Protein 4OVD (pdb70)

CATH classification: 3.90.1310.10 (+1 more: 3.40.710.10)

Solvent-accessible surface area: 17662 Å² total

Secondary structure (DSSP, 8-state):
----BPPPPPPEE-TT--B---BS-----B---TTTTTTHHHH--B-TTS-B-SHHHHHTHHHHS-B-B--------BPPPPEE-S--HHHHHHHHHHHHHHHHHHT-TT-EE---TTT-B-S---EESPP----GGGGS-HHHH--BB-GGGGHHHHHHHHHHTTS--TT------SEEEETTEEEE-SSS-S---------S--S---HIIIIII-HHHHHHHHHHTTTTS----SSTT----B---GGG--TTTTT---S-S-BB-HHHHHHHHHHHHTTT----B--EETTEEPP------S-HHHHHHHH--HHHHHSTTGGG--TTS-EEEEEEEEE---TTTS---TTPPEEEEEEEEESGGG----EEEEES-SS-GGGTHHHHHHHHHHHHHHHSS---

Foldseek 3Di:
DKDKAAAAFAWEAEQVGDTQWWDVVPCPIAMDGVVFQQCCLQVAGADPVRQGDFHLSPLCVVQRGWAIWMHVDTGHTGGHWYHYWHEDRVLQVVQVVLQVVQCVVQVQVQGWKKKFLAQQGDHYIATPPAAHPHDVVNSHRQLFAFKWLWFQLCLLLLLLLCVLVVQFFQADKDWFAQWDQFQHDIAHDPDDDNGTMGSVVLLARTLRVLCCQVVTCDLVSSLVLCVLLQQLHFLPESGPNGDSWAADHSVRDDRRRRSCSRRPDIMHRCLSSVSSLSCLLHQQKFRNYTADINNDGDHGDMHRRGGSVSSVSSQVQCNCVPHLLVLLDEPPKRKRKHKGKIWHADGVHNHDDDPTAIKIKMDIDINSVVSGMMIIIRHRGPDHNSPRRSNSNRVSVVVVCVVDPHDD

Radius of gyration: 22.69 Å; Cα contacts (8 Å, |Δi|>4): 1002; chains: 1; bounding box: 75×40×60 Å

InterPro domains:
  IPR001460 Penicillin-binding protein, transpeptidase [PF00905] (258-558)
  IPR005311 Penicillin-binding protein, dimerisation domain [PF03717] (66-213)
  IPR012338 Beta-lactamase/transpeptidase-like [G3DSA:3.40.710.10] (294-482)
  IPR012338 Beta-lactamase/transpeptidase-like [SSF56601] (183-571)
  IPR036138 Penicillin-binding protein, dimerisation domain superfamily [SSF56519] (63-231)
  IPR050515 Class D beta-lactamase/transpeptidase [PTHR30627] (20-571)

B-factor: mean 49.45, std 16.81, range [25.14, 133.22]

Nearest PDB structures (foldseek):
  4ovd-assembly1_A  TM=1.002E+00  e=6.703E-86  Lancefieldella parvula DSM 20469
  5ksh-assembly1_A  TM=9.116E-01  e=1.071E-32  Neisseria gonorrhoeae
  3eqv-assembly1_A  TM=8.928E-01  e=1.205E-32  Neisseria gonorrhoeae
  4u3t-assembly1_A  TM=8.725E-01  e=2.625E-22  Neisseria gonorrhoeae FA6140
  6hzj-assembly1_A  TM=8.715E-01  e=5.332E-22  Neisseria gonorrhoeae FA6140

Sequence (408 aa):
NDIVLHARRGTIYDRNGNVLASVDCKNNTKRVYPYGNVGVQILGFVNADNEGASGLEYYYNDILAGTNGHISNITEAQNGQDIVLSIDIELQKKAEEQLTAAVKDFEAKQGGSIANPRTGEIYAAASYPLPDFVDYESLNLKLVSSIYEPGSVFKVITTSIGVDNNLFGPNSTFNIPTELQVGDNKVTDDDWRTSADSVRELRRSSNVGAFLETQLIGDKRFAEGIDKFGIGHTTGIDFPGEATGIVRSLDQYEGPTGGNAFGQGLAIPFIQVIRAYTAVANKGTVTPHFVSKGGQEVSWPTKDVISSSTASAELDTTVVKEGTGVRAGIYGYTVAGKTGTGQQVVEETGSYGENSGFVASFCGIVNPSESDLVYVGLNDTHQLASQSAAVVFSQFAKDAATRLNIQP

Organism: Lancefieldella parvula (strain ATCC 33793 / DSM 20469 / CCUG 32760 / JCM 10300 / KCTC 3663 / VPI 0546 / 1246) (NCBI:txid521095)

Structure (mmCIF, N/CA/C/O backbone):
data_4OVD
#
_entry.id   4OVD
#
_cell.length_a   153.680
_cell.length_b   45.510
_cell.length_c   71.290
_cell.angle_alpha   90.00
_cell.angle_beta   102.78
_cell.angle_gamma   90.00
#
_symmetry.space_group_name_H-M   'C 1 2 1'
#
loop_
_entity.id
_entity.type
_entity.pdbx_description
1 polymer 'Peptidoglycan glycosyltransferase'
2 non-polymer 'CALCIUM ION'
3 water water
#
loop_
_atom_site.group_PDB
_atom_site.id
_atom_site.type_symbol
_atom_site.label_atom_id
_atom_site.label_alt_id
_atom_site.label_comp_id
_atom_site.label_asym_id
_atom_site.label_entity_id
_atom_site.label_seq_id
_atom_site.pdbx_PDB_ins_code
_atom_site.Cartn_x
_atom_site.Cartn_y
_atom_site.Cartn_z
_atom_site.occupancy
_atom_site.B_iso_or_equiv
_atom_site.auth_seq_id
_atom_site.auth_comp_id
_atom_site.auth_asym_id
_atom_site.auth_atom_id
_atom_site.pdbx_PDB_model_num
ATOM 1 N N . ASN A 1 51 ? -25.186 6.814 -5.452 1.00 87.80 61 ASN A N 1
ATOM 2 C CA . ASN A 1 51 ? -24.475 7.226 -4.202 1.00 101.30 61 ASN A CA 1
ATOM 3 C C . ASN A 1 51 ? -23.100 6.556 -4.070 1.00 100.39 61 ASN A C 1
ATOM 4 O O . ASN A 1 51 ? -22.743 6.046 -2.995 1.00 96.52 61 ASN A O 1
ATOM 9 N N . ASP A 1 52 ? -22.320 6.588 -5.150 1.00 88.05 62 ASP A N 1
ATOM 10 C CA . ASP A 1 52 ? -20.996 5.959 -5.173 1.00 87.00 62 ASP A CA 1
ATOM 11 C C . ASP A 1 52 ? -19.867 7.000 -5.153 1.00 72.58 62 ASP A C 1
ATOM 12 O O . ASP A 1 52 ? -19.559 7.664 -6.126 1.00 65.64 62 ASP A O 1
ATOM 17 N N . ILE A 1 53 ? -19.267 7.143 -3.986 1.00 72.59 63 ILE A N 1
ATOM 18 C CA . ILE A 1 53 ? -18.242 8.127 -3.796 1.00 68.04 63 ILE A CA 1
ATOM 19 C C . ILE A 1 53 ? -16.887 7.483 -4.106 1.00 69.00 63 ILE A C 1
ATOM 20 O O . ILE A 1 53 ? -16.669 6.282 -3.866 1.00 63.63 63 ILE A O 1
ATOM 25 N N . VAL A 1 54 ? -16.012 8.264 -4.731 1.00 61.80 64 VAL A N 1
ATOM 26 C CA . VAL A 1 54 ? -14.679 7.801 -5.061 1.00 54.34 64 VAL A CA 1
ATOM 27 C C . VAL A 1 54 ? -13.667 8.208 -3.970 1.00 49.32 64 VAL A C 1
ATOM 28 O O . VAL A 1 54 ? -13.670 9.343 -3.483 1.00 58.07 64 VAL A O 1
ATOM 32 N N . LEU A 1 55 ? -12.896 7.227 -3.506 1.00 47.37 65 LEU A N 1
ATOM 33 C CA . LEU A 1 55 ? -11.808 7.459 -2.553 1.00 47.00 65 LEU A CA 1
ATOM 34 C C . LEU A 1 55 ? -10.564 7.454 -3.476 1.00 44.65 65 LEU A C 1
ATOM 35 O O . LEU A 1 55 ? -10.069 6.389 -3.886 1.00 47.97 65 LEU A O 1
ATOM 40 N N . HIS A 1 56 ? -10.067 8.632 -3.826 1.00 52.25 66 HIS A N 1
ATOM 41 C CA . HIS A 1 56 ? -8.963 8.732 -4.803 1.00 57.35 66 HIS A CA 1
ATOM 42 C C . HIS A 1 56 ? -7.615 8.209 -4.329 1.00 57.24 66 HIS A C 1
ATOM 43 O O . HIS A 1 56 ? -7.132 8.685 -3.353 1.00 49.40 66 HIS A O 1
ATOM 50 N N . ALA A 1 57 ? -7.020 7.229 -5.012 1.00 55.33 67 ALA A N 1
ATOM 51 C CA . ALA A 1 57 ? -5.692 6.723 -4.591 1.00 46.54 67 ALA A CA 1
ATOM 52 C C . ALA A 1 57 ? -4.716 7.797 -4.917 1.00 44.64 67 ALA A C 1
ATOM 53 O O . ALA A 1 57 ? -4.973 8.663 -5.749 1.00 48.16 67 ALA A O 1
ATOM 55 N N . ARG A 1 58 ? -3.580 7.755 -4.274 1.00 49.47 68 ARG A N 1
ATOM 56 C CA . ARG A 1 58 ? -2.497 8.705 -4.577 1.00 57.97 68 ARG A CA 1
ATOM 57 C C . ARG A 1 58 ? -1.466 7.996 -5.450 1.00 48.58 68 ARG A C 1
ATOM 58 O O . ARG A 1 58 ? -1.192 6.826 -5.213 1.00 45.67 68 ARG A O 1
ATOM 66 N N . ARG A 1 59 ? -0.929 8.651 -6.481 1.00 52.82 69 ARG A N 1
ATOM 67 C CA . ARG A 1 59 ? 0.078 7.981 -7.307 1.00 51.21 69 ARG A CA 1
ATOM 68 C C . ARG A 1 59 ? 1.298 7.847 -6.471 1.00 49.16 69 ARG A C 1
ATOM 69 O O . ARG A 1 59 ? 1.579 8.665 -5.557 1.00 45.18 69 ARG A O 1
ATOM 77 N N . GLY A 1 60 ? 2.086 6.869 -6.872 1.00 56.42 70 GLY A N 1
ATOM 78 C CA . GLY A 1 60 ? 3.379 6.609 -6.253 1.00 54.79 70 GLY A CA 1
ATOM 79 C C . GLY A 1 60 ? 4.279 7.838 -6.338 1.00 50.46 70 GLY A C 1
ATOM 80 O O . GLY A 1 60 ? 4.176 8.651 -7.242 1.00 46.12 70 GLY A O 1
ATOM 81 N N . THR A 1 61 ? 5.187 7.935 -5.381 1.00 52.99 71 THR A N 1
ATOM 82 C CA . THR A 1 61 ? 6.092 9.034 -5.254 1.00 49.41 71 THR A CA 1
ATOM 83 C C . THR A 1 61 ? 7.330 8.714 -6.125 1.00 50.13 71 THR A C 1
ATOM 84 O O . THR A 1 61 ? 7.684 7.546 -6.322 1.00 52.57 71 THR A O 1
ATOM 88 N N . ILE A 1 62 ? 7.935 9.755 -6.681 1.00 46.22 72 ILE A N 1
ATOM 89 C CA . ILE A 1 62 ? 9.138 9.616 -7.503 1.00 46.32 72 ILE A CA 1
ATOM 90 C C . ILE A 1 62 ? 10.260 10.311 -6.742 1.00 48.03 72 ILE A C 1
ATOM 91 O O . ILE A 1 62 ? 10.152 11.501 -6.462 1.00 47.89 72 ILE A O 1
ATOM 96 N N . TYR A 1 63 ? 11.277 9.528 -6.345 1.00 44.91 73 TYR A N 1
ATOM 97 C CA . TYR A 1 63 ? 12.446 10.014 -5.652 1.00 48.03 73 TYR A CA 1
ATOM 98 C C . TYR A 1 63 ? 13.652 10.090 -6.574 1.00 47.10 73 TYR A C 1
ATOM 99 O O . TYR A 1 63 ? 13.766 9.307 -7.498 1.00 46.92 73 TYR A O 1
ATOM 108 N N . ASP A 1 64 ? 14.560 11.018 -6.324 1.00 50.23 74 ASP A N 1
ATOM 109 C CA . ASP A 1 64 ? 15.794 11.057 -7.079 1.00 50.48 74 ASP A CA 1
ATOM 110 C C . ASP A 1 64 ? 16.806 10.141 -6.315 1.00 54.20 74 ASP A C 1
ATOM 111 O O . ASP A 1 64 ? 16.448 9.551 -5.291 1.00 54.70 74 ASP A O 1
ATOM 116 N N . ARG A 1 65 ? 18.053 10.029 -6.790 1.00 52.74 75 ARG A N 1
ATOM 117 C CA . ARG A 1 65 ? 19.024 9.108 -6.205 1.00 51.77 75 ARG A CA 1
ATOM 118 C C . ARG A 1 65 ? 19.411 9.421 -4.757 1.00 56.30 75 ARG A C 1
ATOM 119 O O . ARG A 1 65 ? 19.893 8.528 -4.077 1.00 58.53 75 ARG A O 1
ATOM 127 N N . ASN A 1 66 ? 19.277 10.677 -4.322 1.00 54.45 76 ASN A N 1
ATOM 128 C CA . ASN A 1 66 ? 19.613 11.070 -2.953 1.00 58.79 76 ASN A CA 1
ATOM 129 C C . ASN A 1 66 ? 18.352 11.085 -2.085 1.00 62.95 76 ASN A C 1
ATOM 130 O O . ASN A 1 66 ? 18.385 11.481 -0.925 1.00 66.57 76 ASN A O 1
ATOM 135 N N . GLY A 1 67 ? 17.215 10.673 -2.641 1.00 56.83 77 GLY A N 1
ATOM 136 C CA . GLY A 1 67 ? 15.994 10.675 -1.873 1.00 61.40 77 GLY A CA 1
ATOM 137 C C . GLY A 1 67 ? 15.170 11.953 -1.934 1.00 60.54 77 GLY A C 1
ATOM 138 O O . GLY A 1 67 ? 14.168 12.041 -1.284 1.00 62.14 77 GLY A O 1
ATOM 139 N N . ASN A 1 68 ? 15.589 12.968 -2.667 1.00 59.04 78 ASN A N 1
ATOM 140 C CA . ASN A 1 68 ? 14.736 14.121 -2.798 1.00 59.93 78 ASN A CA 1
ATOM 141 C C . ASN A 1 68 ? 13.440 13.710 -3.554 1.00 60.97 78 ASN A C 1
ATOM 142 O O . ASN A 1 68 ? 13.422 12.850 -4.490 1.00 53.61 78 ASN A O 1
ATOM 147 N N . VAL A 1 69 ? 12.339 14.303 -3.112 1.00 57.89 79 VAL A N 1
ATOM 148 C CA . VAL A 1 69 ? 11.026 14.044 -3.690 1.00 53.49 79 VAL A CA 1
ATOM 149 C C . VAL A 1 69 ? 10.954 14.898 -4.946 1.00 59.76 79 VAL A C 1
ATOM 150 O O . VAL A 1 69 ? 11.198 16.125 -4.893 1.00 54.63 79 VAL A O 1
ATOM 154 N N . LEU A 1 70 ? 10.674 14.243 -6.079 1.00 50.99 80 LEU A N 1
ATOM 155 C CA . LEU A 1 70 ? 10.615 14.965 -7.324 1.00 50.15 80 LEU A CA 1
ATOM 156 C C . LEU A 1 70 ? 9.173 15.159 -7.638 1.00 50.36 80 LEU A C 1
ATOM 157 O O . LEU A 1 70 ? 8.782 16.213 -8.091 1.00 59.65 80 LEU A O 1
ATOM 162 N N . ALA A 1 71 ? 8.364 14.138 -7.351 1.00 57.65 81 ALA A N 1
ATOM 163 C CA . ALA A 1 71 ? 6.940 14.214 -7.568 1.00 50.89 81 ALA A CA 1
ATOM 164 C C . ALA A 1 71 ? 6.165 13.438 -6.514 1.00 51.06 81 ALA A C 1
ATOM 165 O O . ALA A 1 71 ? 6.496 12.308 -6.160 1.00 49.28 81 ALA A O 1
ATOM 175 N N . SER A 1 73 ? 1.906 13.020 -4.895 1.00 55.96 83 SER A N 1
ATOM 176 C CA . SER A 1 73 ? 0.471 13.279 -5.062 1.00 56.99 83 SER A CA 1
ATOM 177 C C . SER A 1 73 ? -0.116 13.716 -3.752 1.00 59.04 83 SER A C 1
ATOM 178 O O . SER A 1 73 ? 0.202 13.188 -2.694 1.00 52.52 83 SER A O 1
ATOM 181 N N . VAL A 1 74 ? -1.042 14.648 -3.889 1.00 60.67 84 VAL A N 1
ATOM 182 C CA . VAL A 1 74 ? -1.664 15.379 -2.824 1.00 65.12 84 VAL A CA 1
ATOM 183 C C . VAL A 1 74 ? -3.159 15.518 -3.091 1.00 61.72 84 VAL A C 1
ATOM 184 O O . VAL A 1 74 ? -3.579 15.543 -4.231 1.00 66.76 84 VAL A O 1
ATOM 188 N N . ASP A 1 75 ? -3.946 15.607 -2.024 1.00 64.38 85 ASP A N 1
ATOM 189 C CA . ASP A 1 75 ? -5.392 15.742 -2.147 1.00 67.77 85 ASP A CA 1
ATOM 190 C C . ASP A 1 75 ? -5.807 17.208 -2.205 1.00 76.27 85 ASP A C 1
ATOM 191 O O . ASP A 1 75 ? -6.994 17.525 -2.288 1.00 74.23 85 ASP A O 1
ATOM 196 N N . CYS A 1 76 ? -4.822 18.099 -2.159 1.00 84.77 86 CYS A N 1
ATOM 197 C CA . CYS A 1 76 ? -5.083 19.533 -2.205 1.00 98.92 86 CYS A CA 1
ATOM 198 C C . CYS A 1 76 ? -5.733 19.933 -3.525 1.00 94.84 86 CYS A C 1
ATOM 199 O O . CYS A 1 76 ? -5.968 21.114 -3.780 1.00 107.05 86 CYS A O 1
ATOM 202 N N . LYS A 1 77 ? -6.023 18.941 -4.361 1.00 81.62 87 LYS A N 1
ATOM 203 C CA . LYS A 1 77 ? -6.646 19.188 -5.656 1.00 75.61 87 LYS A CA 1
ATOM 204 C C . LYS A 1 77 ? -8.167 19.171 -5.548 1.00 83.64 87 LYS A C 1
ATOM 205 O O . LYS A 1 77 ? -8.725 18.643 -4.586 1.00 69.34 87 LYS A O 1
ATOM 207 N N . ASN A 1 148 ? -13.324 17.182 -5.068 1.00 65.46 158 ASN A N 1
ATOM 208 C CA . ASN A 1 148 ? -12.213 16.279 -4.691 1.00 78.30 158 ASN A CA 1
ATOM 209 C C . ASN A 1 148 ? -11.430 15.656 -5.824 1.00 80.47 158 ASN A C 1
ATOM 210 O O . ASN A 1 148 ? -11.992 15.007 -6.696 1.00 85.12 158 ASN A O 1
ATOM 215 N N . ASN A 1 149 ? -10.111 15.779 -5.732 1.00 75.27 159 ASN A N 1
ATOM 216 C CA . ASN A 1 149 ? -9.217 15.260 -6.732 1.00 73.76 159 ASN A CA 1
ATOM 217 C C . ASN A 1 149 ? -7.829 15.131 -6.061 1.00 69.22 159 ASN A C 1
ATOM 218 O O . ASN A 1 149 ? -7.673 15.430 -4.862 1.00 70.73 159 ASN A O 1
ATOM 223 N N . THR A 1 150 ? -6.837 14.668 -6.821 1.00 57.96 160 THR A N 1
ATOM 224 C CA . THR A 1 150 ? -5.452 14.600 -6.361 1.00 67.66 160 THR A CA 1
ATOM 225 C C . THR A 1 150 ? -4.633 15.335 -7.399 1.00 61.75 160 THR A C 1
ATOM 226 O O . THR A 1 150 ? -5.008 15.403 -8.556 1.00 60.30 160 THR A O 1
ATOM 230 N N . LYS A 1 151 ? -3.511 15.893 -7.017 1.00 67.17 161 LYS A N 1
ATOM 231 C CA . LYS A 1 151 ? -2.640 16.477 -8.039 1.00 60.24 161 LYS A CA 1
ATOM 232 C C . LYS A 1 151 ? -1.228 16.227 -7.656 1.00 60.21 161 LYS A C 1
ATOM 233 O O . LYS A 1 151 ? -0.937 16.055 -6.472 1.00 59.69 161 LYS A O 1
ATOM 239 N N . ARG A 1 152 ? -0.350 16.183 -8.647 1.00 54.72 162 ARG A N 1
ATOM 240 C CA . ARG A 1 152 ? 1.051 16.085 -8.405 1.00 55.14 162 ARG A CA 1
ATOM 241 C C . ARG A 1 152 ? 1.599 17.439 -8.100 1.00 56.54 162 ARG A C 1
ATOM 242 O O . ARG A 1 152 ? 1.170 18.442 -8.660 1.00 66.80 162 ARG A O 1
ATOM 250 N N . VAL A 1 153 ? 2.612 17.430 -7.265 1.00 59.03 163 VAL A N 1
ATOM 251 C CA . VAL A 1 153 ? 3.326 18.603 -6.916 1.00 67.78 163 VAL A CA 1
ATOM 252 C C . VAL A 1 153 ? 4.778 18.235 -7.225 1.00 66.87 163 VAL A C 1
ATOM 253 O O . VAL A 1 153 ? 5.210 17.102 -6.893 1.00 56.68 163 VAL A O 1
ATOM 257 N N . TYR A 1 154 ? 5.439 19.154 -7.914 1.00 72.58 164 TYR A N 1
ATOM 258 C CA . TYR A 1 154 ? 6.821 19.048 -8.336 1.00 68.79 164 TYR A CA 1
ATOM 259 C C . TYR A 1 154 ? 7.577 20.104 -7.605 1.00 70.90 164 TYR A C 1
ATOM 260 O O . TYR A 1 154 ? 7.546 21.268 -7.948 1.00 74.59 164 TYR A O 1
ATOM 269 N N . PRO A 1 155 ? 8.265 19.604 -6.493 1.00 60.10 165 PRO A N 1
ATOM 270 C CA . PRO A 1 155 ? 8.912 20.633 -5.687 1.00 66.21 165 PRO A CA 1
ATOM 271 C C . PRO A 1 155 ? 10.032 21.422 -6.310 1.00 78.39 165 PRO A C 1
ATOM 272 O O . PRO A 1 155 ? 10.309 22.494 -5.801 1.00 74.24 165 PRO A O 1
ATOM 276 N N . TYR A 1 156 ? 10.707 20.912 -7.326 1.00 70.17 166 TYR A N 1
ATOM 277 C CA . TYR A 1 156 ? 11.844 21.627 -7.852 1.00 65.65 166 TYR A CA 1
ATOM 278 C C . TYR A 1 156 ? 11.420 22.391 -9.040 1.00 70.96 166 TYR A C 1
ATOM 279 O O . TYR A 1 156 ? 12.217 22.886 -9.783 1.00 74.37 166 TYR A O 1
ATOM 288 N N . GLY A 1 157 ? 10.126 22.498 -9.194 1.00 72.53 167 GLY A N 1
ATOM 289 C CA . GLY A 1 157 ? 9.520 23.217 -10.303 1.00 76.73 167 GLY A CA 1
ATOM 290 C C . GLY A 1 157 ? 9.768 22.545 -11.626 1.00 70.18 167 GLY A C 1
ATOM 291 O O . GLY A 1 157 ? 9.536 21.350 -11.751 1.00 84.94 167 GLY A O 1
ATOM 292 N N . ASN A 1 158 ? 10.289 23.312 -12.584 1.00 63.37 168 ASN A N 1
ATOM 293 C CA . ASN A 1 158 ? 10.563 22.839 -13.950 1.00 61.89 168 ASN A CA 1
ATOM 294 C C . ASN A 1 158 ? 11.795 22.002 -14.151 1.00 57.12 168 ASN A C 1
ATOM 295 O O . ASN A 1 158 ? 12.024 21.484 -15.260 1.00 65.26 168 ASN A O 1
ATOM 300 N N . VAL A 1 159 ? 12.553 21.813 -13.082 1.00 55.68 169 VAL A N 1
ATOM 301 C CA . VAL A 1 159 ? 13.784 21.055 -13.161 1.00 54.19 169 VAL A CA 1
ATOM 302 C C . VAL A 1 159 ? 13.503 19.571 -13.330 1.00 52.23 169 VAL A C 1
ATOM 303 O O . VAL A 1 159 ? 12.952 18.929 -12.460 1.00 54.95 169 VAL A O 1
ATOM 307 N N . GLY A 1 160 ? 13.933 19.004 -14.431 1.00 49.33 170 GLY A N 1
ATOM 308 C CA . GLY A 1 160 ? 13.750 17.577 -14.620 1.00 49.84 170 GLY A CA 1
ATOM 309 C C . GLY A 1 160 ? 12.350 17.174 -15.002 1.00 50.78 170 GLY A C 1
ATOM 310 O O . GLY A 1 160 ? 12.075 15.961 -15.146 1.00 49.75 170 GLY A O 1
ATOM 311 N N . VAL A 1 161 ? 11.477 18.156 -15.235 1.00 46.03 171 VAL A N 1
ATOM 312 C CA . VAL A 1 161 ? 10.097 17.810 -15.557 1.00 50.15 171 VAL A CA 1
ATOM 313 C C . VAL A 1 161 ? 9.998 17.118 -16.934 1.00 48.19 171 VAL A C 1
ATOM 314 O O . VAL A 1 161 ? 9.050 16.362 -17.213 1.00 48.45 171 VAL A O 1
ATOM 318 N N . GLN A 1 162 ? 10.956 17.393 -17.809 1.00 40.86 172 GLN A N 1
ATOM 319 C CA . GLN A 1 162 ? 11.017 16.738 -19.084 1.00 38.13 172 GLN A CA 1
ATOM 320 C C . GLN A 1 162 ? 11.167 15.220 -18.890 1.00 41.45 172 GLN A C 1
ATOM 321 O O . GLN A 1 162 ? 10.570 14.413 -19.620 1.00 43.43 172 GLN A O 1
ATOM 327 N N . ILE A 1 163 ? 11.950 14.819 -17.903 1.00 37.48 173 ILE A N 1
ATOM 328 C CA . ILE A 1 163 ? 12.168 13.395 -17.604 1.00 36.36 173 ILE A CA 1
ATOM 329 C C . ILE A 1 163 ? 10.970 12.925 -16.821 1.00 39.76 173 ILE A C 1
ATOM 330 O O . ILE A 1 163 ? 10.411 11.883 -17.086 1.00 36.83 173 ILE A O 1
ATOM 335 N N . LEU A 1 164 ? 10.560 13.693 -15.831 1.00 39.03 174 LEU A N 1
ATOM 336 C CA . LEU A 1 164 ? 9.424 13.280 -15.015 1.00 45.28 174 LEU A CA 1
ATOM 337 C C . LEU A 1 164 ? 8.123 13.105 -15.793 1.00 40.95 174 LEU A C 1
ATOM 338 O O . LEU A 1 164 ? 7.393 12.150 -15.575 1.00 41.46 174 LEU A O 1
ATOM 343 N N . GLY A 1 165 ? 7.832 14.037 -16.680 1.00 45.32 175 GLY A N 1
ATOM 344 C CA . GLY A 1 165 ? 6.582 14.023 -17.447 1.00 42.91 175 GLY A CA 1
ATOM 345 C C . GLY A 1 165 ? 5.513 14.717 -16.649 1.00 46.03 175 GLY A C 1
ATOM 346 O O . GLY A 1 165 ? 5.747 15.133 -15.523 1.00 46.16 175 GLY A O 1
ATOM 347 N N . PHE A 1 166 ? 4.321 14.860 -17.198 1.00 42.86 176 PHE A N 1
ATOM 348 C CA . PHE A 1 166 ? 3.238 15.495 -16.431 1.00 41.50 176 PHE A CA 1
ATOM 349 C C . PHE A 1 166 ? 2.127 14.538 -16.342 1.00 40.49 176 PHE A C 1
ATOM 350 O O . PHE A 1 166 ? 2.083 13.526 -17.075 1.00 43.54 176 PHE A O 1
ATOM 358 N N . VAL A 1 167 ? 1.248 14.821 -15.408 1.00 40.00 177 VAL A N 1
ATOM 359 C CA . VAL A 1 167 ? 0.061 14.021 -15.144 1.00 46.78 177 VAL A CA 1
ATOM 360 C C . VAL A 1 167 ? -1.092 14.931 -15.528 1.00 48.95 177 VAL A C 1
ATOM 361 O O . VAL A 1 167 ? -1.101 16.114 -15.168 1.00 43.77 177 VAL A O 1
ATOM 365 N N . ASN A 1 168 ? -2.039 14.433 -16.316 1.00 50.45 178 ASN A N 1
ATOM 366 C CA . ASN A 1 168 ? -3.192 15.273 -16.652 1.00 49.67 178 ASN A CA 1
ATOM 367 C C . ASN A 1 168 ? -4.272 15.276 -15.577 1.00 53.59 178 ASN A C 1
ATOM 368 O O . ASN A 1 168 ? -4.137 14.623 -14.547 1.00 54.12 178 ASN A O 1
ATOM 373 N N . ALA A 1 169 ? -5.351 16.030 -15.847 1.00 65.20 179 ALA A N 1
ATOM 374 C CA . ALA A 1 169 ? -6.534 16.193 -14.969 1.00 66.55 179 ALA A CA 1
ATOM 375 C C . ALA A 1 169 ? -7.199 14.887 -14.570 1.00 60.78 179 ALA A C 1
ATOM 376 O O . ALA A 1 169 ? -7.768 14.794 -13.499 1.00 75.40 179 ALA A O 1
ATOM 378 N N . ASP A 1 170 ? -7.184 13.899 -15.445 1.00 59.79 180 ASP A N 1
ATOM 379 C CA . ASP A 1 170 ? -7.694 12.575 -15.085 1.00 56.98 180 ASP A CA 1
ATOM 380 C C . ASP A 1 170 ? -6.650 11.837 -14.288 1.00 54.87 180 ASP A C 1
ATOM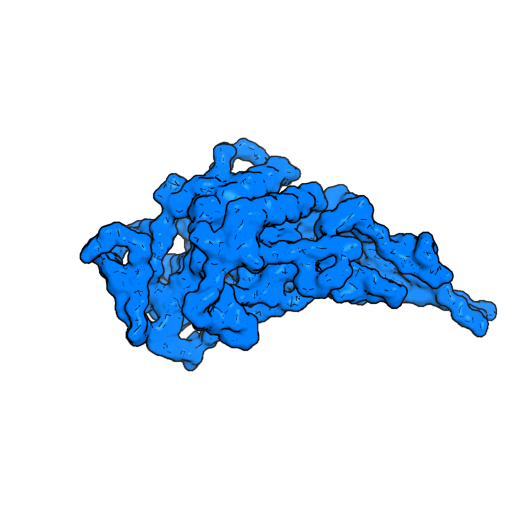 381 O O . ASP A 1 170 ? -6.752 10.637 -14.111 1.00 58.72 180 ASP A O 1
ATOM 386 N N . ASN A 1 171 ? -5.629 12.542 -13.835 1.00 57.27 181 ASN A N 1
ATOM 387 C CA . ASN A 1 171 ? -4.562 11.929 -13.085 1.00 60.69 181 ASN A CA 1
ATOM 388 C C . ASN A 1 171 ? -3.887 10.767 -13.831 1.00 60.66 181 ASN A C 1
ATOM 389 O O . ASN A 1 171 ? -3.488 9.805 -13.198 1.00 55.88 181 ASN A O 1
ATOM 394 N N . GLU A 1 172 ? -3.793 10.826 -15.166 1.00 52.45 182 GLU A N 1
ATOM 395 C CA . GLU A 1 172 ? -3.077 9.790 -15.904 1.00 51.60 182 GLU A CA 1
ATOM 396 C C . GLU A 1 172 ? -1.727 10.402 -16.300 1.00 50.43 182 GLU A C 1
ATOM 397 O O . GLU A 1 172 ? -1.619 11.589 -16.513 1.00 46.64 182 GLU A O 1
ATOM 403 N N . GLY A 1 173 ? -0.684 9.591 -16.323 1.00 45.80 183 GLY A N 1
ATOM 404 C CA . GLY A 1 173 ? 0.621 10.071 -16.705 1.00 46.26 183 GLY A CA 1
ATOM 405 C C . GLY A 1 173 ? 0.519 10.350 -18.175 1.00 41.85 183 GLY A C 1
ATOM 406 O O . GLY A 1 173 ? 0.122 9.480 -18.952 1.00 41.91 183 GLY A O 1
ATOM 407 N N . ALA A 1 174 ? 0.959 11.523 -18.584 1.00 37.47 184 ALA A N 1
ATOM 408 C CA . ALA A 1 174 ? 0.830 11.944 -19.968 1.00 38.67 184 ALA A CA 1
ATOM 409 C C . ALA A 1 174 ? 2.118 12.030 -20.762 1.00 40.97 184 ALA A C 1
ATOM 410 O O . ALA A 1 174 ? 2.057 12.082 -21.984 1.00 42.82 184 ALA A O 1
ATOM 412 N N . SER A 1 175 ? 3.276 12.069 -20.110 1.00 38.41 185 SER A N 1
ATOM 413 C CA . SER A 1 175 ? 4.546 12.094 -20.849 1.00 38.94 185 SER A CA 1
ATOM 414 C C . SER A 1 175 ? 5.640 11.644 -19.890 1.00 36.04 185 SER A C 1
ATOM 415 O O . SER A 1 175 ? 5.373 11.438 -18.729 1.00 36.66 185 SER A O 1
ATOM 418 N N . GLY A 1 176 ? 6.838 11.429 -20.390 1.00 32.79 186 GLY A N 1
ATOM 419 C CA . GLY A 1 176 ? 7.944 11.063 -19.523 1.00 32.39 186 GLY A CA 1
ATOM 420 C C . GLY A 1 176 ? 7.742 9.794 -18.734 1.00 33.47 186 GLY A C 1
ATOM 421 O O . GLY A 1 176 ? 7.106 8.838 -19.190 1.00 35.20 186 GLY A O 1
ATOM 422 N N . LEU A 1 177 ? 8.309 9.776 -17.554 1.00 35.69 187 LEU A N 1
ATOM 423 C CA . LEU A 1 177 ? 8.261 8.599 -16.644 1.00 40.21 187 LEU A CA 1
ATOM 424 C C . LEU A 1 177 ? 6.864 8.399 -16.009 1.00 36.46 187 LEU A C 1
ATOM 425 O O . LEU A 1 177 ? 6.417 7.243 -15.794 1.00 43.62 187 LEU A O 1
ATOM 430 N N . GLU A 1 178 ? 6.141 9.497 -15.847 1.00 36.65 188 GLU A N 1
ATOM 431 C CA . GLU A 1 178 ? 4.759 9.423 -15.355 1.00 40.72 188 GLU A CA 1
ATOM 432 C C . GLU A 1 178 ? 3.949 8.524 -16.267 1.00 42.02 188 GLU A C 1
ATOM 433 O O . GLU A 1 178 ? 3.125 7.739 -15.800 1.00 42.27 188 GLU A O 1
ATOM 439 N N . TYR A 1 179 ? 4.197 8.643 -17.578 1.00 38.39 189 TYR A N 1
ATOM 440 C CA . TYR A 1 179 ? 3.543 7.825 -18.570 1.00 39.50 189 TYR A CA 1
ATOM 441 C C . TYR A 1 179 ? 4.173 6.441 -18.652 1.00 39.32 189 TYR A C 1
ATOM 442 O O . TYR A 1 179 ? 3.496 5.412 -18.629 1.00 39.45 189 TYR A O 1
ATOM 451 N N . TYR A 1 180 ? 5.475 6.406 -18.756 1.00 36.00 190 TYR A N 1
ATOM 452 C CA . TYR A 1 180 ? 6.178 5.117 -18.955 1.00 39.86 190 TYR A CA 1
ATOM 453 C C . TYR A 1 180 ? 5.855 4.119 -17.829 1.00 36.58 190 TYR A C 1
ATOM 454 O O . TYR A 1 180 ? 5.580 2.945 -18.096 1.00 45.63 190 TYR A O 1
ATOM 463 N N . TYR A 1 181 ? 5.831 4.596 -16.610 1.00 34.11 191 TYR A N 1
ATOM 464 C CA . TYR A 1 181 ? 5.551 3.749 -15.461 1.00 38.46 191 TYR A CA 1
ATOM 465 C C . TYR A 1 181 ? 4.164 4.054 -14.843 1.00 43.00 191 TYR A C 1
ATOM 466 O O . TYR A 1 181 ? 3.943 3.914 -13.620 1.00 41.39 191 TYR A O 1
ATOM 475 N N . ASN A 1 182 ? 3.206 4.409 -15.691 1.00 43.32 192 ASN A N 1
ATOM 476 C CA . ASN A 1 182 ? 1.920 4.826 -15.151 1.00 43.07 192 ASN A CA 1
ATOM 477 C C . ASN A 1 182 ? 1.205 3.689 -14.455 1.00 42.51 192 ASN A C 1
ATOM 478 O O . ASN A 1 182 ? 0.601 3.920 -13.431 1.00 47.85 192 ASN A O 1
ATOM 483 N N . ASP A 1 183 ? 1.278 2.472 -14.993 1.00 45.73 193 ASP A N 1
ATOM 484 C CA . ASP A 1 183 ? 0.537 1.347 -14.379 1.00 56.28 193 ASP A CA 1
ATOM 485 C C . ASP A 1 183 ? 1.085 0.977 -13.028 1.00 60.14 193 ASP A C 1
ATOM 486 O O . ASP A 1 183 ? 0.346 0.487 -12.182 1.00 63.18 193 ASP A O 1
ATOM 491 N N . ILE A 1 184 ? 2.362 1.238 -12.777 1.00 52.97 194 ILE A N 1
ATOM 492 C CA . ILE A 1 184 ? 2.816 0.988 -11.441 1.00 54.22 194 ILE A CA 1
ATOM 493 C C . ILE A 1 184 ? 2.678 2.243 -10.592 1.00 46.32 194 ILE A C 1
ATOM 494 O O . ILE A 1 184 ? 2.397 2.156 -9.415 1.00 44.44 194 ILE A O 1
ATOM 499 N N . LEU A 1 185 ? 2.797 3.432 -11.162 1.00 47.02 195 LEU A N 1
ATOM 500 C CA . LEU A 1 185 ? 2.662 4.694 -10.350 1.00 41.73 195 LEU A CA 1
ATOM 501 C C . LEU A 1 185 ? 1.191 5.003 -9.960 1.00 42.04 195 LEU A C 1
ATOM 502 O O . LEU A 1 185 ? 0.898 5.642 -8.920 1.00 44.90 195 LEU A O 1
ATOM 507 N N . ALA A 1 186 ? 0.271 4.634 -10.838 1.00 46.73 196 ALA A N 1
ATOM 508 C CA . ALA A 1 186 ? -1.181 4.874 -10.605 1.00 49.67 196 ALA A CA 1
ATOM 509 C C . ALA A 1 186 ? -1.677 3.831 -9.636 1.00 53.44 196 ALA A C 1
ATOM 510 O O . ALA A 1 186 ? -1.355 2.644 -9.721 1.00 54.20 196 ALA A O 1
ATOM 512 N N . GLY A 1 187 ? -2.478 4.222 -8.692 1.00 54.84 197 GLY A N 1
ATOM 513 C CA . GLY A 1 187 ? -2.930 3.180 -7.825 1.00 54.90 197 GLY A CA 1
ATOM 514 C C . GLY A 1 187 ? -4.240 2.829 -8.401 1.00 55.32 197 GLY A C 1
ATOM 515 O O . GLY A 1 187 ? -4.489 3.084 -9.571 1.00 54.80 197 GLY A O 1
ATOM 516 N N . THR A 1 188 ? -5.103 2.361 -7.523 1.00 56.49 198 THR A N 1
ATOM 517 C CA . THR A 1 188 ? -6.442 1.997 -7.855 1.00 56.84 198 THR A CA 1
ATOM 518 C C . THR A 1 188 ? -7.336 2.710 -6.883 1.00 49.72 198 THR A C 1
ATOM 519 O O . THR A 1 188 ? -7.190 2.546 -5.661 1.00 46.35 198 THR A O 1
ATOM 523 N N . ASN A 1 189 ? -8.263 3.486 -7.405 1.00 45.11 199 ASN A N 1
ATOM 524 C CA . ASN A 1 189 ? -9.153 4.203 -6.544 1.00 50.80 199 ASN A CA 1
ATOM 525 C C . ASN A 1 189 ? -10.044 3.299 -5.698 1.00 56.93 199 ASN A C 1
ATOM 526 O O . ASN A 1 189 ? -10.241 2.135 -6.041 1.00 52.86 199 ASN A O 1
ATOM 531 N N . GLY A 1 190 ? -10.512 3.847 -4.576 1.00 54.04 200 GLY A N 1
ATOM 532 C CA . GLY A 1 190 ? -11.453 3.176 -3.686 1.00 54.92 200 GLY A CA 1
ATOM 533 C C . GLY A 1 190 ? -12.849 3.694 -3.994 1.00 54.93 200 GLY A C 1
ATOM 534 O O . GLY A 1 190 ? -13.018 4.618 -4.815 1.00 51.94 200 GLY A O 1
ATOM 535 N N . HIS A 1 191 ? -13.856 3.106 -3.350 1.00 54.10 201 HIS A N 1
ATOM 536 C CA . HIS A 1 191 ? -15.229 3.535 -3.530 1.00 58.31 201 HIS A CA 1
ATOM 537 C C .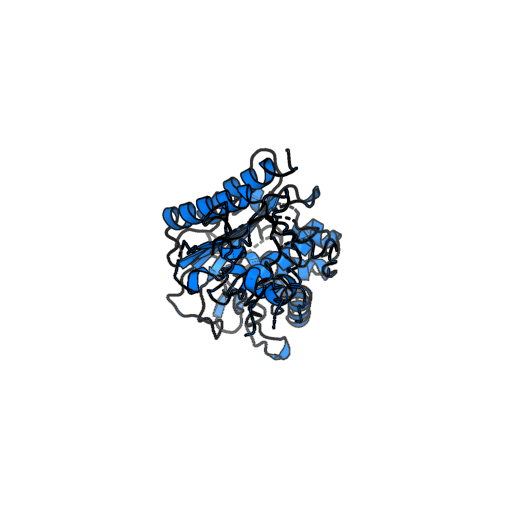 HIS A 1 191 ? -16.070 3.362 -2.292 1.00 57.24 201 HIS A C 1
ATOM 538 O O . HIS A 1 191 ? -15.965 2.350 -1.618 1.00 55.48 201 HIS A O 1
ATOM 553 N N . ILE A 1 193 ? -19.839 3.193 -1.683 1.00 66.10 203 ILE A N 1
ATOM 554 C CA . ILE A 1 193 ? -21.104 3.004 -2.422 1.00 81.29 203 ILE A CA 1
ATOM 555 C C . ILE A 1 193 ? -22.367 3.471 -1.650 1.00 74.67 203 ILE A C 1
ATOM 556 O O . ILE A 1 193 ? -22.703 2.950 -0.585 1.00 76.08 203 ILE A O 1
ATOM 561 N N . SER A 1 208 ? -23.804 0.716 2.256 1.00 76.11 218 SER A N 1
ATOM 562 C CA . SER A 1 208 ? -22.944 0.241 3.324 1.00 81.69 218 SER A CA 1
ATOM 563 C C . SER A 1 208 ? -21.669 -0.491 2.885 1.00 88.98 218 SER A C 1
ATOM 564 O O . SER A 1 208 ? -21.240 -1.402 3.574 1.00 91.56 218 SER A O 1
ATOM 567 N N . ASN A 1 209 ? -21.054 -0.111 1.764 1.00 89.56 219 ASN A N 1
ATOM 568 C CA . ASN A 1 209 ? -19.869 -0.849 1.313 1.00 88.79 219 ASN A CA 1
ATOM 569 C C . ASN A 1 209 ? -18.704 -0.062 0.751 1.00 77.27 219 ASN A C 1
ATOM 570 O O . ASN A 1 209 ? -18.856 0.777 -0.105 1.00 75.89 219 ASN A O 1
ATOM 575 N N . ILE A 1 210 ? -17.531 -0.370 1.268 1.00 72.25 220 ILE A N 1
ATOM 576 C CA . ILE A 1 210 ? -16.372 0.436 1.053 1.00 64.53 220 ILE A CA 1
ATOM 577 C C . ILE A 1 210 ? -15.226 -0.427 0.633 1.00 65.56 220 ILE A C 1
ATOM 578 O O . ILE A 1 210 ? -14.985 -1.466 1.199 1.00 74.79 220 ILE A O 1
ATOM 583 N N . THR A 1 211 ? -14.520 0.031 -0.376 1.00 59.53 221 THR A N 1
ATOM 584 C CA . THR A 1 211 ? -13.357 -0.656 -0.854 1.00 66.49 221 THR A CA 1
ATOM 585 C C . THR A 1 211 ? -12.195 0.307 -0.864 1.00 63.94 221 THR A C 1
ATOM 586 O O . THR A 1 211 ? -12.329 1.467 -1.170 1.00 61.21 221 THR A O 1
ATOM 590 N N . GLU A 1 212 ? -11.049 -0.199 -0.503 1.00 64.47 222 GLU A N 1
ATOM 591 C CA . GLU A 1 212 ? -9.886 0.624 -0.298 1.00 64.76 222 GLU A CA 1
ATOM 592 C C . GLU A 1 212 ? -9.226 1.114 -1.557 1.00 58.93 222 GLU A C 1
ATOM 593 O O . GLU A 1 212 ? -9.249 0.452 -2.575 1.00 59.06 222 GLU A O 1
ATOM 599 N N . ALA A 1 213 ? -8.680 2.322 -1.489 1.00 52.70 223 ALA A N 1
ATOM 600 C CA . ALA A 1 213 ? -7.882 2.843 -2.567 1.00 54.76 223 ALA A CA 1
ATOM 601 C C . ALA A 1 213 ? -6.523 2.166 -2.388 1.00 58.36 223 ALA A C 1
ATOM 602 O O . ALA A 1 213 ? -6.095 1.930 -1.252 1.00 62.84 223 ALA A O 1
ATOM 604 N N . GLN A 1 214 ? -5.880 1.749 -3.477 1.00 63.24 224 GLN A N 1
ATOM 605 C CA . GLN A 1 214 ? -4.514 1.194 -3.360 1.00 65.74 224 GLN A CA 1
ATOM 606 C C . GLN A 1 214 ? -3.661 2.296 -4.001 1.00 60.04 224 GLN A C 1
ATOM 607 O O . GLN A 1 214 ? -3.823 2.597 -5.183 1.00 56.23 224 GLN A O 1
ATOM 613 N N . ASN A 1 215 ? -2.805 2.939 -3.230 1.00 59.77 225 ASN A N 1
ATOM 614 C CA . ASN A 1 215 ? -1.936 3.998 -3.777 1.00 58.17 225 ASN A CA 1
ATOM 615 C C . ASN A 1 215 ? -0.883 3.393 -4.696 1.00 55.58 225 ASN A C 1
ATOM 616 O O . ASN A 1 215 ? -0.599 2.202 -4.650 1.00 52.19 225 ASN A O 1
ATOM 621 N N . GLY A 1 216 ? -0.354 4.189 -5.597 1.00 53.36 226 GLY A N 1
ATOM 622 C CA . GLY A 1 216 ? 0.623 3.655 -6.511 1.00 52.45 226 GLY A CA 1
ATOM 623 C C . GLY A 1 216 ? 1.923 3.342 -5.802 1.00 53.42 226 GLY A C 1
ATOM 624 O O . GLY A 1 216 ? 2.126 3.755 -4.675 1.00 51.46 226 GLY A O 1
ATOM 625 N N . GLN A 1 217 ? 2.801 2.634 -6.493 1.00 53.18 227 GLN A N 1
ATOM 626 C CA . GLN A 1 217 ? 4.100 2.275 -5.949 1.00 56.91 227 GLN A CA 1
ATOM 627 C C . GLN A 1 217 ? 5.152 3.341 -6.180 1.00 51.78 227 GLN A C 1
ATOM 628 O O . GLN A 1 217 ? 5.242 3.933 -7.253 1.00 49.95 227 GLN A O 1
ATOM 634 N N . ASP A 1 218 ? 5.952 3.581 -5.175 1.00 50.78 228 ASP A N 1
ATOM 635 C CA . ASP A 1 218 ? 7.036 4.548 -5.255 1.00 55.44 228 ASP A CA 1
ATOM 636 C C . ASP A 1 218 ? 8.115 4.086 -6.203 1.00 53.86 228 ASP A C 1
ATOM 637 O O . ASP A 1 218 ? 8.276 2.885 -6.446 1.00 52.81 228 ASP A O 1
ATOM 642 N N . ILE A 1 219 ? 8.782 5.061 -6.801 1.00 51.41 229 ILE A N 1
ATOM 643 C CA . ILE A 1 219 ? 9.820 4.792 -7.760 1.00 51.17 229 ILE A CA 1
ATOM 644 C C . ILE A 1 219 ? 11.031 5.625 -7.384 1.00 45.94 229 ILE A C 1
ATOM 645 O O . ILE A 1 219 ? 10.882 6.788 -6.991 1.00 44.89 229 ILE A O 1
ATOM 650 N N . VAL A 1 220 ? 12.212 5.005 -7.405 1.00 43.82 230 VAL A N 1
ATOM 651 C CA . VAL A 1 220 ? 13.451 5.741 -7.166 1.00 46.27 230 VAL A CA 1
ATOM 652 C C . VAL A 1 220 ? 14.244 5.798 -8.447 1.00 41.85 230 VAL A C 1
ATOM 653 O O . VAL A 1 220 ? 14.502 4.788 -9.072 1.00 40.35 230 VAL A O 1
ATOM 657 N N . LEU A 1 221 ? 14.632 7.001 -8.832 1.00 41.96 231 LEU A N 1
ATOM 658 C CA . LEU A 1 221 ? 15.405 7.213 -10.041 1.00 42.54 231 LEU A CA 1
ATOM 659 C C . LEU A 1 221 ? 16.874 7.437 -9.806 1.00 46.26 231 LEU A C 1
ATOM 660 O O . LEU A 1 221 ? 17.314 7.877 -8.735 1.00 49.81 231 LEU A O 1
ATOM 665 N N . SER A 1 222 ? 17.628 7.193 -10.853 1.00 48.22 232 SER A N 1
ATOM 666 C CA . SER A 1 222 ? 19.066 7.412 -10.854 1.00 49.54 232 SER A CA 1
ATOM 667 C C . SER A 1 222 ? 19.432 8.875 -10.949 1.00 45.34 232 SER A C 1
ATOM 668 O O . SER A 1 222 ? 20.567 9.235 -10.745 1.00 45.48 232 SER A O 1
ATOM 671 N N . ILE A 1 223 ? 18.472 9.722 -11.278 1.00 46.37 233 ILE A N 1
ATOM 672 C CA . ILE A 1 223 ? 18.734 11.145 -11.453 1.00 44.13 233 ILE A CA 1
ATOM 673 C C . ILE A 1 223 ? 19.229 11.883 -10.242 1.00 45.79 233 ILE A C 1
ATOM 674 O O . ILE A 1 223 ? 18.719 11.641 -9.171 1.00 48.46 233 ILE A O 1
ATOM 679 N N . ASP A 1 224 ? 20.200 12.786 -10.403 1.00 46.59 234 ASP A N 1
ATOM 680 C CA . ASP A 1 224 ? 20.677 13.620 -9.281 1.00 50.92 234 ASP A CA 1
ATOM 681 C C . ASP A 1 224 ? 20.095 14.961 -9.641 1.00 50.51 234 ASP A C 1
ATOM 682 O O . ASP A 1 224 ? 20.465 15.603 -10.614 1.00 45.58 234 ASP A O 1
ATOM 687 N N . ILE A 1 225 ? 19.125 15.375 -8.868 1.00 51.55 235 ILE A N 1
ATOM 688 C CA . ILE A 1 225 ? 18.365 16.568 -9.231 1.00 52.37 235 ILE A CA 1
ATOM 689 C C . ILE A 1 225 ? 19.175 17.820 -9.341 1.00 48.99 235 ILE A C 1
ATOM 690 O O . ILE A 1 225 ? 18.888 18.653 -10.186 1.00 52.21 235 ILE A O 1
ATOM 695 N N . GLU A 1 226 ? 20.183 17.970 -8.501 1.00 54.98 236 GLU A N 1
ATOM 696 C CA . GLU A 1 226 ? 21.040 19.162 -8.613 1.00 59.95 236 GLU A CA 1
ATOM 697 C C . GLU A 1 226 ? 21.879 19.125 -9.917 1.00 54.57 236 GLU A C 1
ATOM 698 O O . GLU A 1 226 ? 22.127 20.140 -10.561 1.00 49.96 236 GLU A O 1
ATOM 704 N N . LEU A 1 227 ? 22.278 17.929 -10.340 1.00 54.96 237 LEU A N 1
ATOM 705 C CA . LEU A 1 227 ? 23.020 17.788 -11.584 1.00 52.54 237 LEU A CA 1
ATOM 706 C C . LEU A 1 227 ? 22.081 17.993 -12.771 1.00 48.65 237 LEU A C 1
ATOM 707 O O . LEU A 1 227 ? 22.461 18.454 -13.832 1.00 46.78 237 LEU A O 1
ATOM 712 N N . GLN A 1 228 ? 20.826 17.705 -12.566 1.00 48.78 238 GLN A N 1
ATOM 713 C CA . GLN A 1 228 ? 19.849 17.883 -13.619 1.00 43.52 238 GLN A CA 1
ATOM 714 C C . GLN A 1 228 ? 19.676 19.350 -13.863 1.00 43.04 238 GLN A C 1
ATOM 715 O O . GLN A 1 228 ? 19.580 19.790 -14.983 1.00 45.78 238 GLN A O 1
ATOM 721 N N . LYS A 1 229 ? 19.704 20.135 -12.806 1.00 49.27 239 LYS A N 1
ATOM 722 C CA . LYS A 1 229 ? 19.534 21.580 -12.945 1.00 52.26 239 LYS A CA 1
ATOM 723 C C . LYS A 1 229 ? 20.668 22.231 -13.715 1.00 49.77 239 LYS A C 1
ATOM 724 O O . LYS A 1 229 ? 20.476 23.148 -14.506 1.00 51.77 239 LYS A O 1
ATOM 730 N N . LYS A 1 230 ? 21.878 21.814 -13.407 1.00 53.44 240 LYS A N 1
ATOM 731 C CA . LYS A 1 230 ? 23.061 22.281 -14.125 1.00 52.37 240 LYS A CA 1
ATOM 732 C C . LYS A 1 230 ? 22.997 21.842 -15.571 1.00 46.60 240 LYS A C 1
ATOM 733 O O . LYS A 1 230 ? 23.339 22.612 -16.457 1.00 46.91 240 LYS A O 1
ATOM 739 N N . ALA A 1 231 ? 22.624 20.584 -15.822 1.00 42.53 241 ALA A N 1
ATOM 740 C CA . ALA A 1 231 ? 22.527 20.111 -17.197 1.00 41.43 241 ALA A CA 1
ATOM 741 C C . ALA A 1 231 ? 21.606 21.018 -17.998 1.00 44.27 241 ALA A C 1
ATOM 742 O O . ALA A 1 231 ? 21.926 21.430 -19.123 1.00 44.48 241 ALA A O 1
ATOM 744 N N . GLU A 1 232 ? 20.476 21.380 -17.393 1.00 45.78 242 GLU A N 1
ATOM 745 C CA . GLU A 1 232 ? 19.509 22.220 -18.083 1.00 45.25 242 GLU A CA 1
ATOM 746 C C . GLU A 1 232 ? 19.994 23.608 -18.330 1.00 45.49 242 GLU A C 1
ATOM 747 O O . GLU A 1 232 ? 19.823 24.159 -19.408 1.00 45.71 242 GLU A O 1
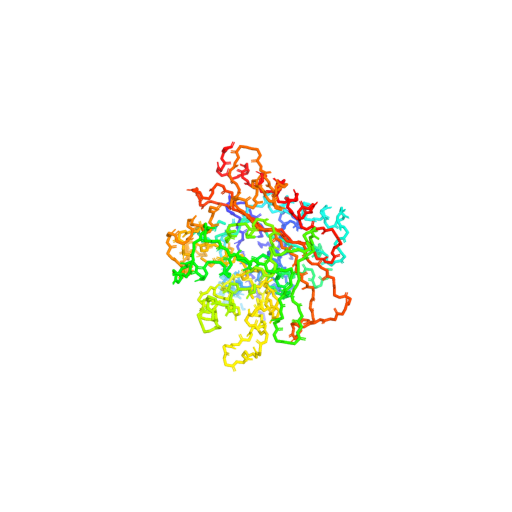ATOM 753 N N . GLU A 1 233 ? 20.628 24.201 -17.337 1.00 51.34 243 GLU A N 1
ATOM 754 C CA . GLU A 1 233 ? 21.075 25.550 -17.516 1.00 48.94 243 GLU A CA 1
ATOM 755 C C . GLU A 1 233 ? 22.253 25.639 -18.454 1.00 47.18 243 GLU A C 1
ATOM 756 O O . GLU A 1 233 ? 22.321 26.554 -19.296 1.00 43.75 243 GLU A O 1
ATOM 762 N N . GLN A 1 234 ? 23.169 24.672 -18.366 1.00 45.49 244 GLN A N 1
ATOM 763 C CA . GLN A 1 234 ? 24.313 24.637 -19.272 1.00 43.58 244 GLN A CA 1
ATOM 764 C C . GLN A 1 234 ? 23.908 24.351 -20.714 1.00 46.08 244 GLN A C 1
ATOM 765 O O . GLN A 1 234 ? 24.387 24.996 -21.638 1.00 47.28 244 GLN A O 1
ATOM 771 N N . LEU A 1 235 ? 22.969 23.436 -20.912 1.00 45.75 245 LEU A N 1
ATOM 772 C CA . LEU A 1 235 ? 22.513 23.191 -22.268 1.00 42.61 245 LEU A CA 1
ATOM 773 C C . LEU A 1 235 ? 21.819 24.471 -22.780 1.00 40.87 245 LEU A C 1
ATOM 774 O O . LEU A 1 235 ? 22.073 24.927 -23.882 1.00 42.30 245 LEU A O 1
ATOM 779 N N . THR A 1 236 ? 20.981 25.094 -21.972 1.00 46.58 246 THR A N 1
ATOM 780 C CA . THR A 1 236 ? 20.301 26.340 -22.448 1.00 49.49 246 THR A CA 1
ATOM 781 C C . THR A 1 236 ? 21.307 27.418 -22.848 1.00 51.21 246 THR A C 1
ATOM 782 O O . THR A 1 236 ? 21.204 28.010 -23.949 1.00 49.39 246 THR A O 1
ATOM 786 N N . ALA A 1 237 ? 22.328 27.612 -22.008 1.00 51.76 247 ALA A N 1
ATOM 787 C CA . ALA A 1 237 ? 23.381 28.632 -22.292 1.00 53.71 247 ALA A CA 1
ATOM 788 C C . ALA A 1 237 ? 24.179 28.283 -23.540 1.00 52.48 247 ALA A C 1
ATOM 789 O O . ALA A 1 237 ? 24.545 29.175 -24.316 1.00 46.47 247 ALA A O 1
ATOM 791 N N . ALA A 1 238 ? 24.427 26.991 -23.747 1.00 46.95 248 ALA A N 1
ATOM 792 C CA . ALA A 1 238 ? 25.188 26.569 -24.910 1.00 46.04 248 ALA A CA 1
ATOM 793 C C . ALA A 1 238 ? 24.430 26.818 -26.200 1.00 47.71 248 ALA A C 1
ATOM 794 O O . ALA A 1 238 ? 25.014 27.222 -27.203 1.00 49.43 248 ALA A O 1
ATOM 796 N N . VAL A 1 239 ? 23.153 26.429 -26.201 1.00 46.86 249 VAL A N 1
ATOM 797 C CA . VAL A 1 239 ? 22.300 26.641 -27.349 1.00 48.40 249 VAL A CA 1
ATOM 798 C C . VAL A 1 239 ? 22.351 28.095 -27.735 1.00 44.24 249 VAL A C 1
ATOM 799 O O . VAL A 1 239 ? 22.527 28.417 -28.900 1.00 48.26 249 VAL A O 1
ATOM 803 N N . LYS A 1 240 ? 22.243 28.965 -26.746 1.00 50.10 250 LYS A N 1
ATOM 804 C CA . LYS A 1 240 ? 22.341 30.410 -26.966 1.00 55.09 250 LYS A CA 1
ATOM 805 C C . LYS A 1 240 ? 23.734 30.821 -27.510 1.00 52.52 250 LYS A C 1
ATOM 806 O O . LYS A 1 240 ? 23.838 31.405 -28.607 1.00 55.85 250 LYS A O 1
ATOM 812 N N . ASP A 1 241 ? 24.808 30.471 -26.802 1.00 50.87 251 ASP A N 1
ATOM 813 C CA . ASP A 1 241 ? 26.188 30.859 -27.204 1.00 51.65 251 ASP A CA 1
ATOM 814 C C . ASP A 1 241 ? 26.645 30.353 -28.535 1.00 53.09 251 ASP A C 1
ATOM 815 O O . ASP A 1 241 ? 27.384 31.044 -29.215 1.00 55.83 251 ASP A O 1
ATOM 820 N N . PHE A 1 242 ? 26.243 29.135 -28.906 1.00 51.27 252 PHE A N 1
ATOM 821 C CA . PHE A 1 242 ? 26.694 28.537 -30.173 1.00 46.30 252 PHE A CA 1
ATOM 822 C C . PHE A 1 242 ? 25.639 28.584 -31.279 1.00 54.54 252 PHE A C 1
ATOM 823 O O . PHE A 1 242 ? 25.831 28.031 -32.381 1.00 52.15 252 PHE A O 1
ATOM 831 N N . GLU A 1 243 ? 24.528 29.283 -31.008 1.00 58.00 253 GLU A N 1
ATOM 832 C CA . GLU A 1 243 ? 23.518 29.499 -32.028 1.00 61.94 253 GLU A CA 1
ATOM 833 C C . GLU A 1 243 ? 23.042 28.141 -32.594 1.00 52.75 253 GLU A C 1
ATOM 834 O O . GLU A 1 243 ? 23.123 27.899 -33.778 1.00 56.45 253 GLU A O 1
ATOM 840 N N . ALA A 1 244 ? 22.605 27.246 -31.726 1.00 49.02 254 ALA A N 1
ATOM 841 C CA . ALA A 1 244 ? 22.148 25.949 -32.178 1.00 49.06 254 ALA A CA 1
ATOM 842 C C . ALA A 1 244 ? 20.708 26.254 -32.464 1.00 49.89 254 ALA A C 1
ATOM 843 O O . ALA A 1 244 ? 19.948 26.430 -31.537 1.00 46.61 254 ALA A O 1
ATOM 845 N N . LYS A 1 245 ? 20.358 26.369 -33.738 1.00 51.74 255 LYS A N 1
ATOM 846 C CA . LYS A 1 245 ? 18.986 26.735 -34.116 1.00 53.18 255 LYS A CA 1
ATOM 847 C C . LYS A 1 245 ? 17.950 25.662 -33.818 1.00 54.98 255 LYS A C 1
ATOM 848 O O . LYS A 1 245 ? 16.783 25.948 -33.652 1.00 53.41 255 LYS A O 1
ATOM 854 N N . GLN A 1 246 ? 18.359 24.413 -33.688 1.00 47.25 256 GLN A N 1
ATOM 855 C CA . GLN A 1 246 ? 17.402 23.425 -33.331 1.00 45.72 256 GLN A CA 1
ATOM 856 C C . GLN A 1 246 ? 17.723 22.793 -32.014 1.00 45.62 256 GLN A C 1
ATOM 857 O O . GLN A 1 246 ? 17.557 21.595 -31.873 1.00 45.34 256 GLN A O 1
ATOM 863 N N . GLY A 1 247 ? 18.245 23.588 -31.072 1.00 43.51 257 GLY A N 1
ATOM 864 C CA . GLY A 1 247 ? 18.500 23.089 -29.701 1.00 40.15 257 GLY A CA 1
ATOM 865 C C . GLY A 1 247 ? 19.638 22.077 -29.525 1.00 36.21 257 GLY A C 1
ATOM 866 O O . GLY A 1 247 ? 20.676 22.201 -30.124 1.00 38.75 257 GLY A O 1
ATOM 867 N N . GLY A 1 248 ? 19.451 21.092 -28.666 1.00 36.53 258 GLY A N 1
ATOM 868 C CA . GLY A 1 248 ? 20.479 20.069 -28.421 1.00 36.30 258 GLY A CA 1
ATOM 869 C C . GLY A 1 248 ? 20.111 19.218 -27.249 1.00 35.34 258 GLY A C 1
ATOM 870 O O . GLY A 1 248 ? 18.984 19.260 -26.777 1.00 34.81 258 GLY A O 1
ATOM 871 N N . SER A 1 249 ? 21.069 18.446 -26.767 1.00 34.19 259 SER A N 1
ATOM 872 C CA . SER A 1 249 ? 20.835 17.496 -25.696 1.00 36.57 259 SER A CA 1
ATOM 873 C C . SER A 1 249 ? 22.057 17.349 -24.866 1.00 36.50 259 SER A C 1
ATOM 874 O O . SER A 1 249 ? 23.153 17.596 -25.355 1.00 34.54 259 SER A O 1
ATOM 877 N N . ILE A 1 250 ? 21.868 16.841 -23.660 1.00 34.66 260 ILE A N 1
ATOM 878 C CA . ILE A 1 250 ? 22.985 16.599 -22.779 1.00 38.18 260 ILE A CA 1
ATOM 879 C C . ILE A 1 250 ? 22.646 15.439 -21.863 1.00 34.33 260 ILE A C 1
ATOM 880 O O . ILE A 1 250 ? 21.510 15.291 -21.455 1.00 36.26 260 ILE A O 1
ATOM 893 N N . ALA A 1 252 ? 24.418 12.693 -18.623 1.00 35.75 262 ALA A N 1
ATOM 894 C CA . ALA A 1 252 ? 25.527 12.204 -17.838 1.00 40.49 262 ALA A CA 1
ATOM 895 C C . ALA A 1 252 ? 25.028 10.847 -17.356 1.00 41.06 262 ALA A C 1
ATOM 896 O O . ALA A 1 252 ? 23.934 10.793 -16.844 1.00 44.02 262 ALA A O 1
ATOM 906 N N . ASN A 1 254 ? 26.290 6.591 -15.932 1.00 40.61 264 ASN A N 1
ATOM 907 C CA . ASN A 1 254 ? 27.251 5.713 -15.392 1.00 39.04 264 ASN A CA 1
ATOM 908 C C . ASN A 1 254 ? 27.383 4.632 -16.463 1.00 43.49 264 ASN A C 1
ATOM 909 O O . ASN A 1 254 ? 26.423 3.913 -16.747 1.00 38.84 264 ASN A O 1
ATOM 914 N N . PRO A 1 255 ? 28.579 4.508 -17.060 1.00 41.00 265 PRO A N 1
ATOM 915 C CA . PRO A 1 255 ? 28.809 3.543 -18.094 1.00 42.88 265 PRO A CA 1
ATOM 916 C C . PRO A 1 255 ? 28.864 2.095 -17.597 1.00 43.68 265 PRO A C 1
ATOM 917 O O . PRO A 1 255 ? 28.794 1.185 -18.408 1.00 41.87 265 PRO A O 1
ATOM 921 N N . ARG A 1 256 ? 28.954 1.862 -16.305 1.00 45.65 266 ARG A N 1
ATOM 922 C CA . ARG A 1 256 ? 28.970 0.487 -15.819 1.00 47.76 266 ARG A CA 1
ATOM 923 C C . ARG A 1 256 ? 27.591 -0.018 -15.388 1.00 42.72 266 ARG A C 1
ATOM 924 O O . ARG A 1 256 ? 27.289 -1.155 -15.574 1.00 46.52 266 ARG A O 1
ATOM 932 N N . THR A 1 257 ? 26.790 0.782 -14.731 1.00 40.13 267 THR A N 1
ATOM 933 C CA . THR A 1 257 ? 25.468 0.325 -14.329 1.00 43.16 267 THR A CA 1
ATOM 934 C C . THR A 1 257 ? 24.355 0.742 -15.314 1.00 44.59 267 THR A C 1
ATOM 935 O O . THR A 1 257 ? 23.242 0.226 -15.266 1.00 50.36 267 THR A O 1
ATOM 939 N N . GLY A 1 258 ? 24.638 1.723 -16.162 1.00 42.26 268 GLY A N 1
ATOM 940 C CA . GLY A 1 258 ? 23.674 2.257 -17.095 1.00 39.77 268 GLY A CA 1
ATOM 941 C C . GLY A 1 258 ? 22.779 3.339 -16.520 1.00 41.37 268 GLY A C 1
ATOM 942 O O . GLY A 1 258 ? 22.029 3.956 -17.262 1.00 40.37 268 GLY A O 1
ATOM 943 N N . GLU A 1 259 ? 22.888 3.637 -15.230 1.00 40.87 269 GLU A N 1
ATOM 944 C CA . GLU A 1 259 ? 22.027 4.659 -14.581 1.00 41.19 269 GLU A CA 1
ATOM 945 C C . GLU A 1 259 ? 22.305 6.036 -15.124 1.00 43.08 269 GLU A C 1
ATOM 946 O O . GLU A 1 259 ? 23.466 6.362 -15.338 1.00 37.70 269 GLU A O 1
ATOM 952 N N . ILE A 1 260 ? 21.241 6.817 -15.379 1.00 42.05 270 ILE A N 1
ATOM 953 C CA . ILE A 1 260 ? 21.346 8.185 -15.914 1.00 37.08 270 ILE A CA 1
ATOM 954 C C . ILE A 1 260 ? 21.272 9.222 -14.812 1.00 39.80 270 ILE A C 1
ATOM 955 O O . ILE A 1 260 ? 20.248 9.344 -14.061 1.00 39.60 270 ILE A O 1
ATOM 960 N N . TYR A 1 261 ? 22.361 9.964 -14.665 1.00 37.52 271 TYR A N 1
ATOM 961 C CA . TYR A 1 261 ? 22.415 10.940 -13.633 1.00 39.59 271 TYR A CA 1
ATOM 962 C C . TYR A 1 261 ? 21.694 12.199 -13.988 1.00 39.98 271 TYR A C 1
ATOM 963 O O . TYR A 1 261 ? 21.175 12.874 -13.101 1.00 43.97 271 TYR A O 1
ATOM 972 N N . ALA A 1 262 ? 21.718 12.539 -15.259 1.00 39.33 272 ALA A N 1
ATOM 973 C CA . ALA A 1 262 ? 21.044 13.741 -15.785 1.00 39.61 272 ALA A CA 1
ATOM 974 C C . ALA A 1 262 ? 20.851 13.645 -17.279 1.00 38.89 272 ALA A C 1
ATOM 975 O O . ALA A 1 262 ? 21.612 12.995 -17.958 1.00 40.03 272 ALA A O 1
ATOM 977 N N . ALA A 1 263 ? 19.805 14.275 -17.794 1.00 40.66 273 ALA A N 1
ATOM 978 C CA . ALA A 1 263 ? 19.559 14.262 -19.212 1.00 37.74 273 ALA A CA 1
ATOM 979 C C . ALA A 1 263 ? 18.566 15.322 -19.591 1.00 35.81 273 ALA A C 1
ATOM 980 O O . ALA A 1 263 ? 17.541 15.534 -18.895 1.00 34.97 273 ALA A O 1
ATOM 982 N N . ALA A 1 264 ? 18.832 15.996 -20.697 1.00 38.85 274 ALA A N 1
ATOM 983 C CA . ALA A 1 264 ? 17.914 17.025 -21.156 1.00 37.42 274 ALA A CA 1
ATOM 984 C C . ALA A 1 264 ? 18.060 17.340 -22.628 1.00 37.09 274 ALA A C 1
ATOM 985 O O . ALA A 1 264 ? 19.090 17.083 -23.215 1.00 35.61 274 ALA A O 1
ATOM 987 N N . SER A 1 265 ? 16.979 17.842 -23.210 1.00 34.27 275 SER A N 1
ATOM 988 C CA . SER A 1 265 ? 16.922 18.299 -24.572 1.00 37.43 275 SER A CA 1
ATOM 989 C C . SER A 1 265 ? 16.315 19.706 -24.561 1.00 35.76 275 SER A C 1
ATOM 990 O O . SER A 1 265 ? 15.486 20.018 -23.761 1.00 41.56 275 SER A O 1
ATOM 993 N N . TYR A 1 266 ? 16.725 20.520 -25.495 1.00 38.78 276 TYR A N 1
ATOM 994 C CA . TYR A 1 266 ? 16.271 21.866 -25.644 1.00 38.88 276 TYR A CA 1
ATOM 995 C C . TYR A 1 266 ? 15.506 21.832 -26.941 1.00 44.45 276 TYR A C 1
ATOM 996 O O . TYR A 1 266 ? 16.031 21.301 -27.932 1.00 44.42 276 TYR A O 1
ATOM 1005 N N . PRO A 1 267 ? 14.303 22.458 -26.980 1.00 46.82 277 PRO A N 1
ATOM 1006 C CA . PRO A 1 267 ? 13.642 23.211 -25.901 1.00 49.70 277 PRO A CA 1
ATOM 1007 C C . PRO A 1 267 ? 13.150 22.409 -24.730 1.00 52.16 277 PRO A C 1
ATOM 1008 O O . PRO A 1 267 ? 12.727 21.242 -24.878 1.00 48.06 277 PRO A O 1
ATOM 1012 N N . LEU A 1 268 ? 13.133 23.078 -23.574 1.00 44.78 278 LEU A N 1
ATOM 1013 C CA . LEU A 1 268 ? 12.703 22.500 -22.335 1.00 45.79 278 LEU A CA 1
ATOM 1014 C C . LEU A 1 268 ? 11.310 23.005 -22.088 1.00 49.38 278 LEU A C 1
ATOM 1015 O O . LEU A 1 268 ? 10.934 24.051 -22.613 1.00 47.11 278 LEU A O 1
ATOM 1020 N N . PRO A 1 269 ? 10.516 22.258 -21.338 1.00 46.29 279 PRO A N 1
ATOM 1021 C CA . PRO A 1 269 ? 9.161 22.777 -21.080 1.00 57.26 279 PRO A CA 1
ATOM 1022 C C . PRO A 1 269 ? 8.990 23.497 -19.727 1.00 61.30 279 PRO A C 1
ATOM 1023 O O . PRO A 1 269 ? 9.800 23.313 -18.825 1.00 65.50 279 PRO A O 1
ATOM 1027 N N . ASP A 1 270 ? 7.876 24.210 -19.561 1.00 79.33 280 ASP A N 1
ATOM 1028 C CA . ASP A 1 270 ? 7.552 24.863 -18.284 1.00 83.14 280 ASP A CA 1
ATOM 1029 C C . ASP A 1 270 ? 6.044 24.949 -18.060 1.00 91.70 280 ASP A C 1
ATOM 1030 O O . ASP A 1 270 ? 5.271 25.070 -19.021 1.00 72.90 280 ASP A O 1
ATOM 1035 N N . PHE A 1 271 ? 5.647 24.956 -16.783 1.00 108.74 281 PHE A N 1
ATOM 1036 C CA . PHE A 1 271 ? 4.238 25.037 -16.393 1.00 111.32 281 PHE A CA 1
ATOM 1037 C C . PHE A 1 271 ? 3.532 23.818 -16.969 1.00 119.28 281 PHE A C 1
ATOM 1038 O O . PHE A 1 271 ? 4.191 22.922 -17.504 1.00 97.71 281 PHE A O 1
ATOM 1046 N N . VAL A 1 277 ? 2.018 24.883 -22.232 1.00 58.34 287 VAL A N 1
ATOM 1047 C CA . VAL A 1 277 ? 3.136 23.895 -22.447 1.00 71.86 287 VAL A CA 1
ATOM 1048 C C . VAL A 1 277 ? 3.174 23.330 -23.859 1.00 61.10 287 VAL A C 1
ATOM 1049 O O . VAL A 1 277 ? 2.183 22.773 -24.315 1.00 52.88 287 VAL A O 1
ATOM 1053 N N . ASP A 1 278 ? 4.322 23.399 -24.520 1.00 53.13 288 ASP A N 1
ATOM 1054 C CA . ASP A 1 278 ? 4.457 22.911 -25.899 1.00 55.26 288 ASP A CA 1
ATOM 1055 C C . ASP A 1 278 ? 4.768 21.434 -25.912 1.00 47.90 288 ASP A C 1
ATOM 1056 O O . ASP A 1 278 ? 5.856 21.023 -25.471 1.00 52.04 288 ASP A O 1
ATOM 1061 N N . TYR A 1 279 ? 3.851 20.623 -26.454 1.00 49.30 289 TYR A N 1
ATOM 1062 C CA . TYR A 1 279 ? 4.045 19.167 -26.439 1.00 45.80 289 TYR A CA 1
ATOM 1063 C C . TYR A 1 279 ? 5.364 18.662 -26.982 1.00 45.82 289 TYR A C 1
ATOM 1064 O O . TYR A 1 279 ? 5.906 17.692 -26.446 1.00 45.11 289 TYR A O 1
ATOM 1073 N N . GLU A 1 280 ? 5.926 19.316 -27.991 1.00 51.51 290 GLU A N 1
ATOM 1074 C CA . GLU A 1 280 ? 7.214 18.898 -28.485 1.00 54.35 290 GLU A CA 1
ATOM 1075 C C . GLU A 1 280 ? 8.368 19.035 -27.487 1.00 48.30 290 GLU A C 1
ATOM 1076 O O . GLU A 1 280 ? 9.298 18.234 -27.541 1.00 59.36 290 GLU A O 1
ATOM 1082 N N . SER A 1 281 ? 8.253 19.898 -26.488 1.00 45.37 291 SER A N 1
ATOM 1083 C CA . SER A 1 281 ? 9.353 20.041 -25.499 1.00 45.35 291 SER A CA 1
ATOM 1084 C C . SER A 1 281 ? 9.369 18.895 -24.475 1.00 46.35 291 SER A C 1
ATOM 1085 O O . SER A 1 281 ? 10.300 18.779 -23.685 1.00 46.06 291 SER A O 1
ATOM 1088 N N . LEU A 1 282 ? 8.317 18.074 -24.472 1.00 42.57 292 LEU A N 1
ATOM 1089 C CA . LEU A 1 282 ? 8.190 16.931 -23.575 1.00 45.36 292 LEU A CA 1
ATOM 1090 C C . LEU A 1 282 ? 8.970 15.671 -23.969 1.00 47.10 292 LEU A C 1
ATOM 1091 O O . LEU A 1 282 ? 9.046 14.700 -23.207 1.00 43.40 292 LEU A O 1
ATOM 1096 N N . ASN A 1 283 ? 9.480 15.654 -25.177 1.00 40.41 293 ASN A N 1
ATOM 1097 C CA . ASN A 1 283 ? 10.287 14.549 -25.611 1.00 42.14 293 ASN A CA 1
ATOM 1098 C C . ASN A 1 283 ? 11.732 14.766 -25.180 1.00 39.73 293 ASN A C 1
ATOM 1099 O O . ASN A 1 283 ? 12.133 15.887 -24.939 1.00 45.05 293 ASN A O 1
ATOM 1104 N N . LEU A 1 284 ? 12.498 13.685 -25.084 1.00 39.25 294 LEU A N 1
ATOM 1105 C CA . LEU A 1 284 ? 13.940 13.801 -24.921 1.00 38.17 294 LEU A CA 1
ATOM 1106 C C . LEU A 1 284 ? 14.428 13.521 -26.320 1.00 38.91 294 LEU A C 1
ATOM 1107 O O . LEU A 1 284 ? 14.299 12.372 -26.852 1.00 40.75 294 LEU A O 1
ATOM 1112 N N . LYS A 1 285 ? 15.024 14.507 -26.936 1.00 35.58 295 LYS A N 1
ATOM 1113 C CA . LYS A 1 285 ? 15.511 14.326 -28.301 1.00 36.25 295 LYS A CA 1
ATOM 1114 C C . LYS A 1 285 ? 16.478 13.162 -28.438 1.00 33.03 295 LYS A C 1
ATOM 1115 O O . LYS A 1 285 ? 16.452 12.475 -29.442 1.00 34.42 295 LYS A O 1
ATOM 1121 N N . LEU A 1 286 ? 17.348 12.955 -27.452 1.00 35.49 296 LEU A N 1
ATOM 1122 C CA . LEU A 1 286 ? 18.276 11.802 -27.475 1.00 34.89 296 LEU A CA 1
ATOM 1123 C C . LEU A 1 286 ? 17.690 10.460 -27.763 1.00 29.69 296 LEU A C 1
ATOM 1124 O O . LEU A 1 286 ? 18.389 9.524 -28.127 1.00 35.03 296 LEU A O 1
ATOM 1129 N N . VAL A 1 287 ? 16.469 10.310 -27.350 1.00 28.87 297 VAL A N 1
ATOM 1130 C CA . VAL A 1 287 ? 15.668 9.084 -27.483 1.00 30.82 297 VAL A CA 1
ATOM 1131 C C . VAL A 1 287 ? 14.774 9.013 -28.667 1.00 30.71 297 VAL A C 1
ATOM 1132 O O . VAL A 1 287 ? 14.629 7.969 -29.372 1.00 30.82 297 VAL A O 1
ATOM 1136 N N . SER A 1 288 ? 14.063 10.097 -28.880 1.00 32.79 298 SER A N 1
ATOM 1137 C CA . SER A 1 288 ? 13.092 10.095 -29.927 1.00 34.77 298 SER A CA 1
ATOM 1138 C C . SER A 1 288 ? 13.443 10.817 -31.193 1.00 40.02 298 SER A C 1
ATOM 1139 O O . SER A 1 288 ? 12.678 10.749 -32.090 1.00 36.80 298 SER A O 1
ATOM 1142 N N . SER A 1 289 ? 14.522 11.574 -31.298 1.00 33.32 299 SER A N 1
ATOM 1143 C CA . SER A 1 289 ? 14.829 12.155 -32.624 1.00 34.58 299 SER A CA 1
ATOM 1144 C C . SER A 1 289 ? 16.024 11.399 -33.207 1.00 36.38 299 SER A C 1
ATOM 1145 O O . SER A 1 289 ? 16.861 10.841 -32.467 1.00 37.20 299 SER A O 1
ATOM 1148 N N . ILE A 1 290 ? 16.112 11.367 -34.525 1.00 31.79 300 ILE A N 1
ATOM 1149 C CA . ILE A 1 290 ? 17.184 10.652 -35.218 1.00 30.96 300 ILE A CA 1
ATOM 1150 C C . ILE A 1 290 ? 17.954 11.642 -36.056 1.00 32.33 300 ILE A C 1
ATOM 1151 O O . ILE A 1 290 ? 17.418 12.676 -36.498 1.00 28.81 300 ILE A O 1
ATOM 1156 N N . TYR A 1 291 ? 19.237 11.328 -36.182 1.00 29.44 301 TYR A N 1
ATOM 1157 C CA . TYR A 1 291 ? 20.191 12.167 -36.855 1.00 31.99 301 TYR A CA 1
ATOM 1158 C C . TYR A 1 291 ? 21.170 11.272 -37.563 1.00 30.97 301 TYR A C 1
ATOM 1159 O O . TYR A 1 291 ? 21.291 10.093 -37.202 1.00 29.66 301 TYR A O 1
ATOM 1168 N N . GLU A 1 292 ? 21.881 11.826 -38.541 1.00 29.51 302 GLU A N 1
ATOM 1169 C CA . GLU A 1 292 ? 23.010 11.109 -39.177 1.00 31.81 302 GLU A CA 1
ATOM 1170 C C . GLU A 1 292 ? 24.112 11.392 -38.158 1.00 32.89 302 GLU A C 1
ATOM 1171 O O . GLU A 1 292 ? 24.418 12.541 -37.901 1.00 31.89 302 GLU A O 1
ATOM 1177 N N . PRO A 1 293 ? 24.640 10.332 -37.511 1.00 30.50 303 PRO A N 1
ATOM 1178 C CA . PRO A 1 293 ? 25.553 10.501 -36.409 1.00 30.14 303 PRO A CA 1
ATOM 1179 C C . PRO A 1 293 ? 26.856 11.110 -36.787 1.00 35.86 303 PRO A C 1
ATOM 1180 O O . PRO A 1 293 ? 27.393 11.874 -35.995 1.00 32.13 303 PRO A O 1
ATOM 1184 N N . GLY A 1 294 ? 27.371 10.841 -37.979 1.00 31.96 304 GLY A N 1
ATOM 1185 C CA . GLY A 1 294 ? 28.629 11.478 -38.267 1.00 34.28 304 GLY A CA 1
ATOM 1186 C C . GLY A 1 294 ? 29.811 10.877 -37.500 1.00 33.12 304 GLY A C 1
ATOM 1187 O O . GLY A 1 294 ? 29.760 9.741 -36.993 1.00 31.70 304 GLY A O 1
ATOM 1188 N N . SER A 1 295 ? 30.827 11.696 -37.318 1.00 35.23 305 SER A N 1
ATOM 1189 C CA . SER A 1 295 ? 32.116 11.238 -36.820 1.00 31.06 305 SER A CA 1
ATOM 1190 C C . SER A 1 295 ? 32.186 10.622 -35.450 1.00 31.91 305 SER A C 1
ATOM 1191 O O . SER A 1 295 ? 33.082 9.833 -35.176 1.00 29.90 305 SER A O 1
ATOM 1194 N N . VAL A 1 296 ? 31.198 10.889 -34.597 1.00 29.37 306 VAL A N 1
ATOM 1195 C CA . VAL A 1 296 ? 31.190 10.246 -33.294 1.00 33.81 306 VAL A CA 1
ATOM 1196 C C . VAL A 1 296 ? 31.022 8.690 -33.504 1.00 31.48 306 VAL A C 1
ATOM 1197 O O . VAL A 1 296 ? 31.376 7.835 -32.641 1.00 34.31 306 VAL A O 1
ATOM 1201 N N . PHE A 1 297 ? 30.568 8.283 -34.675 1.00 28.46 307 PHE A N 1
ATOM 1202 C CA . PHE A 1 297 ? 30.375 6.880 -34.947 1.00 33.85 307 PHE A CA 1
ATOM 1203 C C . PHE A 1 297 ? 31.743 6.144 -35.182 1.00 34.20 307 PHE A C 1
ATOM 1204 O O . PHE A 1 297 ? 31.793 4.906 -35.161 1.00 32.88 307 PHE A O 1
ATOM 1212 N N . LYS A 1 298 ? 32.834 6.888 -35.426 1.00 28.43 308 LYS A N 1
ATOM 1213 C CA . LYS A 1 298 ? 34.093 6.247 -35.788 1.00 28.66 308 LYS A CA 1
ATOM 1214 C C . LYS A 1 298 ? 34.653 5.337 -34.695 1.00 30.87 308 LYS A C 1
ATOM 1215 O O . LYS A 1 298 ? 35.471 4.510 -34.966 1.00 30.49 308 LYS A O 1
ATOM 1221 N N . VAL A 1 299 ? 34.211 5.506 -33.469 1.00 28.45 309 VAL A N 1
ATOM 1222 C CA . VAL A 1 299 ? 34.622 4.645 -32.355 1.00 32.70 309 VAL A CA 1
ATOM 1223 C C . VAL A 1 299 ? 34.043 3.230 -32.548 1.00 33.57 309 VAL A C 1
ATOM 1224 O O . VAL A 1 299 ? 34.662 2.225 -32.181 1.00 31.42 309 VAL A O 1
ATOM 1228 N N . ILE A 1 300 ? 32.854 3.166 -33.151 1.00 29.79 310 ILE A N 1
ATOM 1229 C CA . ILE A 1 300 ? 32.208 1.889 -33.474 1.00 32.79 310 ILE A CA 1
ATOM 1230 C C . ILE A 1 300 ? 32.969 1.203 -34.600 1.00 32.59 310 ILE A C 1
ATOM 1231 O O . ILE A 1 300 ? 33.327 0.057 -34.529 1.00 28.28 310 ILE A O 1
ATOM 1236 N N . THR A 1 301 ? 33.236 1.929 -35.667 1.00 29.68 311 THR A N 1
ATOM 1237 C CA . THR A 1 301 ? 33.976 1.381 -36.779 1.00 28.08 311 THR A CA 1
ATOM 1238 C C . THR A 1 301 ? 35.337 0.861 -36.348 1.00 30.16 311 THR A C 1
ATOM 1239 O O . THR A 1 301 ? 35.768 -0.230 -36.781 1.00 31.05 311 THR A O 1
ATOM 1243 N N . THR A 1 302 ? 36.067 1.622 -35.526 1.00 26.54 312 THR A N 1
ATOM 1244 C CA . THR A 1 302 ? 37.405 1.131 -35.145 1.00 27.75 312 THR A CA 1
ATOM 1245 C C . THR A 1 302 ? 37.294 -0.020 -34.183 1.00 28.56 312 THR A C 1
ATOM 1246 O O . THR A 1 302 ? 38.128 -0.941 -34.217 1.00 31.56 312 THR A O 1
ATOM 1250 N N . SER A 1 303 ? 36.328 0.036 -33.276 1.00 29.82 313 SER A N 1
ATOM 1251 C CA . SER A 1 303 ? 36.114 -1.104 -32.388 1.00 32.74 313 SER A CA 1
ATOM 1252 C C . SER A 1 303 ? 35.874 -2.421 -33.143 1.00 35.25 313 SER A C 1
ATOM 1253 O O . SER A 1 303 ? 36.414 -3.472 -32.788 1.00 31.89 313 SER A O 1
ATOM 1256 N N . ILE A 1 304 ? 35.049 -2.379 -34.168 1.00 30.64 314 ILE A N 1
ATOM 1257 C CA . ILE A 1 304 ? 34.763 -3.555 -34.949 1.00 34.58 314 ILE A CA 1
ATOM 1258 C C . ILE A 1 304 ? 36.001 -4.168 -35.613 1.00 34.69 314 ILE A C 1
ATOM 1259 O O . ILE A 1 304 ? 36.165 -5.378 -35.569 1.00 35.42 314 ILE A O 1
ATOM 1264 N N . GLY A 1 305 ? 36.855 -3.323 -36.203 1.00 33.84 315 GLY A N 1
ATOM 1265 C CA . GLY A 1 305 ? 38.054 -3.757 -36.825 1.00 34.56 315 GLY A CA 1
ATOM 1266 C C . GLY A 1 305 ? 39.022 -4.363 -35.834 1.00 33.71 315 GLY A C 1
ATOM 1267 O O . GLY A 1 305 ? 39.552 -5.476 -36.006 1.00 37.72 315 GLY A O 1
ATOM 1268 N N . VAL A 1 306 ? 39.186 -3.670 -34.744 1.00 32.22 316 VAL A N 1
ATOM 1269 C CA . VAL A 1 306 ? 40.115 -4.103 -33.731 1.00 33.20 316 VAL A CA 1
ATOM 1270 C C . VAL A 1 306 ? 39.614 -5.386 -33.104 1.00 33.82 316 VAL A C 1
ATOM 1271 O O . VAL A 1 306 ? 40.345 -6.355 -32.928 1.00 37.46 316 VAL A O 1
ATOM 1275 N N . ASP A 1 307 ? 38.328 -5.433 -32.805 1.00 33.17 317 ASP A N 1
ATOM 1276 C CA . ASP A 1 307 ? 37.810 -6.617 -32.164 1.00 35.42 317 ASP A CA 1
ATOM 1277 C C . ASP A 1 307 ? 37.874 -7.768 -33.120 1.00 39.87 317 ASP A C 1
ATOM 1278 O O . ASP A 1 307 ? 37.865 -8.889 -32.704 1.00 36.68 317 ASP A O 1
ATOM 1283 N N . ASN A 1 308 ? 37.859 -7.516 -34.416 1.00 38.52 318 ASN A N 1
ATOM 1284 C CA . ASN A 1 308 ? 38.010 -8.636 -35.367 1.00 36.57 318 ASN A CA 1
ATOM 1285 C C . ASN A 1 308 ? 39.496 -8.917 -35.694 1.00 34.33 318 ASN A C 1
ATOM 1286 O O . ASN A 1 308 ? 39.804 -9.718 -36.551 1.00 33.98 318 ASN A O 1
ATOM 1291 N N . ASN A 1 309 ? 40.403 -8.185 -35.055 1.00 33.17 319 ASN A N 1
ATOM 1292 C CA . ASN A 1 309 ? 41.858 -8.390 -35.203 1.00 38.14 319 ASN A CA 1
ATOM 1293 C C . ASN A 1 309 ? 42.335 -8.100 -36.633 1.00 36.95 319 ASN A C 1
ATOM 1294 O O . ASN A 1 309 ? 43.186 -8.781 -37.197 1.00 37.42 319 ASN A O 1
ATOM 1299 N N . LEU A 1 310 ? 41.804 -7.030 -37.179 1.00 34.73 320 LEU A N 1
ATOM 1300 C CA . LEU A 1 310 ? 42.128 -6.652 -38.507 1.00 34.52 320 LEU A CA 1
ATOM 1301 C C . LEU A 1 310 ? 43.122 -5.518 -38.543 1.00 31.08 320 LEU A C 1
ATOM 1302 O O . LEU A 1 310 ? 43.674 -5.227 -39.596 1.00 33.07 320 LEU A O 1
ATOM 1307 N N . PHE A 1 311 ? 43.314 -4.868 -37.412 1.00 28.81 321 PHE A N 1
ATOM 1308 C CA . PHE A 1 311 ? 44.316 -3.843 -37.256 1.00 26.55 321 PHE A CA 1
ATOM 1309 C C . PHE A 1 311 ? 44.342 -3.472 -35.817 1.00 29.56 321 PHE A C 1
ATOM 1310 O O . PHE A 1 311 ? 43.463 -3.890 -35.037 1.00 32.01 321 PHE A O 1
ATOM 1318 N N . GLY A 1 312 ? 45.319 -2.657 -35.438 1.00 29.40 322 GLY A N 1
ATOM 1319 C CA . GLY A 1 312 ? 45.362 -2.129 -34.028 1.00 33.12 322 GLY A CA 1
ATOM 1320 C C . GLY A 1 312 ? 45.642 -0.618 -34.118 1.00 37.61 322 GLY A C 1
ATOM 1321 O O . GLY A 1 312 ? 45.833 -0.107 -35.216 1.00 36.54 322 GLY A O 1
ATOM 1322 N N . PRO A 1 313 ? 45.707 0.101 -32.974 1.00 35.35 323 PRO A N 1
ATOM 1323 C CA . PRO A 1 313 ? 45.926 1.548 -32.940 1.00 34.36 323 PRO A CA 1
ATOM 1324 C C . PRO A 1 313 ? 47.129 2.041 -33.736 1.00 34.74 323 PRO A C 1
ATOM 1325 O O . PRO A 1 313 ? 47.089 3.079 -34.394 1.00 31.39 323 PRO A O 1
ATOM 1329 N N . ASN A 1 314 ? 48.197 1.263 -33.753 1.00 29.51 324 ASN A N 1
ATOM 1330 C CA . ASN A 1 314 ? 49.404 1.689 -34.428 1.00 31.32 324 ASN A CA 1
ATOM 1331 C C . ASN A 1 314 ? 49.513 1.256 -35.851 1.00 30.03 324 ASN A C 1
ATOM 1332 O O . ASN A 1 314 ? 50.418 1.678 -36.579 1.00 29.46 324 ASN A O 1
ATOM 1337 N N . SER A 1 315 ? 48.537 0.469 -36.329 1.00 30.49 325 SER A N 1
ATOM 1338 C CA . SER A 1 315 ? 48.522 0.044 -37.728 1.00 30.18 325 SER A CA 1
ATOM 1339 C C . SER A 1 315 ? 48.494 1.252 -38.625 1.00 34.75 325 SER A C 1
ATOM 1340 O O . SER A 1 315 ? 47.577 2.068 -38.529 1.00 30.97 325 SER A O 1
ATOM 1343 N N . THR A 1 316 ? 49.457 1.295 -39.551 1.00 30.97 326 THR A N 1
ATOM 1344 C CA . THR A 1 316 ? 49.656 2.424 -40.416 1.00 32.67 326 THR A CA 1
ATOM 1345 C C . THR A 1 316 ? 49.425 2.194 -41.869 1.00 37.56 326 THR A C 1
ATOM 1346 O O . THR A 1 316 ? 49.969 1.278 -42.427 1.00 33.81 326 THR A O 1
ATOM 1350 N N . PHE A 1 317 ? 48.587 3.071 -42.477 1.00 35.49 327 PHE A N 1
ATOM 1351 C CA . PHE A 1 317 ? 48.164 2.981 -43.890 1.00 35.81 327 PHE A CA 1
ATOM 1352 C C . PHE A 1 317 ? 48.359 4.271 -44.639 1.00 38.22 327 PHE A C 1
ATOM 1353 O O . PHE A 1 317 ? 48.381 5.379 -44.059 1.00 33.93 327 PHE A O 1
ATOM 1361 N N . ASN A 1 318 ? 48.598 4.127 -45.933 1.00 36.72 328 ASN A N 1
ATOM 1362 C CA . ASN A 1 318 ? 48.806 5.292 -46.788 1.00 44.37 328 ASN A CA 1
ATOM 1363 C C . ASN A 1 318 ? 47.399 5.794 -47.201 1.00 40.10 328 ASN A C 1
ATOM 1364 O O . ASN A 1 318 ? 46.692 5.174 -47.977 1.00 36.85 328 ASN A O 1
ATOM 1369 N N . ILE A 1 319 ? 46.978 6.895 -46.616 1.00 34.21 329 ILE A N 1
ATOM 1370 C CA . ILE A 1 319 ? 45.606 7.369 -46.859 1.00 35.05 329 ILE A CA 1
ATOM 1371 C C . ILE A 1 319 ? 45.567 8.480 -47.928 1.00 38.96 329 ILE A C 1
ATOM 1372 O O . ILE A 1 319 ? 46.172 9.556 -47.716 1.00 41.94 329 ILE A O 1
ATOM 1377 N N . PRO A 1 320 ? 44.840 8.250 -49.057 1.00 42.16 330 PRO A N 1
ATOM 1378 C CA . PRO A 1 320 ? 44.778 9.304 -50.072 1.00 43.42 330 PRO A CA 1
ATOM 1379 C C . PRO A 1 320 ? 44.007 10.518 -49.630 1.00 39.32 330 PRO A C 1
ATOM 1380 O O . PRO A 1 320 ? 43.383 10.522 -48.566 1.00 35.08 330 PRO A O 1
ATOM 1384 N N . THR A 1 321 ? 44.020 11.564 -50.461 1.00 39.36 331 THR A N 1
ATOM 1385 C CA . THR A 1 321 ? 43.304 12.812 -50.096 1.00 39.04 331 THR A CA 1
ATOM 1386 C C . THR A 1 321 ? 41.861 12.596 -50.242 1.00 43.03 331 THR A C 1
ATOM 1387 O O . THR A 1 321 ? 41.077 13.271 -49.602 1.00 42.51 331 THR A O 1
ATOM 1391 N N . GLU A 1 322 ? 41.487 11.688 -51.131 1.00 39.45 332 GLU A N 1
ATOM 1392 C CA . GLU A 1 322 ? 40.096 11.405 -51.349 1.00 44.30 332 GLU A CA 1
ATOM 1393 C C . GLU A 1 322 ? 39.990 9.966 -51.742 1.00 42.49 332 GLU A C 1
ATOM 1394 O O . GLU A 1 322 ? 40.983 9.417 -52.134 1.00 42.02 332 GLU A O 1
ATOM 1400 N N . LEU A 1 323 ? 38.796 9.388 -51.619 1.00 38.83 333 LEU A N 1
ATOM 1401 C CA . LEU A 1 323 ? 38.547 8.007 -52.007 1.00 43.98 333 LEU A CA 1
ATOM 1402 C C . LEU A 1 323 ? 37.180 7.927 -52.655 1.00 50.03 333 LEU A C 1
ATOM 1403 O O . LEU A 1 323 ? 36.243 8.558 -52.177 1.00 47.60 333 LEU A O 1
ATOM 1408 N N . GLN A 1 324 ? 37.064 7.160 -53.738 1.00 50.04 334 GLN A N 1
ATOM 1409 C CA . GLN A 1 324 ? 35.784 6.956 -54.409 1.00 59.42 334 GLN A CA 1
ATOM 1410 C C . GLN A 1 324 ? 35.035 5.840 -53.650 1.00 57.53 334 GLN A C 1
ATOM 1411 O O . GLN A 1 324 ? 35.558 4.741 -53.476 1.00 55.11 334 GLN A O 1
ATOM 1417 N N . VAL A 1 325 ? 33.842 6.146 -53.157 1.00 56.58 335 VAL A N 1
ATOM 1418 C CA . VAL A 1 325 ? 32.974 5.152 -52.482 1.00 56.12 335 VAL A CA 1
ATOM 1419 C C . VAL A 1 325 ? 31.666 5.151 -53.238 1.00 57.73 335 VAL A C 1
ATOM 1420 O O . VAL A 1 325 ? 30.921 6.149 -53.214 1.00 53.66 335 VAL A O 1
ATOM 1424 N N . GLY A 1 326 ? 31.373 4.038 -53.901 1.00 58.39 336 GLY A N 1
ATOM 1425 C CA . GLY A 1 326 ? 30.194 3.973 -54.746 1.00 57.63 336 GLY A CA 1
ATOM 1426 C C . GLY A 1 326 ? 30.509 4.977 -55.851 1.00 60.28 336 GLY A C 1
ATOM 1427 O O . GLY A 1 326 ? 31.599 4.943 -56.418 1.00 73.55 336 GLY A O 1
ATOM 1428 N N . ASP A 1 327 ? 29.624 5.945 -56.080 1.00 67.53 337 ASP A N 1
ATOM 1429 C CA . ASP A 1 327 ? 29.854 6.927 -57.151 1.00 81.03 337 ASP A CA 1
ATOM 1430 C C . ASP A 1 327 ? 30.113 8.353 -56.702 1.00 78.15 337 ASP A C 1
ATOM 1431 O O . ASP A 1 327 ? 30.041 9.270 -57.502 1.00 77.06 337 ASP A O 1
ATOM 1436 N N . ASN A 1 328 ? 30.475 8.513 -55.432 1.00 72.87 338 ASN A N 1
ATOM 1437 C CA . ASN A 1 328 ? 30.790 9.805 -54.842 1.00 70.02 338 ASN A CA 1
ATOM 1438 C C . ASN A 1 328 ? 32.140 9.691 -54.171 1.00 69.38 338 ASN A C 1
ATOM 1439 O O . ASN A 1 328 ? 32.563 8.590 -53.794 1.00 58.07 338 ASN A O 1
ATOM 1444 N N . LYS A 1 329 ? 32.813 10.822 -54.009 1.00 63.63 339 LYS A N 1
ATOM 1445 C CA . LYS A 1 329 ? 34.132 10.793 -53.428 1.00 63.82 339 LYS A CA 1
ATOM 1446 C C . LYS A 1 329 ? 34.050 11.151 -51.941 1.00 60.21 339 LYS A C 1
ATOM 1447 O O . LYS A 1 329 ? 33.140 11.848 -51.511 1.00 60.56 339 LYS A O 1
ATOM 1453 N N . VAL A 1 330 ? 34.907 10.558 -51.123 1.00 53.33 340 VAL A N 1
ATOM 1454 C CA . VAL A 1 330 ? 34.954 10.898 -49.705 1.00 42.94 340 VAL A CA 1
ATOM 1455 C C . VAL A 1 330 ? 36.211 11.745 -49.611 1.00 42.50 340 VAL A C 1
ATOM 1456 O O . VAL A 1 330 ? 37.209 11.461 -50.281 1.00 39.80 340 VAL A O 1
ATOM 1460 N N . THR A 1 331 ? 36.139 12.803 -48.813 1.00 37.77 341 THR A N 1
ATOM 1461 C CA . THR A 1 331 ? 37.237 13.708 -48.589 1.00 38.93 341 THR A CA 1
ATOM 1462 C C . THR A 1 331 ? 37.324 14.132 -47.117 1.00 39.35 341 THR A C 1
ATOM 1463 O O . THR A 1 331 ? 36.406 13.950 -46.353 1.00 46.25 341 THR A O 1
ATOM 1467 N N . ASP A 1 332 ? 38.483 14.641 -46.748 1.00 46.61 342 ASP A N 1
ATOM 1468 C CA . ASP A 1 332 ? 38.762 15.214 -45.451 1.00 53.52 342 ASP A CA 1
ATOM 1469 C C . ASP A 1 332 ? 38.936 16.775 -45.667 1.00 62.60 342 ASP A C 1
ATOM 1470 O O . ASP A 1 332 ? 39.590 17.227 -46.638 1.00 50.19 342 ASP A O 1
ATOM 1475 N N . ASP A 1 333 ? 38.396 17.584 -44.760 1.00 72.31 343 ASP A N 1
ATOM 1476 C CA . ASP A 1 333 ? 38.618 19.070 -44.764 1.00 79.02 343 ASP A CA 1
ATOM 1477 C C . ASP A 1 333 ? 40.006 19.304 -44.074 1.00 79.74 343 ASP A C 1
ATOM 1478 O O . ASP A 1 333 ? 40.094 19.398 -42.838 1.00 67.10 343 ASP A O 1
ATOM 1483 N N . ASP A 1 334 ? 41.082 19.414 -44.864 1.00 56.01 344 ASP A N 1
ATOM 1484 C CA . ASP A 1 334 ? 42.440 19.432 -44.288 1.00 64.73 344 ASP A CA 1
ATOM 1485 C C . ASP A 1 334 ? 43.454 20.146 -45.155 1.00 59.24 344 ASP A C 1
ATOM 1486 O O . ASP A 1 334 ? 43.098 20.699 -46.203 1.00 57.56 344 ASP A O 1
ATOM 1491 N N . TRP A 1 335 ? 44.726 20.037 -44.783 1.00 56.35 345 TRP A N 1
ATOM 1492 C CA . TRP A 1 335 ? 45.789 20.809 -45.461 1.00 61.52 345 TRP A CA 1
ATOM 1493 C C . TRP A 1 335 ? 46.573 20.083 -46.536 1.00 60.82 345 TRP A C 1
ATOM 1494 O O . TRP A 1 335 ? 47.015 20.688 -47.499 1.00 57.40 345 TRP A O 1
ATOM 1505 N N . ARG A 1 336 ? 46.655 18.773 -46.407 1.00 52.49 346 ARG A N 1
ATOM 1506 C CA . ARG A 1 336 ? 47.462 17.974 -47.304 1.00 54.27 346 ARG A CA 1
ATOM 1507 C C . ARG A 1 336 ? 46.888 17.966 -48.686 1.00 55.90 346 ARG A C 1
ATOM 1508 O O . ARG A 1 336 ? 45.740 18.286 -48.850 1.00 44.37 346 ARG A O 1
ATOM 1516 N N . THR A 1 337 ? 47.748 17.698 -49.658 1.00 54.38 347 THR A N 1
ATOM 1517 C CA . THR A 1 337 ? 47.382 17.597 -51.046 1.00 57.10 347 THR A CA 1
ATOM 1518 C C . THR A 1 337 ? 47.952 16.275 -51.517 1.00 61.34 347 THR A C 1
ATOM 1519 O O . THR A 1 337 ? 47.952 15.967 -52.691 1.00 62.41 347 THR A O 1
ATOM 1523 N N . SER A 1 338 ? 48.375 15.454 -50.567 1.00 54.89 348 SER A N 1
ATOM 1524 C CA . SER A 1 338 ? 48.938 14.188 -50.898 1.00 52.11 348 SER A CA 1
ATOM 1525 C C . SER A 1 338 ? 48.516 13.250 -49.796 1.00 43.83 348 SER A C 1
ATOM 1526 O O . SER A 1 338 ? 48.002 13.671 -48.712 1.00 42.44 348 SER A O 1
ATOM 1529 N N . ALA A 1 339 ? 48.688 11.985 -50.123 1.00 45.11 349 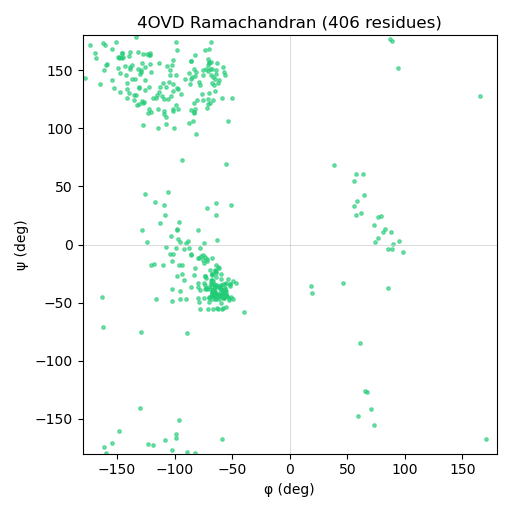ALA A N 1
ATOM 1530 C CA . ALA A 1 339 ? 48.410 10.890 -49.238 1.00 53.99 349 ALA A CA 1
ATOM 1531 C C . ALA A 1 339 ? 49.281 11.048 -47.971 1.00 50.02 349 ALA A C 1
ATOM 1532 O O . ALA A 1 339 ? 50.370 11.576 -48.020 1.00 55.94 349 ALA A O 1
ATOM 1542 N N . ASP A 1 341 ? 50.595 8.920 -44.453 1.00 39.49 351 ASP A N 1
ATOM 1543 C CA . ASP A 1 341 ? 50.677 7.664 -43.727 1.00 37.95 351 ASP A CA 1
ATOM 1544 C C . ASP A 1 341 ? 50.050 7.960 -42.390 1.00 36.80 351 ASP A C 1
ATOM 1545 O O . ASP A 1 341 ? 50.505 8.868 -41.688 1.00 39.57 351 ASP A O 1
ATOM 1558 N N . SER A 1 343 ? 48.336 6.220 -38.773 1.00 32.17 353 SER A N 1
ATOM 1559 C CA . SER A 1 343 ? 47.971 5.048 -37.957 1.00 29.28 353 SER A CA 1
ATOM 1560 C C . SER A 1 343 ? 46.441 5.157 -37.742 1.00 29.56 353 SER A C 1
ATOM 1561 O O . SER A 1 343 ? 45.856 6.231 -37.975 1.00 26.19 353 SER A O 1
ATOM 1564 N N . VAL A 1 344 ? 45.814 4.075 -37.314 1.00 29.21 354 VAL A N 1
ATOM 1565 C CA . VAL A 1 344 ? 44.404 4.052 -37.007 1.00 33.08 354 VAL A CA 1
ATOM 1566 C C . VAL A 1 344 ? 44.192 5.095 -35.912 1.00 32.40 354 VAL A C 1
ATOM 1567 O O . VAL A 1 344 ? 43.204 5.829 -35.919 1.00 30.75 354 VAL A O 1
ATOM 1571 N N . ARG A 1 345 ? 45.089 5.122 -34.941 1.00 31.00 355 ARG A N 1
ATOM 1572 C CA . ARG A 1 345 ? 45.062 6.157 -33.857 1.00 29.10 355 ARG A CA 1
ATOM 1573 C C . ARG A 1 345 ? 45.006 7.572 -34.487 1.00 30.59 355 ARG A C 1
ATOM 1574 O O . ARG A 1 345 ? 44.166 8.406 -34.157 1.00 29.55 355 ARG A O 1
ATOM 1582 N N . GLU A 1 346 ? 45.845 7.819 -35.441 1.00 32.39 356 GLU A N 1
ATOM 1583 C CA . GLU A 1 346 ? 45.827 9.143 -36.101 1.00 30.84 356 GLU A CA 1
ATOM 1584 C C . GLU A 1 346 ? 44.525 9.425 -36.853 1.00 30.85 356 GLU A C 1
ATOM 1585 O O . GLU A 1 346 ? 44.074 10.541 -36.873 1.00 30.48 356 GLU A O 1
ATOM 1599 N N . LEU A 1 348 ? 41.637 8.589 -36.086 1.00 26.43 358 LEU A N 1
ATOM 1600 C CA . LEU A 1 348 ? 40.733 9.004 -35.063 1.00 30.28 358 LEU A CA 1
ATOM 1601 C C . LEU A 1 348 ? 41.071 10.377 -34.452 1.00 31.95 358 LEU A C 1
ATOM 1602 O O . LEU A 1 348 ? 40.210 11.155 -34.206 1.00 31.50 358 LEU A O 1
ATOM 1607 N N . ARG A 1 349 ? 42.338 10.633 -34.216 1.00 29.32 359 ARG A N 1
ATOM 1608 C CA . ARG A 1 349 ? 42.792 11.876 -33.649 1.00 27.81 359 ARG A CA 1
ATOM 1609 C C . ARG A 1 349 ? 42.305 13.060 -34.480 1.00 29.12 359 ARG A C 1
ATOM 1610 O O . ARG A 1 349 ? 41.669 13.933 -33.989 1.00 36.12 359 ARG A O 1
ATOM 1618 N N . ARG A 1 350 ? 42.589 13.022 -35.761 1.00 31.34 360 ARG A N 1
ATOM 1619 C CA . ARG A 1 350 ? 42.141 14.026 -36.698 1.00 34.77 360 ARG A CA 1
ATOM 1620 C C . ARG A 1 350 ? 40.753 13.826 -37.334 1.00 35.01 360 ARG A C 1
ATOM 1621 O O . ARG A 1 350 ? 40.288 14.647 -38.069 1.00 41.67 360 ARG A O 1
ATOM 1629 N N . SER A 1 351 ? 40.108 12.730 -37.030 1.00 31.94 361 SER A N 1
ATOM 1630 C CA . SER A 1 351 ? 38.824 12.415 -37.579 1.00 34.38 361 SER A CA 1
ATOM 1631 C C . SER A 1 351 ? 38.837 12.374 -39.080 1.00 37.62 361 SER A C 1
ATOM 1632 O O . SER A 1 351 ? 38.161 13.115 -39.731 1.00 36.56 361 SER A O 1
ATOM 1635 N N . SER A 1 352 ? 39.627 11.490 -39.623 1.00 33.01 362 SER A N 1
ATOM 1636 C CA . SER A 1 352 ? 39.663 11.325 -41.110 1.00 34.07 362 SER A CA 1
ATOM 1637 C C . SER A 1 352 ? 38.536 10.424 -41.648 1.00 36.64 362 SER A C 1
ATOM 1638 O O . SER A 1 352 ? 38.495 9.199 -41.385 1.00 31.35 362 SER A O 1
ATOM 1641 N N . ASN A 1 353 ? 37.636 11.014 -42.409 1.00 29.32 363 ASN A N 1
ATOM 1642 C CA . ASN A 1 353 ? 36.621 10.236 -43.070 1.00 35.19 363 ASN A CA 1
ATOM 1643 C C . ASN A 1 353 ? 37.197 9.309 -44.075 1.00 31.67 363 ASN A C 1
ATOM 1644 O O . ASN A 1 353 ? 36.701 8.188 -44.221 1.00 33.49 363 ASN A O 1
ATOM 1649 N N . VAL A 1 354 ? 38.177 9.793 -44.829 1.00 29.24 364 VAL A N 1
ATOM 1650 C CA . VAL A 1 354 ? 38.808 8.962 -45.823 1.00 32.26 364 VAL A CA 1
ATOM 1651 C C . VAL A 1 354 ? 39.431 7.700 -45.223 1.00 33.46 364 VAL A C 1
ATOM 1652 O O . VAL A 1 354 ? 39.265 6.611 -45.736 1.00 30.03 364 VAL A O 1
ATOM 1656 N N . GLY A 1 355 ? 40.099 7.861 -44.101 1.00 32.89 365 GLY A N 1
ATOM 1657 C CA . GLY A 1 355 ? 40.767 6.730 -43.435 1.00 32.10 365 GLY A CA 1
ATOM 1658 C C . GLY A 1 355 ? 39.714 5.724 -42.986 1.00 33.08 365 GLY A C 1
ATOM 1659 O O . GLY A 1 355 ? 39.929 4.509 -43.133 1.00 37.89 365 GLY A O 1
ATOM 1668 N N . ALA A 1 357 ? 36.718 5.187 -44.214 1.00 33.17 367 ALA A N 1
ATOM 1669 C CA . ALA A 1 357 ? 36.117 4.471 -45.378 1.00 31.78 367 ALA A CA 1
ATOM 1670 C C . ALA A 1 357 ? 37.133 3.477 -45.912 1.00 34.09 367 ALA A C 1
ATOM 1671 O O . 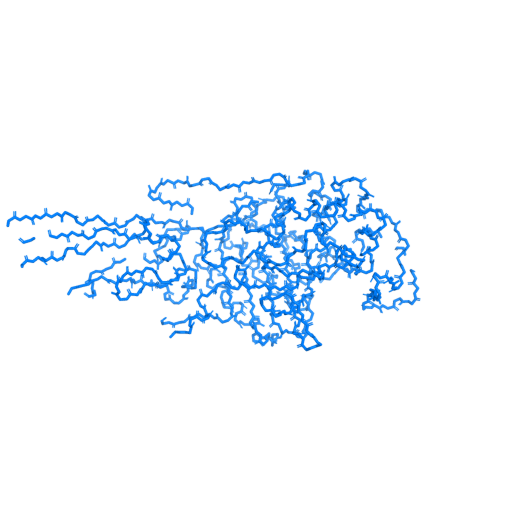ALA A 1 357 ? 36.770 2.447 -46.450 1.00 35.93 367 ALA A O 1
ATOM 1673 N N . PHE A 1 358 ? 38.402 3.835 -45.880 1.00 31.27 368 PHE A N 1
ATOM 1674 C CA . PHE A 1 358 ? 39.432 2.936 -46.321 1.00 33.80 368 PHE A CA 1
ATOM 1675 C C . PHE A 1 358 ? 39.429 1.691 -45.432 1.00 35.25 368 PHE A C 1
ATOM 1676 O O . PHE A 1 358 ? 39.432 0.524 -45.919 1.00 33.31 368 PHE A O 1
ATOM 1684 N N . LEU A 1 359 ? 39.340 1.922 -44.129 1.00 33.33 369 LEU A N 1
ATOM 1685 C CA . LEU A 1 359 ? 39.386 0.776 -43.202 1.00 33.63 369 LEU A CA 1
ATOM 1686 C C . LEU A 1 359 ? 38.241 -0.156 -43.455 1.00 36.45 369 LEU A C 1
ATOM 1687 O O . LEU A 1 359 ? 38.414 -1.365 -43.578 1.00 36.50 369 LEU A O 1
ATOM 1692 N N . GLU A 1 360 ? 37.054 0.391 -43.588 1.00 36.18 370 GLU A N 1
ATOM 1693 C CA . GLU A 1 360 ? 35.879 -0.464 -43.806 1.00 35.02 370 GLU A CA 1
ATOM 1694 C C . GLU A 1 360 ? 35.924 -1.129 -45.126 1.00 37.03 370 GLU A C 1
ATOM 1695 O O . GLU A 1 360 ? 35.500 -2.267 -45.227 1.00 41.69 370 GLU A O 1
ATOM 1701 N N . THR A 1 361 ? 36.347 -0.426 -46.164 1.00 37.57 371 THR A N 1
ATOM 1702 C CA . THR A 1 361 ? 36.271 -1.053 -47.478 1.00 44.28 371 THR A CA 1
ATOM 1703 C C . THR A 1 361 ? 37.407 -2.026 -47.758 1.00 44.08 371 THR A C 1
ATOM 1704 O O . THR A 1 361 ? 37.182 -3.015 -48.368 1.00 38.00 371 THR A O 1
ATOM 1708 N N . GLN A 1 362 ? 38.623 -1.746 -47.309 1.00 39.33 372 GLN A N 1
ATOM 1709 C CA . GLN A 1 362 ? 39.757 -2.610 -47.598 1.00 40.25 372 GLN A CA 1
ATOM 1710 C C . GLN A 1 362 ? 40.046 -3.648 -46.543 1.00 42.70 372 GLN A C 1
ATOM 1711 O O . GLN A 1 362 ? 40.667 -4.645 -46.842 1.00 41.94 372 GLN A O 1
ATOM 1717 N N . LEU A 1 363 ? 39.658 -3.410 -45.297 1.00 37.68 373 LEU A N 1
ATOM 1718 C CA . LEU A 1 363 ? 40.002 -4.355 -44.253 1.00 41.63 373 LEU A CA 1
ATOM 1719 C C . LEU A 1 363 ? 38.815 -5.022 -43.597 1.00 41.88 373 LEU A C 1
ATOM 1720 O O . LEU A 1 363 ? 38.865 -6.210 -43.392 1.00 37.08 373 LEU A O 1
ATOM 1725 N N . ILE A 1 364 ? 37.781 -4.262 -43.210 1.00 35.51 374 ILE A N 1
ATOM 1726 C CA . ILE A 1 364 ? 36.674 -4.885 -42.466 1.00 36.74 374 ILE A CA 1
ATOM 1727 C C . ILE A 1 364 ? 35.772 -5.640 -43.397 1.00 35.44 374 ILE A C 1
ATOM 1728 O O . ILE A 1 364 ? 35.511 -6.837 -43.181 1.00 36.13 374 ILE A O 1
ATOM 1733 N N . GLY A 1 365 ? 35.252 -4.975 -44.418 1.00 34.09 375 GLY A N 1
ATOM 1734 C CA . GLY A 1 365 ? 34.369 -5.675 -45.329 1.00 33.44 375 GLY A CA 1
ATOM 1735 C C . GLY A 1 365 ? 32.987 -5.401 -44.782 1.00 42.34 375 GLY A C 1
ATOM 1736 O O . GLY A 1 365 ? 32.797 -5.244 -43.571 1.00 39.35 375 GLY A O 1
ATOM 1737 N N . ASP A 1 366 ? 31.999 -5.400 -45.667 1.00 39.05 376 ASP A N 1
ATOM 1738 C CA . ASP A 1 366 ? 30.631 -5.073 -45.284 1.00 45.93 376 ASP A CA 1
ATOM 1739 C C . ASP A 1 366 ? 30.021 -6.063 -44.329 1.00 42.89 376 ASP A C 1
ATOM 1740 O O . ASP A 1 366 ? 29.329 -5.695 -43.417 1.00 39.63 376 ASP A O 1
ATOM 1745 N N . LYS A 1 367 ? 30.273 -7.326 -44.574 1.00 38.69 377 LYS A N 1
ATOM 1746 C CA . LYS A 1 367 ? 29.726 -8.375 -43.721 1.00 42.17 377 LYS A CA 1
ATOM 1747 C C . LYS A 1 367 ? 30.126 -8.234 -42.263 1.00 42.66 377 LYS A C 1
ATOM 1748 O O . LYS A 1 367 ? 29.245 -8.282 -41.395 1.00 40.05 377 LYS A O 1
ATOM 1754 N N . ARG A 1 368 ? 31.440 -8.144 -41.974 1.00 40.12 378 ARG A N 1
ATOM 1755 C CA . ARG A 1 368 ? 31.877 -7.988 -40.581 1.00 41.54 378 ARG A CA 1
AT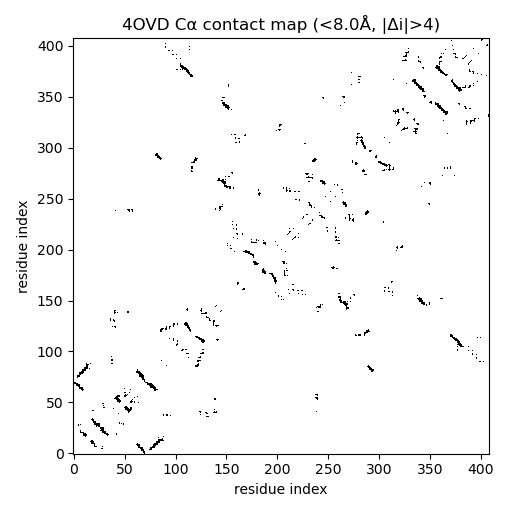OM 1756 C C . ARG A 1 368 ? 31.449 -6.650 -40.056 1.00 37.28 378 ARG A C 1
ATOM 1757 O O . ARG A 1 368 ? 31.166 -6.519 -38.858 1.00 33.90 378 ARG A O 1
ATOM 1765 N N . PHE A 1 369 ? 31.361 -5.656 -40.944 1.00 36.28 379 PHE A N 1
ATOM 1766 C CA . PHE A 1 369 ? 30.922 -4.342 -40.506 1.00 34.80 379 PHE A CA 1
ATOM 1767 C C . PHE A 1 369 ? 29.483 -4.411 -40.067 1.00 37.55 379 PHE A C 1
ATOM 1768 O O . PHE A 1 369 ? 29.142 -3.994 -38.969 1.00 36.25 379 PHE A O 1
ATOM 1776 N N . ALA A 1 370 ? 28.618 -4.894 -40.946 1.00 38.41 380 ALA A N 1
ATOM 1777 C CA . ALA A 1 370 ? 27.206 -4.993 -40.615 1.00 37.04 380 ALA A CA 1
ATOM 1778 C C . ALA A 1 370 ? 26.986 -5.897 -39.388 1.00 38.92 380 ALA A C 1
ATOM 1779 O O . ALA A 1 370 ? 26.080 -5.662 -38.581 1.00 39.83 380 ALA A O 1
ATOM 1781 N N . GLU A 1 371 ? 27.786 -6.942 -39.215 1.00 37.13 381 GLU A N 1
ATOM 1782 C CA . GLU A 1 371 ? 27.601 -7.762 -38.013 1.00 40.47 381 GLU A CA 1
ATOM 1783 C C . GLU A 1 371 ? 27.966 -6.996 -36.772 1.00 38.02 381 GLU A C 1
ATOM 1784 O O . GLU A 1 371 ? 27.281 -7.095 -35.767 1.00 38.02 381 GLU A O 1
ATOM 1790 N N . GLY A 1 372 ? 28.997 -6.160 -36.857 1.00 35.74 382 GLY A N 1
ATOM 1791 C CA . GLY A 1 372 ? 29.405 -5.399 -35.695 1.00 35.52 382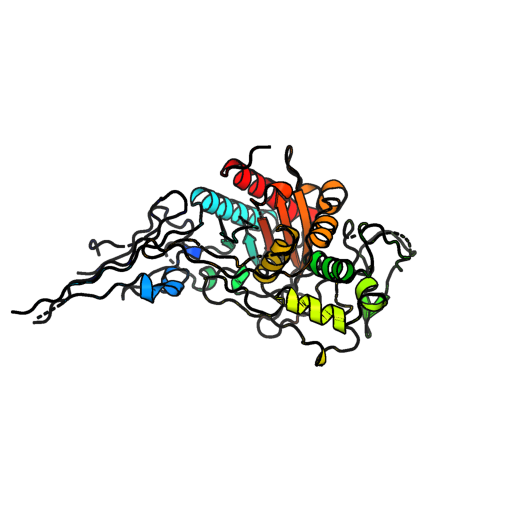 GLY A CA 1
ATOM 1792 C C . GLY A 1 372 ? 28.406 -4.331 -35.315 1.00 35.05 382 GLY A C 1
ATOM 1793 O O . GLY A 1 372 ? 28.197 -4.103 -34.139 1.00 34.69 382 GLY A O 1
ATOM 1794 N N . ILE A 1 373 ? 27.926 -3.583 -36.305 1.00 35.80 383 ILE A N 1
ATOM 1795 C CA . ILE A 1 373 ? 26.925 -2.537 -36.104 1.00 39.02 383 ILE A CA 1
ATOM 1796 C C . ILE A 1 373 ? 25.773 -3.125 -35.319 1.00 36.99 383 ILE A C 1
ATOM 1797 O O . ILE A 1 373 ? 25.244 -2.514 -34.379 1.00 33.62 383 ILE A O 1
ATOM 1802 N N . ASP A 1 374 ? 25.378 -4.325 -35.747 1.00 39.86 384 ASP A N 1
ATOM 1803 C CA . ASP A 1 374 ? 24.259 -5.021 -35.171 1.00 40.69 384 ASP A CA 1
ATOM 1804 C C . ASP A 1 374 ? 24.576 -5.450 -33.747 1.00 45.32 384 ASP A C 1
ATOM 1805 O O . ASP A 1 374 ? 23.778 -5.266 -32.856 1.00 40.47 384 ASP A O 1
ATOM 1810 N N . LYS A 1 375 ? 25.773 -5.987 -33.521 1.00 40.01 385 LYS A N 1
ATOM 1811 C CA . LYS A 1 375 ? 26.135 -6.398 -32.201 1.00 40.26 385 LYS A CA 1
ATOM 1812 C C . LYS A 1 375 ? 26.164 -5.171 -31.276 1.00 36.62 385 LYS A C 1
ATOM 1813 O O . LYS A 1 375 ? 25.833 -5.271 -30.111 1.00 35.47 385 LYS A O 1
ATOM 1819 N N . PHE A 1 376 ? 26.581 -4.004 -31.794 1.00 33.77 386 PHE A N 1
ATOM 1820 C CA . PHE A 1 376 ? 26.625 -2.781 -30.994 1.00 34.68 386 PHE A CA 1
ATOM 1821 C C . PHE A 1 376 ? 25.245 -2.174 -30.743 1.00 36.15 386 PHE A C 1
ATOM 1822 O O . PHE A 1 376 ? 25.137 -1.076 -30.114 1.00 38.93 386 PHE A O 1
ATOM 1830 N N . GLY A 1 377 ? 24.197 -2.831 -31.241 1.00 34.94 387 GLY A N 1
ATOM 1831 C CA . GLY A 1 377 ? 22.814 -2.341 -31.033 1.00 34.70 387 GLY A CA 1
ATOM 1832 C C . GLY A 1 377 ? 22.371 -1.210 -31.992 1.00 34.60 387 GLY A C 1
ATOM 1833 O O . GLY A 1 377 ? 21.290 -0.637 -31.822 1.00 31.91 387 GLY A O 1
ATOM 1834 N N . ILE A 1 378 ? 23.158 -0.932 -33.025 1.00 30.99 388 ILE A N 1
ATOM 1835 C CA . ILE A 1 378 ? 22.835 0.176 -33.930 1.00 29.36 388 ILE A CA 1
ATOM 1836 C C . ILE A 1 378 ? 21.648 -0.213 -34.741 1.00 30.68 388 ILE A C 1
ATOM 1837 O O . ILE A 1 378 ? 21.657 -1.251 -35.343 1.00 33.60 388 ILE A O 1
ATOM 1842 N N . GLY A 1 379 ? 20.589 0.607 -34.724 1.00 33.97 389 GLY A N 1
ATOM 1843 C CA . GLY A 1 379 ? 19.380 0.245 -35.400 1.00 34.66 389 GLY A CA 1
ATOM 1844 C C . GLY A 1 379 ? 18.442 -0.574 -34.529 1.00 36.75 389 GLY A C 1
ATOM 1845 O O . GLY A 1 379 ? 17.492 -1.104 -35.024 1.00 36.60 389 GLY A O 1
ATOM 1846 N N . HIS A 1 380 ? 18.710 -0.686 -33.232 1.00 35.74 390 HIS A N 1
ATOM 1847 C CA . HIS A 1 380 ? 17.855 -1.427 -32.314 1.00 40.89 390 HIS A CA 1
ATOM 1848 C C . HIS A 1 380 ? 17.592 -0.525 -31.142 1.00 39.84 390 HIS A C 1
ATOM 1849 O O . HIS A 1 380 ? 18.483 0.225 -30.714 1.00 40.62 390 HIS A O 1
ATOM 1856 N N . THR A 1 381 ? 16.422 -0.620 -30.562 1.00 39.51 391 THR A N 1
ATOM 1857 C CA . THR A 1 381 ? 16.134 0.224 -29.405 1.00 38.63 391 THR A CA 1
ATOM 1858 C C . THR A 1 381 ? 17.098 -0.178 -28.284 1.00 38.03 391 THR A C 1
ATOM 1859 O O . THR A 1 381 ? 17.553 -1.281 -28.194 1.00 34.99 391 THR A O 1
ATOM 1863 N N . THR A 1 382 ? 17.439 0.754 -27.439 1.00 35.64 392 THR A N 1
ATOM 1864 C CA . THR A 1 382 ? 18.339 0.509 -26.400 1.00 34.42 392 THR A CA 1
ATOM 1865 C C . THR A 1 382 ? 17.712 -0.127 -25.203 1.00 39.29 392 THR A C 1
ATOM 1866 O O . THR A 1 382 ? 18.397 -0.656 -24.411 1.00 39.61 392 THR A O 1
ATOM 1870 N N . GLY A 1 383 ? 16.408 -0.027 -25.054 1.00 42.68 393 GLY A N 1
ATOM 1871 C CA . GLY A 1 383 ? 15.755 -0.567 -23.877 1.00 42.64 393 GLY A CA 1
ATOM 1872 C C . GLY A 1 383 ? 15.581 0.511 -22.823 1.00 39.62 393 GLY A C 1
ATOM 1873 O O . GLY A 1 383 ? 15.139 0.219 -21.759 1.00 41.64 393 GLY A O 1
ATOM 1874 N N . ILE A 1 384 ? 15.968 1.758 -23.101 1.00 32.41 394 ILE A N 1
ATOM 1875 C CA . ILE A 1 384 ? 15.831 2.856 -22.110 1.00 31.91 394 ILE A CA 1
ATOM 1876 C C . ILE A 1 384 ? 14.367 2.976 -21.649 1.00 37.21 394 ILE A C 1
ATOM 1877 O O . ILE A 1 384 ? 13.405 2.723 -22.423 1.00 34.13 394 ILE A O 1
ATOM 1882 N N . ASP A 1 385 ? 14.172 3.340 -20.376 1.00 35.05 395 ASP A N 1
ATOM 1883 C CA . ASP A 1 385 ? 12.821 3.420 -19.866 1.00 37.06 395 ASP A CA 1
ATOM 1884 C C . ASP A 1 385 ? 12.278 4.838 -20.008 1.00 35.07 395 ASP A C 1
ATOM 1885 O O . ASP A 1 385 ? 12.079 5.546 -19.020 1.00 39.29 395 ASP A O 1
ATOM 1890 N N . PHE A 1 386 ? 11.971 5.199 -21.245 1.00 38.16 396 PHE A N 1
ATOM 1891 C CA . PHE A 1 386 ? 11.471 6.524 -21.564 1.00 35.90 396 PHE A CA 1
ATOM 1892 C C . PHE A 1 386 ? 10.653 6.400 -22.835 1.00 31.28 396 PHE A C 1
ATOM 1893 O O . PHE A 1 386 ? 11.039 5.690 -23.759 1.00 36.06 396 PHE A O 1
ATOM 1901 N N . PRO A 1 387 ? 9.542 7.125 -22.921 1.00 33.19 397 PRO A N 1
ATOM 1902 C CA . PRO A 1 387 ? 8.683 6.909 -24.102 1.00 39.34 397 PRO A CA 1
ATOM 1903 C C . PRO A 1 387 ? 9.205 7.414 -25.430 1.00 37.97 397 PRO A C 1
ATOM 1904 O O . PRO A 1 387 ? 10.004 8.287 -25.439 1.00 40.88 397 PRO A O 1
ATOM 1908 N N . GLY A 1 388 ? 8.766 6.821 -26.531 1.00 39.59 398 GLY A N 1
ATOM 1909 C CA . GLY A 1 388 ? 9.090 7.333 -27.860 1.00 37.93 398 GLY A CA 1
ATOM 1910 C C . GLY A 1 388 ? 10.443 7.015 -28.415 1.00 36.19 398 GLY A C 1
ATOM 1911 O O . GLY A 1 388 ? 10.904 7.699 -29.302 1.00 38.18 398 GLY A O 1
ATOM 1912 N N . GLU A 1 389 ? 11.057 5.928 -27.958 1.00 36.56 399 GLU A N 1
ATOM 1913 C CA . GLU A 1 389 ? 12.412 5.619 -28.397 1.00 38.08 399 GLU A CA 1
ATOM 1914 C C . GLU A 1 389 ? 12.407 5.282 -29.877 1.00 38.79 399 GLU A C 1
ATOM 1915 O O . GLU A 1 389 ? 11.671 4.410 -30.278 1.00 38.70 399 GLU A O 1
ATOM 1921 N N . ALA A 1 390 ? 13.202 5.964 -30.695 1.00 36.74 400 ALA A N 1
ATOM 1922 C CA . ALA A 1 390 ? 13.252 5.619 -32.104 1.00 43.05 400 ALA A CA 1
ATOM 1923 C C . ALA A 1 390 ? 14.182 4.431 -32.372 1.00 38.03 400 ALA A C 1
ATOM 1924 O O . ALA A 1 390 ? 15.185 4.275 -31.744 1.00 37.68 400 ALA A O 1
ATOM 1926 N N . THR A 1 391 ? 13.857 3.587 -33.315 1.00 33.04 401 THR A N 1
ATOM 1927 C CA . THR A 1 391 ? 14.751 2.505 -33.649 1.00 36.12 401 THR A CA 1
ATOM 1928 C C . THR A 1 391 ? 15.836 2.991 -34.617 1.00 33.02 401 THR A C 1
ATOM 1929 O O . THR A 1 391 ? 16.928 2.437 -34.676 1.00 38.20 401 THR A O 1
ATOM 1933 N N . GLY A 1 392 ? 15.524 4.033 -35.393 1.00 33.08 402 GLY A N 1
ATOM 1934 C CA . GLY A 1 392 ? 16.444 4.543 -36.366 1.00 30.64 402 GLY A CA 1
ATOM 1935 C C . GLY A 1 392 ? 16.258 3.811 -37.673 1.00 31.04 402 GLY A C 1
ATOM 1936 O O . GLY A 1 392 ? 15.445 2.877 -37.773 1.00 34.30 402 GLY A O 1
ATOM 1937 N N . ILE A 1 393 ? 16.982 4.261 -38.680 1.00 32.47 403 ILE A N 1
ATOM 1938 C CA . ILE A 1 393 ? 16.881 3.774 -40.035 1.00 37.11 403 ILE A CA 1
ATOM 1939 C C . ILE A 1 393 ? 18.254 3.408 -40.447 1.00 34.82 403 ILE A C 1
ATOM 1940 O O . ILE A 1 393 ? 19.077 4.254 -40.793 1.00 36.76 403 ILE A O 1
ATOM 1945 N N . VAL A 1 394 ? 18.485 2.117 -40.433 1.00 37.91 404 VAL A N 1
ATOM 1946 C CA . VAL A 1 394 ? 19.817 1.549 -40.668 1.00 35.21 404 VAL A CA 1
ATOM 1947 C C . VAL A 1 394 ? 19.619 0.372 -41.618 1.00 39.47 404 VAL A C 1
ATOM 1948 O O . VAL A 1 394 ? 18.802 -0.531 -41.356 1.00 38.60 404 VAL A O 1
ATOM 1952 N N . ARG A 1 395 ? 20.326 0.405 -42.733 1.00 37.36 405 ARG A N 1
ATOM 1953 C CA . ARG A 1 395 ? 20.221 -0.639 -43.715 1.00 43.38 405 ARG A CA 1
ATOM 1954 C C . ARG A 1 395 ? 20.788 -1.931 -43.167 1.00 44.52 405 ARG A C 1
ATOM 1955 O O . ARG A 1 395 ? 21.789 -1.899 -42.482 1.00 39.24 405 ARG A O 1
ATOM 1963 N N . SER A 1 396 ? 20.129 -3.057 -43.436 1.00 41.41 406 SER A N 1
ATOM 1964 C CA . SER A 1 396 ? 20.678 -4.368 -43.056 1.00 40.93 406 SER A CA 1
ATOM 1965 C C . SER A 1 396 ? 21.684 -4.769 -44.168 1.00 41.80 406 SER A C 1
ATOM 1966 O O . SER A 1 396 ? 21.738 -4.153 -45.244 1.00 41.87 406 SER A O 1
ATOM 1969 N N . LEU A 1 397 ? 22.540 -5.731 -43.881 1.00 42.18 407 LEU A N 1
ATOM 1970 C CA . LEU A 1 397 ? 23.584 -6.154 -44.825 1.00 45.46 407 LEU A CA 1
ATOM 1971 C C . LEU A 1 397 ? 23.044 -6.419 -46.221 1.00 52.26 407 LEU A C 1
ATOM 1972 O O . LEU A 1 397 ? 23.594 -5.891 -47.186 1.00 51.50 407 LEU A O 1
ATOM 1977 N N . ASP A 1 398 ? 21.939 -7.165 -46.325 1.00 55.23 408 ASP A N 1
ATOM 1978 C CA . ASP A 1 398 ? 21.391 -7.491 -47.649 1.00 64.99 408 ASP A CA 1
ATOM 1979 C C . ASP A 1 398 ? 20.846 -6.278 -48.386 1.00 59.02 408 ASP A C 1
ATOM 1980 O O . ASP A 1 398 ? 20.571 -6.372 -49.555 1.00 60.35 408 ASP A O 1
ATOM 1985 N N . GLN A 1 399 ? 20.695 -5.140 -47.718 1.00 56.17 409 GLN A N 1
ATOM 1986 C CA . GLN A 1 399 ? 20.231 -3.938 -48.400 1.00 54.25 409 GLN A CA 1
ATOM 1987 C C . GLN A 1 399 ? 21.424 -3.031 -48.769 1.00 54.22 409 GLN A C 1
ATOM 1988 O O . GLN A 1 399 ? 21.243 -1.995 -49.410 1.00 47.93 409 GLN A O 1
ATOM 1994 N N . TYR A 1 400 ? 22.648 -3.404 -48.396 1.00 51.35 410 TYR A N 1
ATOM 1995 C CA . TYR A 1 400 ? 23.788 -2.547 -48.708 1.00 51.28 410 TYR A CA 1
ATOM 1996 C C . TYR A 1 400 ? 23.958 -2.449 -50.198 1.00 56.63 410 TYR A C 1
ATOM 1997 O O . TYR A 1 400 ? 23.712 -3.378 -50.954 1.00 53.86 410 TYR A O 1
ATOM 2006 N N . GLU A 1 401 ? 24.413 -1.301 -50.615 1.00 56.64 411 GLU A N 1
ATOM 2007 C CA . GLU A 1 401 ? 24.699 -1.115 -51.985 1.00 63.20 411 GLU A CA 1
ATOM 2008 C C . GLU A 1 401 ? 26.150 -0.702 -52.042 1.00 62.77 411 GLU A C 1
ATOM 2009 O O . GLU A 1 401 ? 26.868 -0.711 -51.016 1.00 52.95 411 GLU A O 1
ATOM 2015 N N . GLY A 1 402 ? 26.576 -0.319 -53.226 1.00 53.68 412 GLY A N 1
ATOM 2016 C CA . GLY A 1 402 ? 27.949 0.048 -53.461 1.00 56.60 412 GLY A CA 1
ATOM 2017 C C . GLY A 1 402 ? 28.652 0.851 -52.408 1.00 58.96 412 GLY A C 1
ATOM 2018 O O . GLY A 1 402 ? 29.677 0.413 -51.924 1.00 55.42 412 GLY A O 1
ATOM 2019 N N . PRO A 1 403 ? 28.110 2.037 -52.058 1.00 53.20 413 PRO A N 1
ATOM 2020 C CA . PRO A 1 403 ? 28.784 2.940 -51.086 1.00 55.15 413 PRO A CA 1
ATOM 2021 C C . PRO A 1 403 ? 28.378 2.870 -49.623 1.00 45.79 413 PRO A C 1
ATOM 2022 O O . PRO A 1 403 ? 28.897 3.633 -48.838 1.00 45.28 413 PRO A O 1
ATOM 2026 N N . THR A 1 404 ? 27.475 1.970 -49.276 1.00 42.61 414 THR A N 1
ATOM 2027 C CA . THR A 1 404 ? 26.896 1.920 -47.959 1.00 41.67 414 THR A CA 1
ATOM 2028 C C . THR A 1 404 ? 27.894 1.723 -46.822 1.00 42.37 414 THR A C 1
ATOM 2029 O O . THR A 1 404 ? 27.936 2.531 -45.874 1.00 36.55 414 THR A O 1
ATOM 2033 N N . GLY A 1 405 ? 28.689 0.660 -46.907 1.00 39.64 415 GLY A N 1
ATOM 2034 C CA . GLY A 1 405 ? 29.639 0.374 -45.865 1.00 42.26 415 GLY A CA 1
ATOM 2035 C C . GLY A 1 405 ? 30.622 1.518 -45.682 1.00 37.28 415 GLY A C 1
ATOM 2036 O O . GLY A 1 405 ? 30.838 2.004 -44.604 1.00 34.94 415 GLY A O 1
ATOM 2037 N N . GLY A 1 406 ? 31.221 1.960 -46.766 1.00 38.16 416 GLY A N 1
ATOM 2038 C CA . GLY A 1 406 ? 32.211 3.060 -46.673 1.00 36.92 416 GLY A CA 1
ATOM 2039 C C . GLY A 1 406 ? 31.698 4.303 -46.041 1.00 36.98 416 GLY A C 1
ATOM 2040 O O . GLY A 1 406 ? 32.406 4.976 -45.279 1.00 36.58 416 GLY A O 1
ATOM 2041 N N . ASN A 1 407 ? 30.450 4.648 -46.377 1.00 36.84 417 ASN A N 1
ATOM 2042 C CA . ASN A 1 407 ? 29.824 5.825 -45.780 1.00 39.40 417 ASN A CA 1
ATOM 2043 C C . ASN A 1 407 ? 29.462 5.627 -44.317 1.00 31.84 417 ASN A C 1
ATOM 2044 O O . ASN A 1 407 ? 29.642 6.502 -43.451 1.00 30.80 417 ASN A O 1
ATOM 2057 N N . ALA A 1 409 ? 30.921 3.878 -42.307 1.00 31.53 419 ALA A N 1
ATOM 2058 C CA . ALA A 1 409 ? 32.178 3.815 -41.521 1.00 30.06 419 ALA A CA 1
ATOM 2059 C C . ALA A 1 409 ? 32.457 5.127 -40.858 1.00 32.76 419 ALA A C 1
ATOM 2060 O O . ALA A 1 409 ? 33.126 5.137 -39.828 1.00 29.87 419 ALA A O 1
ATOM 2062 N N . PHE A 1 410 ? 32.076 6.256 -41.514 1.00 28.70 420 PHE A N 1
ATOM 2063 C CA . PHE A 1 410 ? 32.285 7.561 -40.913 1.00 30.10 420 PHE A CA 1
ATOM 2064 C C . PHE A 1 410 ? 30.992 8.185 -40.472 1.00 35.43 420 PHE A C 1
ATOM 2065 O O . PHE A 1 410 ? 30.882 9.409 -40.289 1.00 32.63 420 PHE A O 1
ATOM 2073 N N . GLY A 1 411 ? 30.022 7.321 -40.210 1.00 33.12 421 GLY A N 1
ATOM 2074 C CA . GLY A 1 411 ? 28.753 7.765 -39.692 1.00 35.56 421 GLY A CA 1
ATOM 2075 C C . GLY A 1 411 ? 27.745 8.429 -40.636 1.00 37.92 421 GLY A C 1
ATOM 2076 O O . GLY A 1 411 ? 26.878 9.185 -40.148 1.00 34.89 421 GLY A O 1
ATOM 2077 N N . GLN A 1 412 ? 27.842 8.150 -41.939 1.00 32.14 422 GLN A N 1
ATOM 2078 C CA . GLN A 1 412 ? 26.889 8.656 -42.931 1.00 34.73 422 GLN A CA 1
ATOM 2079 C C . GLN A 1 412 ? 26.118 7.511 -43.494 1.00 33.90 422 GLN A C 1
ATOM 2080 O O . GLN A 1 412 ? 26.567 6.373 -43.467 1.00 33.17 422 GLN A O 1
ATOM 2086 N N . GLY A 1 413 ? 24.936 7.814 -44.012 1.00 34.86 423 GLY A N 1
ATOM 2087 C CA . GLY A 1 413 ? 24.061 6.790 -44.593 1.00 38.77 423 GLY A CA 1
ATOM 2088 C C . GLY A 1 413 ? 23.180 5.993 -43.631 1.00 39.81 423 GLY A C 1
ATOM 2089 O O . GLY A 1 413 ? 22.677 4.941 -43.991 1.00 37.18 423 GLY A O 1
ATOM 2090 N N . LEU A 1 414 ? 23.060 6.460 -42.388 1.00 32.72 424 LEU A N 1
ATOM 2091 C CA . LEU A 1 414 ? 22.145 5.905 -41.411 1.00 35.39 424 LEU A CA 1
ATOM 2092 C C . LEU A 1 414 ? 21.692 7.051 -40.539 1.00 32.64 424 LEU A C 1
ATOM 2093 O O . LEU A 1 414 ? 22.359 8.042 -40.441 1.00 34.09 424 LEU A O 1
ATOM 2098 N N . ALA A 1 415 ? 20.596 6.852 -39.839 1.00 31.59 425 ALA A N 1
ATOM 2099 C CA . ALA A 1 415 ? 20.076 7.876 -38.968 1.00 29.98 425 ALA A CA 1
ATOM 2100 C C . ALA A 1 415 ? 19.565 7.154 -37.756 1.00 28.67 425 ALA A C 1
ATOM 2101 O O . ALA A 1 415 ? 18.656 6.243 -37.841 1.00 33.23 425 ALA A O 1
ATOM 2103 N N . ILE A 1 416 ? 20.066 7.599 -36.607 1.00 27.46 426 ILE A N 1
ATOM 2104 C CA . ILE A 1 416 ? 19.745 6.994 -35.343 1.00 27.74 426 ILE A CA 1
ATOM 2105 C C . ILE A 1 416 ? 19.682 8.026 -34.248 1.00 29.62 426 ILE A C 1
ATOM 2106 O O . ILE A 1 416 ? 20.231 9.101 -34.383 1.00 27.99 426 ILE A O 1
ATOM 2111 N N . PRO A 1 417 ? 19.020 7.693 -33.153 1.00 31.14 427 PRO A N 1
ATOM 2112 C CA . PRO A 1 417 ? 19.008 8.594 -32.037 1.00 29.00 427 PRO A CA 1
ATOM 2113 C C . PRO A 1 417 ? 20.350 8.472 -31.386 1.00 29.22 427 PRO A C 1
ATOM 2114 O O . PRO A 1 417 ? 20.922 7.363 -31.378 1.00 30.89 427 PRO A O 1
ATOM 2118 N N . PHE A 1 418 ? 20.819 9.548 -30.768 1.00 28.87 428 PHE A N 1
ATOM 2119 C CA . PHE A 1 418 ? 22.115 9.543 -30.135 1.00 31.20 428 PHE A CA 1
ATOM 2120 C C . PHE A 1 418 ? 22.207 8.577 -28.943 1.00 29.63 428 PHE A C 1
ATOM 2121 O O . PHE A 1 418 ? 23.290 8.108 -28.617 1.00 31.50 428 PHE A O 1
ATOM 2129 N N . ILE A 1 419 ? 21.065 8.225 -28.351 1.00 32.68 429 ILE A N 1
ATOM 2130 C CA . ILE A 1 419 ? 21.062 7.276 -27.251 1.00 31.67 429 ILE A CA 1
ATOM 2131 C C . ILE A 1 419 ? 21.665 5.912 -27.689 1.00 31.43 429 ILE A C 1
ATOM 2132 O O . ILE A 1 419 ? 22.295 5.190 -26.876 1.00 33.40 429 ILE A O 1
ATOM 2137 N N . GLN A 1 420 ? 21.606 5.619 -28.980 1.00 32.15 430 GLN A N 1
ATOM 2138 C CA . GLN A 1 420 ? 22.213 4.405 -29.486 1.00 29.29 430 GLN A CA 1
ATOM 2139 C C . GLN A 1 420 ? 23.737 4.525 -29.515 1.00 32.37 430 GLN A C 1
ATOM 2140 O O . GLN A 1 420 ? 24.481 3.554 -29.275 1.00 30.73 430 GLN A O 1
ATOM 2146 N N . VAL A 1 421 ? 24.203 5.730 -29.796 1.00 31.94 431 VAL A N 1
ATOM 2147 C CA . VAL A 1 421 ? 25.633 5.989 -29.829 1.00 30.20 431 VAL A CA 1
ATOM 2148 C C . VAL A 1 421 ? 26.154 5.914 -28.424 1.00 31.98 431 VAL A C 1
ATOM 2149 O O . VAL A 1 421 ? 27.193 5.290 -28.162 1.00 32.40 431 VAL A O 1
ATOM 2153 N N . ILE A 1 422 ? 25.443 6.562 -27.511 1.00 32.87 432 ILE A N 1
ATOM 2154 C CA . ILE A 1 422 ? 25.815 6.560 -26.126 1.00 33.54 432 ILE A CA 1
ATOM 2155 C C . ILE A 1 422 ? 25.887 5.139 -25.636 1.00 33.27 432 ILE A C 1
ATOM 2156 O O . ILE A 1 422 ? 26.859 4.730 -25.019 1.00 34.01 432 ILE A O 1
ATOM 2161 N N . ARG A 1 423 ? 24.888 4.355 -25.966 1.00 35.50 433 ARG A N 1
ATOM 2162 C CA . ARG A 1 423 ? 24.860 2.994 -25.508 1.00 34.80 433 ARG A CA 1
ATOM 2163 C C . ARG A 1 423 ? 26.080 2.239 -26.058 1.00 38.64 433 ARG A C 1
ATOM 2164 O O . ARG A 1 423 ? 26.728 1.467 -25.352 1.00 32.38 433 ARG A O 1
ATOM 2172 N N . ALA A 1 424 ? 26.398 2.434 -27.319 1.00 33.59 434 ALA A N 1
ATOM 2173 C CA . ALA A 1 424 ? 27.557 1.760 -27.885 1.00 34.99 434 ALA A CA 1
ATOM 2174 C C . ALA A 1 424 ? 28.832 2.135 -27.148 1.00 37.39 434 ALA A C 1
ATOM 2175 O O . ALA A 1 424 ? 29.621 1.234 -26.817 1.00 35.49 434 ALA A O 1
ATOM 2177 N N . TYR A 1 425 ? 29.012 3.439 -26.828 1.00 32.69 435 TYR A N 1
ATOM 2178 C CA . TYR A 1 425 ? 30.206 3.874 -26.126 1.00 34.12 435 TYR A CA 1
ATOM 2179 C C . TYR A 1 425 ? 30.356 3.187 -24.770 1.00 38.59 435 TYR A C 1
ATOM 2180 O O . TYR A 1 425 ? 31.494 2.957 -24.312 1.00 35.63 435 TYR A O 1
ATOM 2189 N N . THR A 1 426 ? 29.236 2.822 -24.136 1.00 33.70 436 THR A N 1
ATOM 2190 C CA . THR A 1 426 ? 29.347 2.153 -22.857 1.00 35.85 436 THR A CA 1
ATOM 2191 C C . THR A 1 426 ? 30.214 0.891 -22.981 1.00 33.99 436 THR A C 1
ATOM 2192 O O . THR A 1 426 ? 30.940 0.640 -22.069 1.00 39.52 436 THR A O 1
ATOM 2196 N N . ALA A 1 427 ? 30.142 0.138 -24.075 1.00 32.72 437 ALA A N 1
ATOM 2197 C CA . ALA A 1 427 ? 30.963 -1.031 -24.239 1.00 40.84 437 ALA A CA 1
ATOM 2198 C C . ALA A 1 427 ? 32.446 -0.690 -24.174 1.00 41.36 437 ALA A C 1
ATOM 2199 O O . ALA A 1 427 ? 33.238 -1.416 -23.560 1.00 35.54 437 ALA A O 1
ATOM 2201 N N . VAL A 1 428 ? 32.829 0.436 -24.762 1.00 38.87 438 VAL A N 1
ATOM 2202 C CA . VAL A 1 428 ? 34.239 0.832 -24.699 1.00 37.95 438 VAL A CA 1
ATOM 2203 C C . VAL A 1 428 ? 34.591 1.241 -23.276 1.00 38.49 438 VAL A C 1
ATOM 2204 O O . VAL A 1 428 ? 35.700 0.977 -22.752 1.00 35.13 438 VAL A O 1
ATOM 2208 N N . ALA A 1 429 ? 33.647 1.877 -22.604 1.00 37.07 439 ALA A N 1
ATOM 2209 C CA . ALA A 1 429 ? 33.928 2.338 -21.238 1.00 37.92 439 ALA A CA 1
ATOM 2210 C C . ALA A 1 429 ? 33.689 1.276 -20.173 1.00 40.75 439 ALA A C 1
ATOM 2211 O O . ALA A 1 429 ? 33.982 1.524 -19.026 1.00 46.25 439 ALA A O 1
ATOM 2213 N N . ASN A 1 430 ? 33.102 0.133 -20.521 1.00 37.81 440 ASN A N 1
ATOM 2214 C CA . ASN A 1 430 ? 32.838 -0.845 -19.501 1.00 38.79 440 ASN A CA 1
ATOM 2215 C C . ASN A 1 430 ? 33.414 -2.216 -19.794 1.00 39.81 440 ASN A C 1
ATOM 2216 O O . ASN A 1 430 ? 32.711 -3.223 -19.698 1.00 38.34 440 ASN A O 1
ATOM 2221 N N . LYS A 1 431 ? 34.658 -2.230 -20.266 1.00 38.52 441 LYS A N 1
ATOM 2222 C CA . LYS A 1 431 ? 35.381 -3.489 -20.525 1.00 44.13 441 LYS A CA 1
ATOM 2223 C C . LYS A 1 431 ? 34.735 -4.338 -21.546 1.00 42.70 441 LYS A C 1
ATOM 2224 O O . LYS A 1 431 ? 34.789 -5.550 -21.505 1.00 38.90 441 LYS A O 1
ATOM 2230 N N . GLY A 1 432 ? 34.028 -3.689 -22.422 1.00 37.78 442 GLY A N 1
ATOM 2231 C CA . GLY A 1 432 ? 33.424 -4.400 -23.488 1.00 40.84 442 GLY A CA 1
ATOM 2232 C C . GLY A 1 432 ? 32.002 -4.763 -23.336 1.00 39.27 442 GLY A C 1
ATOM 2233 O O . GLY A 1 432 ? 31.420 -5.342 -24.278 1.00 38.98 442 GLY A O 1
ATOM 2234 N N . THR A 1 433 ? 31.448 -4.515 -22.153 1.00 39.75 443 THR A N 1
ATOM 2235 C CA . THR A 1 433 ? 30.047 -4.868 -21.930 1.00 43.65 443 THR A CA 1
ATOM 2236 C C . THR A 1 433 ? 29.129 -3.641 -22.087 1.00 39.16 443 THR A C 1
ATOM 2237 O O . THR A 1 433 ? 29.309 -2.657 -21.403 1.00 39.53 443 THR A O 1
ATOM 2249 N N . VAL A 1 435 ? 25.690 -1.556 -21.650 1.00 34.93 445 VAL A N 1
ATOM 2250 C CA . VAL A 1 435 ? 24.633 -1.570 -20.667 1.00 40.73 445 VAL A CA 1
ATOM 2251 C C . VAL A 1 435 ? 23.414 -0.901 -21.213 1.00 39.48 445 VAL A C 1
ATOM 2252 O O . VAL A 1 435 ? 23.471 -0.349 -22.263 1.00 39.59 445 VAL A O 1
ATOM 2256 N N . THR A 1 436 ? 22.319 -0.949 -20.478 1.00 39.74 446 THR A N 1
ATOM 2257 C CA . THR A 1 436 ? 21.076 -0.378 -20.908 1.00 39.78 446 THR A CA 1
ATOM 2258 C C . THR A 1 436 ? 20.948 0.940 -20.183 1.00 39.82 446 THR A C 1
ATOM 2259 O O . THR A 1 436 ? 20.895 0.910 -18.982 1.00 35.46 446 THR A O 1
ATOM 2263 N N . PRO A 1 437 ? 20.919 2.084 -20.898 1.00 38.16 447 PRO A N 1
ATOM 2264 C CA . PRO A 1 437 ? 20.753 3.363 -20.162 1.00 38.26 447 PRO A CA 1
ATOM 2265 C C . PRO A 1 437 ? 19.335 3.387 -19.542 1.00 39.24 447 PRO A C 1
ATOM 2266 O O . PRO A 1 437 ? 18.410 2.886 -20.133 1.00 37.51 447 PRO A O 1
ATOM 2270 N N . HIS A 1 438 ? 19.164 3.947 -18.371 1.00 33.64 448 HIS A N 1
ATOM 2271 C CA . HIS A 1 438 ? 17.882 3.891 -17.732 1.00 37.77 448 HIS A CA 1
ATOM 2272 C C . HIS A 1 438 ? 17.779 4.797 -16.558 1.00 33.66 448 HIS A C 1
ATOM 2273 O O . HIS A 1 438 ? 18.747 5.200 -16.028 1.00 36.20 448 HIS A O 1
ATOM 2280 N N . PHE A 1 439 ? 16.561 5.097 -16.171 1.00 35.79 449 PHE A N 1
ATOM 2281 C CA . PHE A 1 439 ? 16.284 6.048 -15.136 1.00 36.10 449 PHE A CA 1
ATOM 2282 C C . PHE A 1 439 ? 15.844 5.420 -13.831 1.00 38.51 449 PHE A C 1
ATOM 2283 O O . PHE A 1 439 ? 16.129 5.932 -12.805 1.00 45.58 449 PHE A O 1
ATOM 2298 N N . VAL A 1 441 ? 15.800 3.018 -10.841 1.00 47.48 451 VAL A N 1
ATOM 2299 C CA . VAL A 1 441 ? 16.613 2.146 -10.023 1.00 50.45 451 VAL A CA 1
ATOM 2300 C C . VAL A 1 441 ? 15.783 1.166 -9.210 1.00 51.12 451 VAL A C 1
ATOM 2301 O O . VAL A 1 441 ? 16.106 0.009 -9.145 1.00 54.93 451 VAL A O 1
ATOM 2305 N N . SER A 1 442 ? 14.722 1.645 -8.585 1.00 51.25 452 SER A N 1
ATOM 2306 C CA . SER A 1 442 ? 13.852 0.791 -7.802 1.00 52.94 452 SER A CA 1
ATOM 2307 C C . SER A 1 442 ? 12.391 1.127 -7.896 1.00 56.29 452 SER A C 1
ATOM 2308 O O . SER A 1 442 ? 12.016 2.275 -7.976 1.00 51.13 452 SER A O 1
ATOM 2311 N N . LYS A 1 443 ? 11.589 0.072 -7.842 1.00 63.51 453 LYS A N 1
ATOM 2312 C CA . LYS A 1 443 ? 10.116 0.135 -7.838 1.00 63.18 453 LYS A CA 1
ATOM 2313 C C . LYS A 1 443 ? 9.583 -0.815 -6.765 1.00 67.24 453 LYS A C 1
ATOM 2314 O O . LYS A 1 443 ? 9.951 -2.000 -6.694 1.00 65.23 453 LYS A O 1
ATOM 2320 N N . GLY A 1 444 ? 8.721 -0.299 -5.908 1.00 71.76 454 GLY A N 1
ATOM 2321 C CA . GLY A 1 444 ? 8.215 -1.108 -4.831 1.00 75.47 454 GLY A CA 1
ATOM 2322 C C . GLY A 1 444 ? 9.364 -1.641 -3.980 1.00 79.10 454 GLY A C 1
ATOM 2323 O O . GLY A 1 444 ? 9.233 -2.686 -3.350 1.00 84.07 454 GLY A O 1
ATOM 2324 N N . GLY A 1 445 ? 10.509 -0.955 -3.967 1.00 74.37 455 GLY A N 1
ATOM 2325 C CA . GLY A 1 445 ? 11.640 -1.434 -3.144 1.00 86.34 455 GLY A CA 1
ATOM 2326 C C . GLY A 1 445 ? 12.332 -2.667 -3.716 1.00 82.40 455 GLY A C 1
ATOM 2327 O O . GLY A 1 445 ? 13.062 -3.376 -3.028 1.00 91.94 455 GLY A O 1
ATOM 2328 N N . GLN A 1 446 ? 12.066 -2.915 -4.987 1.00 75.07 456 GLN A N 1
ATOM 2329 C CA . GLN A 1 446 ? 12.642 -4.009 -5.744 1.00 80.30 456 GLN A CA 1
ATOM 2330 C C . GLN A 1 446 ? 13.637 -3.404 -6.771 1.00 75.19 456 GLN A C 1
ATOM 2331 O O . GLN A 1 446 ? 13.249 -2.659 -7.697 1.00 61.25 456 GLN A O 1
ATOM 2337 N N . GLU A 1 447 ? 14.919 -3.677 -6.564 1.00 76.07 457 GLU A N 1
ATOM 2338 C CA . GLU A 1 447 ? 15.954 -3.184 -7.457 1.00 80.55 457 GLU A CA 1
ATOM 2339 C C . GLU A 1 447 ? 15.875 -4.056 -8.711 1.00 74.20 457 GLU A C 1
ATOM 2340 O O . GLU A 1 447 ? 15.920 -5.265 -8.638 1.00 81.46 457 GLU A O 1
ATOM 2346 N N . VAL A 1 448 ? 15.714 -3.422 -9.862 1.00 74.39 458 VAL A N 1
ATOM 2347 C CA . VAL A 1 448 ? 15.563 -4.122 -11.150 1.00 70.69 458 VAL A CA 1
ATOM 2348 C C . VAL A 1 448 ? 16.916 -4.479 -11.794 1.00 61.80 458 VAL A C 1
ATOM 2349 O O . VAL A 1 448 ? 17.875 -3.750 -11.610 1.00 61.62 458 VAL A O 1
ATOM 2353 N N . SER A 1 449 ? 17.032 -5.629 -12.479 1.00 64.05 459 SER A N 1
ATOM 2354 C CA . SER A 1 449 ? 18.289 -5.903 -13.213 1.00 69.63 459 SER A CA 1
ATOM 2355 C C . SER A 1 449 ? 18.018 -5.494 -14.684 1.00 64.86 459 SER A C 1
ATOM 2356 O O . SER A 1 449 ? 16.940 -5.690 -15.257 1.00 64.16 459 SER A O 1
ATOM 2359 N N . TRP A 1 450 ? 18.979 -4.782 -15.221 1.00 57.64 460 TRP A N 1
ATOM 2360 C CA . TRP A 1 450 ? 18.910 -4.243 -16.540 1.00 48.45 460 TRP A CA 1
ATOM 2361 C C . TRP A 1 450 ? 19.858 -5.055 -17.407 1.00 51.01 460 TRP A C 1
ATOM 2362 O O . TRP A 1 450 ? 20.997 -5.312 -17.002 1.00 44.59 460 TRP A O 1
ATOM 2373 N N . PRO A 1 451 ? 19.409 -5.427 -18.605 1.00 50.58 461 PRO A N 1
ATOM 2374 C CA . PRO A 1 451 ? 20.218 -6.272 -19.496 1.00 54.91 461 PRO A CA 1
ATOM 2375 C C . PRO A 1 451 ? 21.548 -5.646 -19.914 1.00 49.19 461 PRO A C 1
ATOM 2376 O O . PRO A 1 451 ? 21.650 -4.414 -20.099 1.00 46.00 461 PRO A O 1
ATOM 2380 N N . THR A 1 452 ? 22.564 -6.497 -19.986 1.00 45.62 462 THR A N 1
ATOM 2381 C CA . THR A 1 452 ? 23.898 -6.108 -20.439 1.00 47.75 462 THR A CA 1
ATOM 2382 C C . THR A 1 452 ? 24.209 -7.022 -21.628 1.00 53.33 462 THR A C 1
ATOM 2383 O O . THR A 1 452 ? 23.563 -8.049 -21.798 1.00 55.68 462 THR A O 1
ATOM 2387 N N . LYS A 1 453 ? 25.202 -6.667 -22.437 1.00 46.92 463 LYS A N 1
ATOM 2388 C CA . LYS A 1 453 ? 25.555 -7.458 -23.600 1.00 49.51 463 LYS A CA 1
ATOM 2389 C C . LYS A 1 453 ? 27.068 -7.358 -23.861 1.00 46.36 463 LYS A C 1
ATOM 2390 O O . LYS A 1 453 ? 27.598 -6.264 -23.935 1.00 42.06 463 LYS A O 1
ATOM 2396 N N . ASP A 1 454 ? 27.736 -8.472 -24.066 1.00 46.79 464 ASP A N 1
ATOM 2397 C CA . ASP A 1 454 ? 29.179 -8.469 -24.341 1.00 52.41 464 ASP A CA 1
ATOM 2398 C C . ASP A 1 454 ? 29.334 -8.198 -25.807 1.00 50.41 464 ASP A C 1
ATOM 2399 O O . ASP A 1 454 ? 28.940 -8.994 -26.629 1.00 60.18 464 ASP A O 1
ATOM 2404 N N . VAL A 1 455 ? 29.882 -7.053 -26.133 1.00 42.61 465 VAL A N 1
ATOM 2405 C CA . VAL A 1 455 ? 29.994 -6.658 -27.527 1.00 43.36 465 VAL A CA 1
ATOM 2406 C C . VAL A 1 455 ? 31.398 -6.846 -28.073 1.00 39.00 465 VAL A C 1
ATOM 2407 O O . VAL A 1 455 ? 31.572 -7.334 -29.161 1.00 43.25 465 VAL A O 1
ATOM 2411 N N . ILE A 1 456 ? 32.380 -6.371 -27.341 1.00 37.61 466 ILE A N 1
ATOM 2412 C CA . ILE A 1 456 ? 33.783 -6.512 -27.703 1.00 39.19 466 ILE A CA 1
ATOM 2413 C C . ILE A 1 456 ? 34.549 -7.005 -26.471 1.00 39.91 466 ILE A C 1
ATOM 2414 O O . ILE A 1 456 ? 34.036 -6.950 -25.345 1.00 37.00 466 ILE A O 1
ATOM 2419 N N . SER A 1 457 ? 35.770 -7.473 -26.662 1.00 39.97 467 SER A N 1
ATOM 2420 C CA . SER A 1 457 ? 36.591 -7.887 -25.498 1.00 42.08 467 SER A CA 1
ATOM 2421 C C . SER A 1 457 ? 37.103 -6.672 -24.727 1.00 43.80 467 SER A C 1
ATOM 2422 O O . SER A 1 457 ? 37.123 -5.545 -25.232 1.00 36.34 467 SER A O 1
ATOM 2425 N N . SER A 1 458 ? 37.619 -6.911 -23.532 1.00 41.46 468 SER A N 1
ATOM 2426 C CA . SER A 1 458 ? 38.156 -5.846 -22.717 1.00 43.34 468 SER A CA 1
ATOM 2427 C C . SER A 1 458 ? 39.419 -5.304 -23.349 1.00 45.47 468 SER A C 1
ATOM 2428 O O . SER A 1 458 ? 39.754 -4.137 -23.139 1.00 41.66 468 SER A O 1
ATOM 2431 N N . SER A 1 459 ? 40.157 -6.155 -24.054 1.00 42.26 469 SER A N 1
ATOM 2432 C CA . SER A 1 459 ? 41.362 -5.673 -24.723 1.00 43.61 469 SER A CA 1
ATOM 2433 C C . SER A 1 459 ? 40.995 -4.663 -25.810 1.00 43.38 469 SER A C 1
ATOM 2434 O O . SER A 1 459 ? 41.670 -3.647 -25.949 1.00 36.89 469 SER A O 1
ATOM 2437 N N . THR A 1 460 ? 40.010 -4.978 -26.643 1.00 34.59 470 THR A N 1
ATOM 2438 C CA . THR A 1 460 ? 39.558 -4.030 -27.664 1.00 35.53 470 THR A CA 1
ATOM 2439 C C . THR A 1 460 ? 39.104 -2.727 -27.015 1.00 33.48 470 THR A C 1
ATOM 2440 O O . THR A 1 460 ? 39.471 -1.691 -27.502 1.00 36.69 470 THR A O 1
ATOM 2444 N N . ALA A 1 461 ? 38.291 -2.804 -25.933 1.00 32.24 471 ALA A N 1
ATOM 2445 C CA . ALA A 1 461 ? 37.835 -1.664 -25.195 1.00 34.02 471 ALA A CA 1
ATOM 2446 C C . ALA A 1 461 ? 38.987 -0.809 -24.730 1.00 37.75 471 ALA A C 1
ATOM 2447 O O . ALA A 1 461 ? 38.942 0.393 -24.887 1.00 34.83 471 ALA A O 1
ATOM 2449 N N . SER A 1 462 ? 40.031 -1.429 -24.210 1.00 35.47 472 SER A N 1
ATOM 2450 C CA . SER A 1 462 ? 41.207 -0.720 -23.795 1.00 35.98 472 SER A CA 1
ATOM 2451 C C . SER A 1 462 ? 41.948 -0.041 -24.947 1.00 35.33 472 SER A C 1
ATOM 2452 O O . SER A 1 462 ? 42.443 1.040 -24.775 1.00 34.62 472 SER A O 1
ATOM 2455 N N . ALA A 1 463 ? 42.075 -0.685 -26.104 1.00 37.16 473 ALA A N 1
ATOM 2456 C CA . ALA A 1 463 ? 42.759 -0.069 -27.232 1.00 36.28 473 ALA A CA 1
ATOM 2457 C C . ALA A 1 463 ? 41.901 1.139 -27.705 1.00 37.69 473 ALA A C 1
ATOM 2458 O O . ALA A 1 463 ? 42.433 2.180 -27.985 1.00 35.29 473 ALA A O 1
ATOM 2460 N N . GLU A 1 464 ? 40.562 1.012 -27.709 1.00 33.54 474 GLU A N 1
ATOM 2461 C CA . GLU A 1 464 ? 39.720 2.118 -28.095 1.00 32.06 474 GLU A CA 1
ATOM 2462 C C . GLU A 1 464 ? 39.811 3.304 -27.098 1.00 34.88 474 GLU A C 1
ATOM 2463 O O . GLU A 1 464 ? 39.862 4.489 -27.525 1.00 32.42 474 GLU A O 1
ATOM 2469 N N . LEU A 1 465 ? 39.800 3.024 -25.802 1.00 31.65 475 LEU A N 1
ATOM 2470 C CA . LEU A 1 465 ? 39.933 4.083 -24.831 1.00 33.45 475 LEU A CA 1
ATOM 2471 C C . LEU A 1 465 ? 41.268 4.810 -25.017 1.00 37.34 475 LEU A C 1
ATOM 2472 O O . LEU A 1 465 ? 41.331 6.055 -24.894 1.00 35.43 475 LEU A O 1
ATOM 2477 N N . ASP A 1 466 ? 42.331 4.032 -25.260 1.00 34.62 476 ASP A N 1
ATOM 2478 C CA . ASP A 1 466 ? 43.635 4.617 -25.523 1.00 35.22 476 ASP A CA 1
ATOM 2479 C C . ASP A 1 466 ? 43.560 5.603 -26.694 1.00 36.75 476 ASP A C 1
ATOM 2480 O O . ASP A 1 466 ? 44.088 6.704 -26.622 1.00 30.30 476 ASP A O 1
ATOM 2501 N N . THR A 1 469 ? 41.620 8.668 -25.796 1.00 28.86 479 THR A N 1
ATOM 2502 C CA . THR A 1 469 ? 42.411 9.541 -24.963 1.00 31.64 479 THR A CA 1
ATOM 2503 C C . THR A 1 469 ? 43.306 10.453 -25.841 1.00 34.62 479 THR A C 1
ATOM 2504 O O . THR A 1 469 ? 43.471 11.629 -25.516 1.00 35.43 479 THR A O 1
ATOM 2508 N N . THR A 1 470 ? 43.840 9.919 -26.943 1.00 33.90 480 THR A N 1
ATOM 2509 C CA . THR A 1 470 ? 44.669 10.671 -27.899 1.00 31.97 480 THR A CA 1
ATOM 2510 C C . THR A 1 470 ? 43.835 11.753 -28.515 1.00 30.36 480 THR A C 1
ATOM 2511 O O . THR A 1 470 ? 44.328 12.849 -28.721 1.00 31.68 480 THR A O 1
ATOM 2515 N N . VAL A 1 471 ? 42.570 11.474 -28.754 1.00 27.88 481 VAL A N 1
ATOM 2516 C CA . VAL A 1 471 ? 41.661 12.467 -29.346 1.00 29.49 481 VAL A CA 1
ATOM 2517 C C . VAL A 1 471 ? 41.608 13.719 -28.474 1.00 30.55 481 VAL A C 1
ATOM 2518 O O . VAL A 1 471 ? 41.574 14.828 -28.967 1.00 30.49 481 VAL A O 1
ATOM 2522 N N . VAL A 1 472 ? 41.548 13.513 -27.180 1.00 29.08 482 VAL A N 1
ATOM 2523 C CA . VAL A 1 472 ? 41.375 14.581 -26.251 1.00 31.78 482 VAL A CA 1
ATOM 2524 C C . VAL A 1 472 ? 42.709 15.197 -25.903 1.00 37.43 482 VAL A C 1
ATOM 2525 O O . VAL A 1 472 ? 42.793 16.374 -25.656 1.00 39.95 482 VAL A O 1
ATOM 2529 N N . LYS A 1 473 ? 43.743 14.392 -25.809 1.00 31.73 483 LYS A N 1
ATOM 2530 C CA . LYS A 1 473 ? 45.025 14.972 -25.481 1.00 35.79 483 LYS A CA 1
ATOM 2531 C C . LYS A 1 473 ? 45.713 15.647 -26.632 1.00 36.92 483 LYS A C 1
ATOM 2532 O O . LYS A 1 473 ? 46.415 16.690 -26.453 1.00 37.04 483 LYS A O 1
ATOM 2538 N N . GLU A 1 474 ? 45.594 15.032 -27.807 1.00 30.63 484 GLU A N 1
ATOM 2539 C CA . GLU A 1 474 ? 46.326 15.475 -28.956 1.00 31.14 484 GLU A CA 1
ATOM 2540 C C . GLU A 1 474 ? 45.540 15.812 -30.150 1.00 35.29 484 GLU A C 1
ATOM 2541 O O . GLU A 1 474 ? 46.142 16.162 -31.143 1.00 36.12 484 GLU A O 1
ATOM 2547 N N . GLY A 1 475 ? 44.208 15.736 -30.088 1.00 30.65 485 GLY A N 1
ATOM 2548 C CA . GLY A 1 475 ? 43.428 15.998 -31.272 1.00 31.47 485 GLY A CA 1
ATOM 2549 C C . GLY A 1 475 ? 42.299 16.971 -31.134 1.00 34.48 485 GLY A C 1
ATOM 2550 O O . GLY A 1 475 ? 42.366 17.932 -30.376 1.00 33.59 485 GLY A O 1
ATOM 2551 N N . THR A 1 476 ? 41.194 16.652 -31.798 1.00 32.93 486 THR A N 1
ATOM 2552 C CA . THR A 1 476 ? 40.095 17.578 -31.888 1.00 32.74 486 THR A CA 1
ATOM 2553 C C . THR A 1 476 ? 39.338 17.720 -30.632 1.00 31.70 486 THR A C 1
ATOM 2554 O O . THR A 1 476 ? 38.423 18.535 -30.535 1.00 33.87 486 THR A O 1
ATOM 2558 N N . GLY A 1 477 ? 39.606 16.858 -29.677 1.00 31.19 487 GLY A N 1
ATOM 2559 C CA . GLY A 1 477 ? 38.867 16.915 -28.447 1.00 31.45 487 GLY A CA 1
ATOM 2560 C C . GLY A 1 477 ? 39.599 17.648 -27.348 1.00 33.98 487 GLY A C 1
ATOM 2561 O O . GLY A 1 477 ? 39.177 17.617 -26.220 1.00 35.09 487 GLY A O 1
ATOM 2562 N N . VAL A 1 478 ? 40.660 18.351 -27.684 1.00 36.54 488 VAL A N 1
ATOM 2563 C CA . VAL A 1 478 ? 41.483 18.985 -26.664 1.00 37.29 488 VAL A CA 1
ATOM 2564 C C . VAL A 1 478 ? 40.736 19.928 -25.728 1.00 41.44 488 VAL A C 1
ATOM 2565 O O . VAL A 1 478 ? 40.976 19.878 -24.523 1.00 37.98 488 VAL A O 1
ATOM 2569 N N . ARG A 1 479 ? 39.709 20.649 -26.199 1.00 36.74 489 ARG A N 1
ATOM 2570 C CA . ARG A 1 479 ? 38.994 21.524 -25.243 1.00 40.21 489 ARG A CA 1
ATOM 2571 C C . ARG A 1 479 ? 38.072 20.762 -24.304 1.00 41.06 489 ARG A C 1
ATOM 2572 O O . ARG A 1 479 ? 37.486 21.365 -23.398 1.00 40.25 489 ARG A O 1
ATOM 2580 N N . ALA A 1 480 ? 37.865 19.478 -24.554 1.00 34.01 490 ALA A N 1
ATOM 2581 C CA . ALA A 1 480 ? 37.051 18.674 -23.634 1.00 34.96 490 ALA A CA 1
ATOM 2582 C C . ALA A 1 480 ? 37.893 18.271 -22.440 1.00 38.84 490 ALA A C 1
ATOM 2583 O O . ALA A 1 480 ? 37.371 17.786 -21.442 1.00 39.03 490 ALA A O 1
ATOM 2585 N N . GLY A 1 481 ? 39.206 18.461 -22.501 1.00 41.86 491 GLY A N 1
ATOM 2586 C CA . GLY A 1 481 ? 40.052 18.111 -21.353 1.00 40.02 491 GLY A CA 1
ATOM 2587 C C . GLY A 1 481 ? 39.661 18.816 -20.063 1.00 42.93 491 GLY A C 1
ATOM 2588 O O . GLY A 1 481 ? 39.154 19.913 -20.079 1.00 43.05 491 GLY A O 1
ATOM 2589 N N . ILE A 1 482 ? 39.869 18.159 -18.929 1.00 40.96 492 ILE A N 1
ATOM 2590 C CA . ILE A 1 482 ? 39.510 18.731 -17.643 1.00 43.46 492 ILE A CA 1
ATOM 2591 C C . ILE A 1 482 ? 40.708 18.522 -16.720 1.00 47.91 492 ILE A C 1
ATOM 2592 O O . ILE A 1 482 ? 41.131 17.369 -16.467 1.00 50.27 492 ILE A O 1
ATOM 2597 N N . TYR A 1 483 ? 41.241 19.637 -16.227 1.00 49.25 493 TYR A N 1
ATOM 2598 C CA . TYR A 1 483 ? 42.397 19.634 -15.346 1.00 53.09 493 TYR A CA 1
ATOM 2599 C C . TYR A 1 483 ? 42.213 18.652 -14.186 1.00 50.90 493 TYR A C 1
ATOM 2600 O O . TYR A 1 483 ? 41.213 18.734 -13.491 1.00 47.31 493 TYR A O 1
ATOM 2609 N N . GLY A 1 484 ? 43.168 17.733 -14.003 1.00 53.37 494 GLY A N 1
ATOM 2610 C CA . GLY A 1 484 ? 43.136 16.710 -12.932 1.00 54.44 494 GLY A CA 1
ATOM 2611 C C . GLY A 1 484 ? 42.437 15.378 -13.265 1.00 59.52 494 GLY A C 1
ATOM 2612 O O . GLY A 1 484 ? 42.449 14.443 -12.460 1.00 58.09 494 GLY A O 1
ATOM 2613 N N . TYR A 1 485 ? 41.844 15.251 -14.460 1.00 55.03 495 TYR A N 1
ATOM 2614 C CA . TYR A 1 485 ? 41.146 14.020 -14.806 1.00 50.02 495 TYR A CA 1
ATOM 2615 C C . TYR A 1 485 ? 41.604 13.460 -16.118 1.00 44.58 495 TYR A C 1
ATOM 2616 O O . TYR A 1 485 ? 42.220 14.12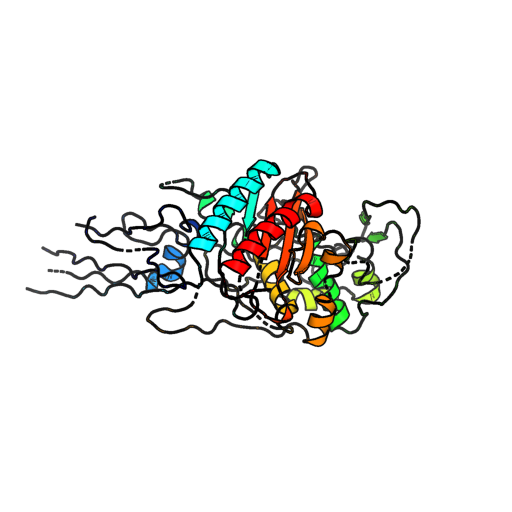8 -16.894 1.00 47.83 495 TYR A O 1
ATOM 2625 N N . THR A 1 486 ? 41.293 12.213 -16.385 1.00 47.84 496 THR A N 1
ATOM 2626 C CA . THR A 1 486 ? 41.605 11.617 -17.690 1.00 46.25 496 THR A CA 1
ATOM 2627 C C . THR A 1 486 ? 40.305 11.625 -18.434 1.00 38.69 496 THR A C 1
ATOM 2628 O O . THR A 1 486 ? 39.317 11.326 -17.850 1.00 41.43 496 THR A O 1
ATOM 2632 N N . VAL A 1 487 ? 40.296 12.078 -19.673 1.00 40.64 497 VAL A N 1
ATOM 2633 C CA . VAL A 1 487 ? 39.079 12.123 -20.511 1.00 36.94 497 VAL A CA 1
ATOM 2634 C C . VAL A 1 487 ? 39.393 11.430 -21.817 1.00 37.07 497 VAL A C 1
ATOM 2635 O O . VAL A 1 487 ? 40.366 11.759 -22.480 1.00 37.64 497 VAL A O 1
ATOM 2639 N N . ALA A 1 488 ? 38.624 10.390 -22.121 1.00 31.84 498 ALA A N 1
ATOM 2640 C CA . ALA A 1 488 ? 38.744 9.696 -23.380 1.00 32.33 498 ALA A CA 1
ATOM 2641 C C . ALA A 1 488 ? 37.447 10.099 -24.121 1.00 32.11 498 ALA A C 1
ATOM 2642 O O . ALA A 1 488 ? 36.369 9.988 -23.568 1.00 34.22 498 ALA A O 1
ATOM 2644 N N . GLY A 1 489 ? 37.545 10.631 -25.313 1.00 31.68 499 GLY A N 1
ATOM 2645 C CA . GLY A 1 489 ? 36.356 11.000 -25.987 1.00 32.97 499 GLY A CA 1
ATOM 2646 C C . GLY A 1 489 ? 36.498 11.180 -27.475 1.00 34.72 499 GLY A C 1
ATOM 2647 O O . GLY A 1 489 ? 37.554 10.958 -28.041 1.00 36.50 499 GLY A O 1
ATOM 2648 N N . LYS A 1 490 ? 35.407 11.638 -28.095 1.00 31.37 500 LYS A N 1
ATOM 2649 C CA . LYS A 1 490 ? 35.371 11.832 -29.510 1.00 29.19 500 LYS A CA 1
ATOM 2650 C C . LYS A 1 490 ? 34.363 12.935 -29.895 1.00 31.75 500 LYS A C 1
ATOM 2651 O O . LYS A 1 490 ? 33.267 12.965 -29.350 1.00 29.81 500 LYS A O 1
ATOM 2657 N N . THR A 1 491 ? 34.800 13.823 -30.801 1.00 29.06 501 THR A N 1
ATOM 2658 C CA . THR A 1 491 ? 33.976 14.844 -31.374 1.00 31.52 501 THR A CA 1
ATOM 2659 C C . THR A 1 491 ? 33.232 14.272 -32.572 1.00 34.17 501 THR A C 1
ATOM 2660 O O . THR A 1 491 ? 33.598 13.277 -33.147 1.00 31.52 501 THR A O 1
ATOM 2664 N N . GLY A 1 492 ? 32.137 14.906 -32.916 1.00 37.65 502 GLY A N 1
ATOM 2665 C CA . GLY A 1 492 ? 31.398 14.525 -34.051 1.00 37.36 502 GLY A CA 1
ATOM 2666 C C . GLY A 1 492 ? 30.732 15.706 -34.702 1.00 32.55 502 GLY A C 1
ATOM 2667 O O . GLY A 1 492 ? 30.364 16.651 -34.049 1.00 34.30 502 GLY A O 1
ATOM 2668 N N . THR A 1 493 ? 30.621 15.609 -36.016 1.00 32.62 503 THR A N 1
ATOM 2669 C CA . THR A 1 493 ? 29.886 16.478 -36.825 1.00 37.54 503 THR A CA 1
ATOM 2670 C C . THR A 1 493 ? 28.876 15.546 -37.492 1.00 37.25 503 THR A C 1
ATOM 2671 O O . THR A 1 493 ? 29.288 14.669 -38.235 1.00 40.11 503 THR A O 1
ATOM 2675 N N . GLY A 1 494 ? 27.595 15.717 -37.175 1.00 35.35 504 GLY A N 1
ATOM 2676 C CA . GLY A 1 494 ? 26.519 14.949 -37.727 1.00 36.32 504 GLY A CA 1
ATOM 2677 C C . GLY A 1 494 ? 25.522 15.831 -38.503 1.00 35.41 504 GLY A C 1
ATOM 2678 O O . GLY A 1 494 ? 25.803 16.978 -38.797 1.00 33.95 504 GLY A O 1
ATOM 2679 N N . GLN A 1 495 ? 24.401 15.272 -38.938 1.00 34.84 505 GLN A N 1
ATOM 2680 C CA . GLN A 1 495 ? 23.469 16.082 -39.678 1.00 34.24 505 GLN A CA 1
ATOM 2681 C C . GLN A 1 495 ? 22.027 15.844 -39.328 1.00 34.33 505 GLN A C 1
ATOM 2682 O O . GLN A 1 495 ? 21.606 14.752 -38.925 1.00 31.24 505 GLN A O 1
ATOM 2688 N N . GLN A 1 496 ? 21.247 16.883 -39.522 1.00 32.72 506 GLN A N 1
ATOM 2689 C CA . GLN A 1 496 ? 19.825 16.782 -39.392 1.00 36.37 506 GLN A CA 1
ATOM 2690 C C . GLN A 1 496 ? 19.274 15.988 -40.600 1.00 34.63 506 GLN A C 1
ATOM 2691 O O . GLN A 1 496 ? 19.819 15.978 -41.701 1.00 34.60 506 GLN A O 1
ATOM 2697 N N . VAL A 1 497 ? 18.183 15.312 -40.383 1.00 35.58 507 VAL A N 1
ATOM 2698 C CA . VAL A 1 497 ? 17.593 14.487 -41.462 1.00 38.36 507 VAL A CA 1
ATOM 2699 C C . VAL A 1 497 ? 16.101 14.606 -41.497 1.00 35.63 507 VAL A C 1
ATOM 2700 O O . VAL A 1 497 ? 15.509 15.124 -40.562 1.00 35.59 507 VAL A O 1
ATOM 2704 N N . VAL A 1 498 ? 15.485 14.152 -42.590 1.00 34.20 508 VAL A N 1
ATOM 2705 C CA . VAL A 1 498 ? 14.046 14.093 -42.702 1.00 37.06 508 VAL A CA 1
ATOM 2706 C C . VAL A 1 498 ? 13.717 12.947 -41.741 1.00 38.95 508 VAL A C 1
ATOM 2707 O O . VAL A 1 498 ? 14.189 11.801 -41.946 1.00 36.66 508 VAL A O 1
ATOM 2711 N N . GLU A 1 499 ? 12.911 13.236 -40.719 1.00 36.55 509 GLU A N 1
ATOM 2712 C CA . GLU A 1 499 ? 12.663 12.283 -39.647 1.00 44.63 509 GLU A CA 1
ATOM 2713 C C . GLU A 1 499 ? 12.132 10.894 -40.038 1.00 40.03 509 GLU A C 1
ATOM 2714 O O . GLU A 1 499 ? 12.602 9.900 -39.529 1.00 44.00 509 GLU A O 1
ATOM 2720 N N . GLU A 1 500 ? 11.229 10.828 -40.985 1.00 39.74 510 GLU A N 1
ATOM 2721 C CA . GLU A 1 500 ? 10.683 9.542 -41.324 1.00 48.53 510 GLU A CA 1
ATOM 2722 C C . GLU A 1 500 ? 11.501 8.757 -42.334 1.00 48.99 510 GLU A C 1
ATOM 2723 O O . GLU A 1 500 ? 11.199 7.599 -42.523 1.00 46.66 510 GLU A O 1
ATOM 2729 N N . THR A 1 501 ? 12.542 9.362 -42.943 1.00 42.94 511 THR A N 1
ATOM 2730 C CA . THR A 1 501 ? 13.363 8.644 -43.935 1.00 39.87 511 THR A CA 1
ATOM 2731 C C . THR A 1 501 ? 14.852 8.518 -43.609 1.00 38.04 511 THR A C 1
ATOM 2732 O O . THR A 1 501 ? 15.535 7.646 -44.132 1.00 44.04 511 THR A O 1
ATOM 2736 N N . GLY A 1 502 ? 15.354 9.330 -42.690 1.00 38.65 512 GLY A N 1
ATOM 2737 C CA . GLY A 1 502 ? 16.752 9.347 -42.408 1.00 39.46 512 GLY A CA 1
ATOM 2738 C C . GLY A 1 502 ? 17.650 10.028 -43.446 1.00 41.76 512 GLY A C 1
ATOM 2739 O O . GLY A 1 502 ? 18.834 10.043 -43.266 1.00 39.12 512 GLY A O 1
ATOM 2740 N N . SER A 1 503 ? 17.120 10.597 -44.510 1.00 35.85 513 SER A N 1
ATOM 2741 C CA . SER A 1 503 ? 17.944 11.278 -45.525 1.00 44.31 513 SER A CA 1
ATOM 2742 C C . SER A 1 503 ? 17.883 12.807 -45.371 1.00 39.80 513 SER A C 1
ATOM 2743 O O . SER A 1 503 ? 17.171 13.284 -44.538 1.00 36.66 513 SER A O 1
ATOM 2746 N N . TYR A 1 504 ? 18.536 13.565 -46.261 1.00 44.57 514 TYR A N 1
ATOM 2747 C CA . TYR A 1 504 ? 18.554 15.012 -46.166 1.00 42.84 514 TYR A CA 1
ATOM 2748 C C . TYR A 1 504 ? 19.097 15.658 -47.370 1.00 45.89 514 TYR A C 1
ATOM 2749 O O . TYR A 1 504 ? 19.639 15.006 -48.234 1.00 48.08 514 TYR A O 1
ATOM 2758 N N . GLY A 1 505 ? 18.851 16.957 -47.469 1.00 51.29 515 GLY A N 1
ATOM 2759 C CA . GLY A 1 505 ? 19.306 17.717 -48.588 1.00 53.66 515 GLY A CA 1
ATOM 2760 C C . GLY A 1 505 ? 20.443 18.650 -48.240 1.00 51.68 515 GLY A C 1
ATOM 2761 O O . GLY A 1 505 ? 21.003 18.641 -47.133 1.00 45.52 515 GLY A O 1
ATOM 2762 N N . GLU A 1 506 ? 20.698 19.529 -49.188 1.00 60.77 516 GLU A N 1
ATOM 2763 C CA . GLU A 1 506 ? 21.785 20.497 -49.122 1.00 68.98 516 GLU A CA 1
ATOM 2764 C C . GLU A 1 506 ? 21.733 21.414 -47.911 1.00 54.75 516 GLU A C 1
ATOM 2765 O O . GLU A 1 506 ? 22.767 21.791 -47.394 1.00 72.11 516 GLU A O 1
ATOM 2771 N N . ASN A 1 507 ? 20.547 21.771 -47.449 1.00 55.67 517 ASN A N 1
ATOM 2772 C CA . ASN A 1 507 ? 20.465 22.709 -46.325 1.00 63.25 517 ASN A CA 1
ATOM 2773 C C . ASN A 1 507 ? 20.311 22.115 -44.946 1.00 57.99 517 ASN A C 1
ATOM 2774 O O . ASN A 1 507 ? 19.923 22.796 -43.999 1.00 56.28 517 ASN A O 1
ATOM 2779 N N . SER A 1 508 ? 20.665 20.847 -44.825 1.00 52.61 518 SER A N 1
ATOM 2780 C CA . SER A 1 508 ? 20.547 20.169 -43.543 1.00 51.67 518 SER A CA 1
ATOM 2781 C C . SER A 1 508 ? 21.519 20.854 -42.575 1.00 49.51 518 SER A C 1
ATOM 2782 O O . SER A 1 508 ? 22.696 21.008 -42.909 1.00 50.93 518 SER A O 1
ATOM 2785 N N . GLY A 1 509 ? 21.045 21.194 -41.384 1.00 45.31 519 GLY A N 1
ATOM 2786 C CA . GLY A 1 509 ? 21.910 21.766 -40.363 1.00 49.40 519 GLY A CA 1
ATOM 2787 C C . GLY A 1 509 ? 22.871 20.701 -39.819 1.00 56.66 519 GLY A C 1
ATOM 2788 O O . GLY A 1 509 ? 22.527 19.447 -39.856 1.00 36.26 519 GLY A O 1
ATOM 2789 N N . PHE A 1 510 ? 24.075 21.171 -39.399 1.00 45.69 520 PHE A N 1
ATOM 2790 C CA . PHE A 1 510 ? 25.060 20.273 -38.731 1.00 39.74 520 PHE A CA 1
ATOM 2791 C C . PHE A 1 510 ? 24.802 20.104 -37.258 1.00 37.58 520 PHE A C 1
ATOM 2792 O O . PHE A 1 510 ? 24.406 21.031 -36.525 1.00 44.22 520 PHE A O 1
ATOM 2800 N N . VAL A 1 511 ? 25.200 18.947 -36.757 1.00 35.38 521 VAL A N 1
ATOM 2801 C CA . VAL A 1 511 ? 25.018 18.640 -35.361 1.00 32.96 521 VAL A CA 1
ATOM 2802 C C . VAL A 1 511 ? 26.419 18.509 -34.817 1.00 34.18 521 VAL A C 1
ATOM 2803 O O . VAL A 1 511 ? 27.261 17.792 -35.390 1.00 35.21 521 VAL A O 1
ATOM 2807 N N . ALA A 1 512 ? 26.713 19.249 -33.775 1.00 34.54 522 ALA A N 1
ATOM 2808 C CA . ALA A 1 512 ? 28.045 19.181 -33.175 1.00 34.08 522 ALA A CA 1
ATOM 2809 C C . ALA A 1 512 ? 27.887 18.406 -31.904 1.00 33.14 522 ALA A C 1
ATOM 2810 O O . ALA A 1 512 ? 27.195 18.869 -31.000 1.00 34.95 522 ALA A O 1
ATOM 2812 N N . SER A 1 513 ? 28.672 17.346 -31.771 1.00 32.73 523 SER A N 1
ATOM 2813 C CA . SER A 1 513 ? 28.579 16.427 -30.632 1.00 31.69 523 SER A CA 1
ATOM 2814 C C . SER A 1 513 ? 29.898 16.117 -30.017 1.00 32.43 523 SER A C 1
ATOM 2815 O O . SER A 1 513 ? 30.924 16.218 -30.671 1.00 32.57 523 SER A O 1
ATOM 2818 N N . PHE A 1 514 ? 29.867 15.828 -28.736 1.00 31.39 524 PHE A N 1
ATOM 2819 C CA . PHE A 1 514 ? 31.011 15.338 -28.085 1.00 31.08 524 PHE A CA 1
ATOM 2820 C C . PHE A 1 514 ? 30.539 14.252 -27.090 1.00 37.32 524 PHE A C 1
ATOM 2821 O O . PHE A 1 514 ? 29.610 14.504 -26.335 1.00 38.03 524 PHE A O 1
ATOM 2829 N N . CYS A 1 515 ? 31.211 13.102 -27.069 1.00 33.47 525 CYS A N 1
ATOM 2830 C CA . CYS A 1 515 ? 30.883 12.069 -26.105 1.00 33.15 525 CYS A CA 1
ATOM 2831 C C . CYS A 1 515 ? 32.198 11.726 -25.408 1.00 37.63 525 CYS A C 1
ATOM 2832 O O . CYS A 1 515 ? 33.174 11.379 -26.094 1.00 37.93 525 CYS A O 1
ATOM 2835 N N . GLY A 1 516 ? 32.241 11.846 -24.085 1.00 35.69 526 GLY A N 1
ATOM 2836 C CA . GLY A 1 516 ? 33.474 11.569 -23.314 1.00 41.20 526 GLY A CA 1
ATOM 2837 C C . GLY A 1 516 ? 33.272 10.778 -22.043 1.00 37.19 526 GLY A C 1
ATOM 2838 O O . GLY A 1 516 ? 32.211 10.790 -21.463 1.00 33.87 526 GLY A O 1
ATOM 2839 N N . ILE A 1 517 ? 34.320 10.090 -21.627 1.00 35.68 527 ILE A N 1
ATOM 2840 C CA . ILE A 1 517 ? 34.315 9.220 -20.483 1.00 37.35 527 ILE A CA 1
ATOM 2841 C C . ILE A 1 517 ? 35.345 9.828 -19.552 1.00 38.67 527 ILE A C 1
ATOM 2842 O O . ILE A 1 517 ? 36.475 10.085 -19.964 1.00 35.95 527 ILE A O 1
ATOM 2847 N N . VAL A 1 518 ? 34.956 10.093 -18.316 1.00 38.76 528 VAL A N 1
ATOM 2848 C CA . VAL A 1 518 ? 35.852 10.701 -17.342 1.00 42.35 528 VAL A CA 1
ATOM 2849 C C . VAL A 1 518 ? 36.441 9.563 -16.479 1.00 45.22 528 VAL A C 1
ATOM 2850 O O . VAL A 1 518 ? 35.700 8.683 -16.076 1.00 43.60 528 VAL A O 1
ATOM 2854 N N . ASN A 1 519 ? 37.766 9.582 -16.245 1.00 47.18 529 ASN A N 1
ATOM 2855 C CA . ASN A 1 519 ? 38.489 8.582 -15.465 1.00 40.15 529 ASN A CA 1
ATOM 2856 C C . ASN A 1 519 ? 37.917 7.245 -15.773 1.00 44.43 529 ASN A C 1
ATOM 2857 O O . ASN A 1 519 ? 37.217 6.622 -14.933 1.00 45.11 529 ASN A O 1
ATOM 2862 N N . PRO A 1 520 ? 38.157 6.807 -17.015 1.00 42.65 530 PRO A N 1
ATOM 2863 C CA . PRO A 1 520 ? 37.648 5.567 -17.555 1.00 45.46 530 PRO A CA 1
ATOM 2864 C C . PRO A 1 520 ? 37.963 4.332 -16.700 1.00 55.57 530 PRO A C 1
ATOM 2865 O O . PRO A 1 520 ? 37.165 3.400 -16.692 1.00 51.47 530 PRO A O 1
ATOM 2869 N N . SER A 1 521 ? 39.085 4.356 -15.968 1.00 56.75 531 SER A N 1
ATOM 2870 C CA . SER A 1 521 ? 39.444 3.269 -15.081 1.00 57.21 531 SER A CA 1
ATOM 2871 C C . SER A 1 521 ? 38.539 3.228 -13.839 1.00 57.93 531 SER A C 1
ATOM 2872 O O . SER A 1 521 ? 38.563 2.258 -13.126 1.00 57.86 531 SER A O 1
ATOM 2875 N N . GLU A 1 522 ? 37.765 4.277 -13.556 1.00 60.92 532 GLU A N 1
ATOM 2876 C CA . GLU A 1 522 ? 36.837 4.292 -12.392 1.00 56.41 532 GLU A CA 1
ATOM 2877 C C . GLU A 1 522 ? 35.407 3.857 -12.731 1.00 61.17 532 GLU A C 1
ATOM 2878 O O . GLU A 1 522 ? 34.639 3.595 -11.825 1.00 56.53 532 GLU A O 1
ATOM 2884 N N . SER A 1 523 ? 35.039 3.864 -14.016 1.00 55.22 533 SER A N 1
ATOM 2885 C CA . SER A 1 523 ? 33.756 3.369 -14.506 1.00 57.48 533 SER A CA 1
ATOM 2886 C C . SER A 1 523 ? 32.561 4.079 -13.885 1.00 59.10 533 SER A C 1
ATOM 2887 O O . SER A 1 523 ? 31.541 3.471 -13.605 1.00 58.87 533 SER A O 1
ATOM 2890 N N . ASP A 1 524 ? 32.689 5.374 -13.672 1.00 53.90 534 ASP A N 1
ATOM 2891 C CA . ASP A 1 524 ? 31.627 6.084 -13.040 1.00 52.98 534 ASP A CA 1
ATOM 2892 C C . ASP A 1 524 ? 30.989 7.172 -13.864 1.00 50.65 534 ASP A C 1
ATOM 2893 O O . ASP A 1 524 ? 29.898 7.580 -13.505 1.00 52.06 534 ASP A O 1
ATOM 2898 N N . LEU A 1 525 ? 31.611 7.641 -14.945 1.00 47.04 535 LEU A N 1
ATOM 2899 C CA . LEU A 1 525 ? 30.997 8.776 -15.669 1.00 47.17 535 LEU A CA 1
ATOM 2900 C C . LEU A 1 525 ? 31.290 8.980 -17.157 1.00 42.56 535 LEU A C 1
ATOM 2901 O O . LEU A 1 525 ? 32.458 9.073 -17.582 1.00 37.54 535 LEU A O 1
ATOM 2914 N N . VAL A 1 527 ? 29.631 11.481 -20.396 1.00 33.24 537 VAL A N 1
ATOM 2915 C CA . VAL A 1 527 ? 28.743 12.562 -20.708 1.00 34.07 537 VAL A CA 1
ATOM 2916 C C . VAL A 1 527 ? 28.710 12.784 -22.207 1.00 36.01 537 VAL A C 1
ATOM 2917 O O . VAL A 1 527 ? 29.773 12.635 -22.907 1.00 33.30 537 VAL A O 1
ATOM 2921 N N . TYR A 1 528 ? 27.506 13.128 -22.674 1.00 34.67 538 TYR A N 1
ATOM 2922 C CA . TYR A 1 528 ? 27.241 13.449 -24.066 1.00 30.77 538 TYR A CA 1
ATOM 2923 C C . TYR A 1 528 ? 26.663 14.828 -24.184 1.00 31.50 538 TYR A C 1
ATOM 2924 O O . TYR A 1 528 ? 25.782 15.194 -23.438 1.00 36.69 538 TYR A O 1
ATOM 2933 N N . VAL A 1 529 ? 27.151 15.592 -25.143 1.00 31.20 539 VAL A N 1
ATOM 2934 C CA . VAL A 1 529 ? 26.698 16.921 -25.434 1.00 32.13 539 VAL A CA 1
ATOM 2935 C C . VAL A 1 529 ? 26.519 17.028 -26.930 1.00 33.90 539 VAL A C 1
ATOM 2936 O O . VAL A 1 529 ? 27.413 16.681 -27.720 1.00 31.69 539 VAL A O 1
ATOM 2940 N N . GLY A 1 530 ? 25.347 17.491 -27.341 1.00 32.46 540 GLY A N 1
ATOM 2941 C CA . GLY A 1 530 ? 25.025 17.682 -28.747 1.00 29.69 540 GLY A CA 1
ATOM 2942 C C . GLY A 1 530 ? 24.355 19.032 -28.955 1.00 31.61 540 GLY A C 1
ATOM 2943 O O . GLY A 1 530 ? 23.533 19.408 -28.170 1.00 35.14 540 GLY A O 1
ATOM 2944 N N . LEU A 1 531 ? 24.663 19.701 -30.054 1.00 33.23 541 LEU A N 1
ATOM 2945 C CA . LEU A 1 531 ? 24.132 20.985 -30.414 1.00 36.96 541 LEU A CA 1
ATOM 2946 C C . LEU A 1 531 ? 23.681 20.822 -31.833 1.00 40.25 541 LEU A C 1
ATOM 2947 O O . LEU A 1 531 ? 24.518 20.568 -32.716 1.00 36.81 541 LEU A O 1
ATOM 2952 N N . ASN A 1 532 ? 22.387 21.060 -32.038 1.00 43.40 542 ASN A N 1
ATOM 2953 C CA . ASN A 1 532 ? 21.739 20.837 -33.325 1.00 51.81 542 ASN A CA 1
ATOM 2954 C C . ASN A 1 532 ? 21.502 22.120 -34.087 1.00 48.57 542 ASN A C 1
ATOM 2955 O O . ASN A 1 532 ? 21.008 23.137 -33.551 1.00 46.97 542 ASN A O 1
ATOM 2960 N N . ASP A 1 533 ? 21.975 22.059 -35.324 1.00 45.95 543 ASP A N 1
ATOM 2961 C CA . ASP A 1 533 ? 21.945 23.135 -36.303 1.00 47.50 543 ASP A CA 1
ATOM 2962 C C . ASP A 1 533 ? 22.766 24.334 -35.863 1.00 48.76 543 ASP A C 1
ATOM 2963 O O . ASP A 1 533 ? 22.284 25.469 -35.711 1.00 44.17 543 ASP A O 1
ATOM 2968 N N . THR A 1 534 ? 24.048 24.049 -35.689 1.00 44.11 544 THR A N 1
ATOM 2969 C CA . THR A 1 534 ? 25.039 25.042 -35.357 1.00 49.48 544 THR A CA 1
ATOM 2970 C C . THR A 1 534 ? 26.134 25.055 -36.446 1.00 41.90 544 THR A C 1
ATOM 2971 O O . THR A 1 534 ? 26.403 24.078 -37.091 1.00 50.81 544 THR A O 1
ATOM 2975 N N . HIS A 1 535 ? 26.811 26.157 -36.598 1.00 49.72 545 HIS A N 1
ATOM 2976 C CA . HIS A 1 535 ? 27.862 26.266 -37.601 1.00 55.67 545 HIS A CA 1
ATOM 2977 C C . HIS A 1 535 ? 29.194 26.137 -36.989 1.00 50.82 545 HIS A C 1
ATOM 2978 O O . HIS A 1 535 ? 30.192 26.096 -37.685 1.00 53.35 545 HIS A O 1
ATOM 2985 N N . GLN A 1 536 ? 29.215 26.114 -35.676 1.00 50.79 546 GLN A N 1
ATOM 2986 C CA . GLN A 1 536 ? 30.459 25.926 -34.987 1.00 54.49 546 GLN A CA 1
ATOM 2987 C C . GLN A 1 536 ? 30.814 24.476 -34.811 1.00 50.16 546 GLN A C 1
ATOM 2988 O O . GLN A 1 536 ? 29.947 23.657 -34.516 1.00 45.04 546 GLN A O 1
ATOM 2994 N N . LEU A 1 537 ? 32.118 24.197 -34.936 1.00 45.22 547 LEU A N 1
ATOM 2995 C CA . LEU A 1 537 ? 32.670 22.841 -34.867 1.00 40.86 547 LEU A CA 1
ATOM 2996 C C . LEU A 1 537 ? 32.560 22.284 -33.502 1.00 37.56 547 LEU A C 1
ATOM 2997 O O . LEU A 1 537 ? 32.703 23.011 -32.533 1.00 40.40 547 LEU A O 1
ATOM 3002 N N . ALA A 1 538 ? 32.345 20.973 -33.413 1.00 38.50 548 ALA A N 1
ATOM 3003 C CA . ALA A 1 538 ? 32.305 20.266 -32.127 1.00 35.65 548 ALA A CA 1
ATOM 3004 C C . ALA A 1 538 ? 33.554 20.531 -31.199 1.00 32.53 548 ALA A C 1
ATOM 3005 O O . ALA A 1 538 ? 33.416 20.653 -29.971 1.00 34.50 548 ALA A O 1
ATOM 3007 N N . SER A 1 539 ? 34.729 20.706 -31.794 1.00 31.92 549 SER A N 1
ATOM 3008 C CA . SER A 1 539 ? 35.966 20.961 -31.056 1.00 33.80 549 SER A CA 1
ATOM 3009 C C . SER A 1 539 ? 35.914 22.301 -30.287 1.00 37.77 549 SER A C 1
ATOM 3010 O O . SER A 1 539 ? 36.581 22.452 -29.249 1.00 35.72 549 SER A O 1
ATOM 3013 N N . GLN A 1 540 ? 35.121 23.262 -30.795 1.00 37.73 550 GLN A N 1
ATOM 3014 C CA . GLN A 1 540 ? 35.009 24.567 -30.168 1.00 37.64 550 GLN A CA 1
ATOM 3015 C C . GLN A 1 540 ? 33.677 24.732 -29.488 1.00 41.65 550 GLN A C 1
ATOM 3016 O O . GLN A 1 540 ? 33.401 25.782 -28.878 1.00 39.85 550 GLN A O 1
ATOM 3022 N N . SER A 1 541 ? 32.799 23.749 -29.567 1.00 38.68 551 SER A N 1
ATOM 3023 C CA . SER A 1 541 ? 31.509 23.961 -28.962 1.00 36.36 551 SER A CA 1
ATOM 3024 C C . SER A 1 541 ? 31.102 22.849 -28.055 1.00 39.89 551 SER A C 1
ATOM 3025 O O . SER A 1 541 ? 31.209 22.962 -26.863 1.00 38.33 551 SER A O 1
ATOM 3028 N N . ALA A 1 542 ? 30.703 21.722 -28.607 1.00 34.89 552 ALA A N 1
ATOM 3029 C CA . ALA A 1 542 ? 30.260 20.689 -27.769 1.00 32.14 552 ALA A CA 1
ATOM 3030 C C . ALA A 1 542 ? 31.347 20.221 -26.815 1.00 31.26 552 ALA A C 1
ATOM 3031 O O . ALA A 1 542 ? 31.052 19.832 -25.670 1.00 35.37 552 ALA A O 1
ATOM 3033 N N . ALA A 1 543 ? 32.585 20.191 -27.272 1.00 34.24 553 ALA A N 1
ATOM 3034 C CA . ALA A 1 543 ? 33.692 19.763 -26.417 1.00 34.40 553 ALA A CA 1
ATOM 3035 C C . ALA A 1 543 ? 33.870 20.748 -25.266 1.00 39.35 553 ALA A C 1
ATOM 3036 O O . ALA A 1 543 ? 34.198 20.351 -24.163 1.00 39.08 553 ALA A O 1
ATOM 3038 N N . VAL A 1 544 ? 33.645 22.028 -25.520 1.00 39.86 554 VAL A N 1
ATOM 3039 C CA . VAL A 1 544 ? 33.783 23.075 -24.479 1.00 39.70 554 VAL A CA 1
ATOM 3040 C C . VAL A 1 544 ? 32.710 22.927 -23.414 1.00 47.75 554 VAL A C 1
ATOM 3041 O O . VAL A 1 544 ? 32.989 22.994 -22.205 1.00 40.14 554 VAL A O 1
ATOM 3045 N N . VAL A 1 545 ? 31.478 22.659 -23.855 1.00 38.91 555 VAL A N 1
ATOM 3046 C CA . VAL A 1 545 ? 30.388 22.451 -22.945 1.00 37.23 555 VAL A CA 1
ATOM 3047 C C . VAL A 1 545 ? 30.668 21.218 -22.102 1.00 36.54 555 VAL A C 1
ATOM 3048 O O . VAL A 1 545 ? 30.442 21.221 -20.903 1.00 41.62 555 VAL A O 1
ATOM 3052 N N . PHE A 1 546 ? 31.165 20.166 -22.707 1.00 38.07 556 PHE A N 1
ATOM 3053 C CA . PHE A 1 546 ? 31.485 18.942 -21.944 1.00 42.27 556 PHE A CA 1
ATOM 3054 C C . PHE A 1 546 ? 32.478 19.210 -20.802 1.00 38.31 556 PHE A C 1
ATOM 3055 O O . PHE A 1 546 ? 32.304 18.694 -19.674 1.00 39.41 556 PHE A O 1
ATOM 3063 N N . SER A 1 547 ? 33.543 19.956 -21.086 1.00 40.42 557 SER A N 1
ATOM 3064 C CA . SER A 1 547 ? 34.552 20.197 -20.058 1.00 47.49 557 SER A CA 1
ATOM 3065 C C . SER A 1 547 ? 33.959 20.796 -18.806 1.00 44.16 557 SER A C 1
ATOM 3066 O O . SER A 1 547 ? 34.316 20.377 -17.723 1.00 45.17 557 SER A O 1
ATOM 3069 N N . GLN A 1 548 ? 33.061 21.760 -18.961 1.00 46.87 558 GLN A N 1
ATOM 3070 C CA . GLN A 1 548 ? 32.403 22.387 -17.831 1.00 49.59 558 GLN A CA 1
ATOM 3071 C C . GLN A 1 548 ? 31.331 21.490 -17.194 1.00 51.79 558 GLN A C 1
ATOM 3072 O O . GLN A 1 548 ? 31.305 21.299 -15.979 1.00 51.44 558 GLN A O 1
ATOM 3078 N N . PHE A 1 549 ? 30.472 20.862 -17.987 1.00 44.60 559 PHE A N 1
ATOM 3079 C CA . PHE A 1 549 ? 29.478 20.072 -17.373 1.00 41.97 559 PHE A CA 1
ATOM 3080 C C . PHE A 1 549 ? 30.009 18.736 -16.771 1.00 43.16 559 PHE A C 1
ATOM 3081 O O . PHE A 1 549 ? 29.589 18.282 -15.698 1.00 45.70 559 PHE A O 1
ATOM 3089 N N . ALA A 1 550 ? 30.923 18.101 -17.442 1.00 38.80 560 ALA A N 1
ATOM 3090 C CA . ALA A 1 550 ? 31.431 16.825 -16.927 1.00 46.27 560 ALA A CA 1
ATOM 3091 C C . ALA A 1 550 ? 32.206 17.031 -15.614 1.00 48.19 560 ALA A C 1
ATOM 3092 O O . ALA A 1 550 ? 32.165 16.175 -14.739 1.00 50.41 560 ALA A O 1
ATOM 3094 N N . LYS A 1 551 ? 32.837 18.192 -15.493 1.00 47.17 561 LYS A N 1
ATOM 3095 C CA . LYS A 1 551 ? 33.589 18.616 -14.295 1.00 50.28 561 LYS A CA 1
ATOM 3096 C C . LYS A 1 551 ? 32.593 18.711 -13.164 1.00 56.32 561 LYS A C 1
ATOM 3097 O O . LYS A 1 551 ? 32.764 18.054 -12.121 1.00 53.93 561 LYS A O 1
ATOM 3103 N N . ASP A 1 552 ? 31.523 19.489 -13.389 1.00 58.98 562 ASP A N 1
ATOM 3104 C CA . ASP A 1 552 ? 30.443 19.613 -12.402 1.00 58.55 562 ASP A CA 1
ATOM 3105 C C . ASP A 1 552 ? 29.823 18.271 -12.107 1.00 55.70 562 ASP A C 1
ATOM 3106 O O . ASP A 1 552 ? 29.442 18.028 -10.996 1.00 52.71 562 ASP A O 1
ATOM 3111 N N . ALA A 1 553 ? 29.663 17.402 -13.099 1.00 46.38 563 ALA A N 1
ATOM 3112 C CA . ALA A 1 553 ? 29.096 16.104 -12.786 1.00 42.86 563 ALA A CA 1
ATOM 3113 C C . ALA A 1 553 ? 30.078 15.359 -11.870 1.00 51.85 563 ALA A C 1
ATOM 3114 O O . ALA A 1 553 ? 29.661 14.725 -10.909 1.00 52.66 563 ALA A O 1
ATOM 3116 N N . ALA A 1 554 ? 31.376 15.406 -12.180 1.00 53.72 564 ALA A N 1
ATOM 3117 C CA . ALA A 1 554 ? 32.379 14.725 -11.356 1.00 55.15 564 ALA A CA 1
ATOM 3118 C C . ALA A 1 554 ? 32.505 15.292 -9.938 1.00 57.57 564 ALA A C 1
ATOM 3119 O O . ALA A 1 554 ? 32.740 14.549 -8.989 1.00 60.69 564 ALA A O 1
ATOM 3121 N N . THR A 1 555 ? 32.334 16.592 -9.751 1.00 57.99 565 THR A N 1
ATOM 3122 C CA . THR A 1 555 ? 32.487 17.098 -8.395 1.00 65.00 565 THR A CA 1
ATOM 3123 C C . THR A 1 555 ? 31.252 16.578 -7.611 1.00 74.59 565 THR A C 1
ATOM 3124 O O . THR A 1 555 ? 31.368 15.892 -6.597 1.00 66.45 565 THR A O 1
ATOM 3128 N N . ARG A 1 556 ? 30.069 16.888 -8.120 1.00 63.23 566 ARG A N 1
ATOM 3129 C CA . ARG A 1 556 ? 28.830 16.452 -7.532 1.00 66.01 566 ARG A CA 1
ATOM 3130 C C . ARG A 1 556 ? 28.841 14.969 -7.170 1.00 63.63 566 ARG A C 1
ATOM 3131 O O . ARG A 1 556 ? 28.212 14.578 -6.213 1.00 67.70 566 ARG A O 1
ATOM 3139 N N . LEU A 1 557 ? 29.529 14.134 -7.935 1.00 65.34 567 LEU A N 1
ATOM 3140 C CA . LEU A 1 557 ? 29.539 12.716 -7.623 1.00 66.61 567 LEU A CA 1
ATOM 3141 C C . LEU A 1 557 ? 30.804 12.310 -6.863 1.00 71.54 567 LEU A C 1
ATOM 3142 O O . LEU A 1 557 ? 31.566 13.168 -6.374 1.00 67.36 567 LEU A O 1
ATOM 3147 N N . ASN A 1 558 ? 31.045 11.006 -6.765 1.00 74.22 568 ASN A N 1
ATOM 3148 C CA . ASN A 1 558 ? 32.233 10.512 -6.014 1.00 96.29 568 ASN A CA 1
ATOM 3149 C C . ASN A 1 558 ? 33.591 11.041 -6.507 1.00 77.66 568 ASN A C 1
ATOM 3150 O O . ASN A 1 558 ? 34.438 11.400 -5.727 1.00 73.09 568 ASN A O 1
ATOM 3155 N N . ILE A 1 559 ? 33.697 11.128 -7.830 1.00 83.88 569 ILE A N 1
ATOM 3156 C CA . ILE A 1 559 ? 34.925 11.380 -8.632 1.00 83.80 569 ILE A CA 1
ATOM 3157 C C . ILE A 1 559 ? 35.722 12.634 -8.243 1.00 79.81 569 ILE A C 1
ATOM 3158 O O . ILE A 1 559 ? 35.420 13.746 -8.669 1.00 74.13 569 ILE A O 1
ATOM 3163 N N . GLN A 1 560 ? 36.856 12.379 -7.594 1.00 84.95 570 GLN A N 1
ATOM 3164 C CA . GLN A 1 560 ? 37.759 13.416 -7.062 1.00 96.16 570 GLN A CA 1
ATOM 3165 C C . GLN A 1 560 ? 38.913 14.018 -7.881 1.00 94.98 570 GLN A C 1
ATOM 3166 O O . GLN A 1 560 ? 39.084 15.233 -7.903 1.00 91.09 570 GLN A O 1
ATOM 3172 N N . PRO A 1 561 ? 39.710 13.175 -8.549 1.00 87.89 571 PRO A N 1
ATOM 3173 C CA . PRO A 1 561 ? 40.931 13.724 -9.158 1.00 97.22 571 PRO A CA 1
ATOM 3174 C C . PRO A 1 561 ? 40.835 15.173 -9.639 1.00 91.62 571 PRO A C 1
ATOM 3175 O O . PRO A 1 561 ? 41.082 16.084 -8.846 1.00 84.76 571 PRO A O 1
#